Protein 1EU3 (pdb70)

Organism: Streptococcus pyogenes (NCBI:txid1314)

Radius of gyration: 26.05 Å; Cα contacts (8 Å, |Δi|>4): 961; chains: 2; bounding box: 57×54×75 Å

Foldseek 3Di:
DDPQVLLLLLVVLLVFDKDWFQWWFFQDADQFKTKTDFRDADPQAGEIEIEGAHSVQSVPDDGGFIKIFIFGFQDKDDPDPSHMYTYTAARIDHHDDFFQKDFAAEWEAEARRTDDDDRRQFIGRDQKGFPRNRVSSVVVSCVVPPVRSHRVDPWDWKKKWQPFPDDDDIDIDISRDQAVSGNVGRRCVCRNNHIDRVNGRRHMYMYIYD/DPALLQLLVVLLVFDKDWFQWWFFQADDLFKTKTDFDDADPQAREIEIEGAHSVVSVVDGGGFTKIFIFGFQDKDPPDPRHIYTYTAARIDGHDDFFAKDFAAEFEAEARRTDHDPRRQFIGRDQKGFPRNRVSSVVVSCVVPPVRSPPPDPWDWKKKWQPWPPPDPIDIDISRDCQVSGNCRNRCVCRNNHIDRVNGGRHIYMYIYD

Solvent-accessible surface area: 20411 Å² total; per-residue (Å²): 95,115,61,34,62,25,4,41,30,0,72,96,14,13,84,24,108,18,10,103,37,81,78,18,39,1,35,123,61,79,59,82,27,1,36,2,93,100,23,50,82,90,139,96,65,48,1,31,0,19,2,29,0,56,105,182,10,0,94,109,12,142,84,44,44,115,1,5,0,11,0,2,0,35,71,77,48,121,166,55,204,44,81,7,16,0,57,0,7,0,2,3,3,82,71,48,165,94,71,70,98,75,73,5,76,16,49,0,83,24,10,62,64,110,40,103,18,73,168,79,59,1,42,2,73,28,51,48,0,3,1,5,2,0,0,5,51,0,6,95,13,0,50,72,108,31,49,0,0,30,96,13,2,10,7,108,46,10,105,0,15,0,72,13,98,68,161,61,143,114,50,56,10,85,0,23,93,29,29,193,92,64,62,97,13,3,0,110,49,4,40,53,18,68,41,15,73,11,90,85,13,31,45,0,21,0,55,0,39,46,191,149,52,76,17,34,22,0,75,90,15,22,82,22,89,64,23,105,32,58,98,13,38,0,54,105,65,77,54,81,30,1,19,2,106,108,26,44,80,107,130,95,65,53,2,30,0,21,1,42,0,58,101,189,7,0,97,108,15,135,85,44,31,102,0,3,0,13,0,1,0,28,75,77,41,116,152,60,202,45,62,4,20,0,65,0,10,0,1,2,3,80,70,45,179,94,63,67,100,68,71,4,73,17,41,0,91,15,83,64,140,105,47,104,20,76,167,76,48,2,38,1,72,19,50,48,0,2,1,5,1,0,0,13,53,0,6,154,11,0,48,83,104,32,114,1,0,31,94,72,18,83,25,104,13,10,28,0,23,0,68,11,92,60,155,51,138,102,45,26,8,10,0,15,21,15,9,100,82,66,57,59,7,3,0,103,35,3,46,52,15,69,42,16,72,12,96,90,13,28,44,0,26,0,52,0,12,56

CATH classification: 3.10.20.120 (+1 more: 2.40.50.110)

Nearest PDB structures (foldseek):
  1eu3-assembly2_B  TM=9.933E-01  e=2.103E-44  Streptococcus pyogenes
  1et6-assembly2_B  TM=9.979E-01  e=4.965E-42  Streptococcus pyogenes
  1an8-assembly1_A  TM=9.036E-01  e=1.357E-20  Streptococcus pyogenes
  1fnu-assembly1_B  TM=7.817E-01  e=1.496E-16  Streptococcus phage T12
  1l0y-assembly1_B  TM=7.655E-01  e=1.224E-15  Streptococcus pyogenes

Structure (mmCIF, N/CA/C/O backbone):
data_1EU3
#
_entry.id   1EU3
#
_cell.length_a   148.230
_cell.length_b   39.960
_cell.length_c   104.070
_cell.angle_alpha   90.00
_cell.angle_beta   134.05
_cell.angle_gamma   90.00
#
_symmetry.space_group_name_H-M   'C 1 2 1'
#
loop_
_entity.id
_entity.type
_entity.pdbx_description
1 polymer 'SUPERANTIGEN SMEZ-2'
2 non-polymer 'ZINC ION'
3 non-polymer 'POTASSIUM ION'
4 non-polymer 'PHOSPHATE ION'
5 water water
#
loop_
_atom_site.group_PDB
_atom_site.id
_atom_site.type_symbol
_atom_site.label_atom_id
_atom_site.label_alt_id
_atom_site.label_comp_id
_atom_site.label_asym_id
_atom_site.label_entity_id
_atom_site.label_seq_id
_atom_site.pdbx_PDB_ins_code
_atom_site.Cartn_x
_atom_site.Cartn_y
_atom_site.Cartn_z
_atom_site.occupancy
_atom_site.B_iso_or_equiv
_atom_site.auth_seq_id
_atom_site.auth_comp_id
_atom_site.auth_asym_id
_atom_site.auth_atom_id
_atom_site.pdbx_PDB_model_num
ATOM 1 N N . GLY A 1 1 A 31.133 20.317 2.862 1.00 23.95 2 GLY A N 1
ATOM 2 C CA . GLY A 1 1 A 30.438 19.960 4.130 1.00 23.60 2 GLY A CA 1
ATOM 3 C C . GLY A 1 1 A 30.927 18.636 4.681 1.00 23.62 2 GLY A C 1
ATOM 4 O O . GLY A 1 1 A 31.526 17.838 3.960 1.00 23.33 2 GLY A O 1
ATOM 5 N N . LEU A 1 2 ? 30.666 18.398 5.962 1.00 23.41 1 LEU A N 1
ATOM 6 C CA . LEU A 1 2 ? 31.094 17.166 6.613 1.00 23.08 1 LEU A CA 1
ATOM 7 C C . LEU A 1 2 ? 30.178 15.986 6.285 1.00 22.90 1 LEU A C 1
ATOM 8 O O . LEU A 1 2 ? 29.002 16.165 5.958 1.00 21.97 1 LEU A O 1
ATOM 13 N N . GLU A 1 3 ? 30.735 14.782 6.378 1.00 22.89 2 GLU A N 1
ATOM 14 C CA . GLU A 1 3 ? 30.009 13.547 6.081 1.00 23.04 2 GLU A CA 1
ATOM 15 C C . GLU A 1 3 ? 28.635 13.454 6.751 1.00 22.23 2 GLU A C 1
ATOM 16 O O . GLU A 1 3 ? 27.625 13.191 6.090 1.00 21.38 2 GLU A O 1
ATOM 22 N N . VAL A 1 4 ? 28.599 13.661 8.064 1.00 21.25 3 VAL A N 1
ATOM 23 C CA . VAL A 1 4 ? 27.346 13.589 8.809 1.00 20.40 3 VAL A CA 1
ATOM 24 C C . VAL A 1 4 ? 26.305 14.585 8.301 1.00 19.74 3 VAL A C 1
ATOM 25 O O . VAL A 1 4 ? 25.118 14.257 8.177 1.00 18.93 3 VAL A O 1
ATOM 29 N N . ASP A 1 5 ? 26.750 15.801 8.007 1.00 18.82 4 ASP A N 1
ATOM 30 C CA . ASP A 1 5 ? 25.850 16.843 7.534 1.00 18.31 4 ASP A CA 1
ATOM 31 C C . ASP A 1 5 ? 25.305 16.554 6.143 1.00 17.12 4 ASP A C 1
ATOM 32 O O . ASP A 1 5 ? 24.132 16.809 5.867 1.00 17.26 4 ASP A O 1
ATOM 37 N N . ASN A 1 6 ? 26.156 16.030 5.266 1.00 15.91 5 ASN A N 1
ATOM 38 C CA . ASN A 1 6 ? 25.728 15.708 3.911 1.00 14.84 5 ASN A CA 1
ATOM 39 C C . ASN A 1 6 ? 24.688 14.603 3.952 1.00 14.74 5 ASN A C 1
ATOM 40 O O . ASN A 1 6 ? 23.755 14.587 3.150 1.00 14.74 5 ASN A O 1
ATOM 45 N N . ASN A 1 7 ? 24.841 13.682 4.899 1.00 14.42 6 ASN A N 1
ATOM 46 C CA . ASN A 1 7 ? 23.884 12.593 5.039 1.00 14.60 6 ASN A CA 1
ATOM 47 C C . ASN A 1 7 ? 22.516 13.107 5.468 1.00 14.63 6 ASN A C 1
ATOM 48 O O . ASN A 1 7 ? 21.496 12.738 4.884 1.00 14.20 6 ASN A O 1
ATOM 53 N N . SER A 1 8 ? 22.488 13.951 6.497 1.00 14.18 7 SER A N 1
ATOM 54 C CA . SER A 1 8 ? 21.231 14.514 6.977 1.00 14.66 7 SER A CA 1
ATOM 55 C C . SER A 1 8 ? 20.572 15.320 5.862 1.00 14.06 7 SER A C 1
ATOM 56 O O . SER A 1 8 ? 19.363 15.237 5.649 1.00 14.65 7 SER A O 1
ATOM 59 N N . LEU A 1 9 ? 21.381 16.091 5.147 1.00 13.85 8 LEU A N 1
ATOM 60 C CA . LEU A 1 9 ? 20.888 16.912 4.046 1.00 12.80 8 LEU A CA 1
ATOM 61 C C . LEU A 1 9 ? 20.204 16.071 2.971 1.00 12.60 8 LEU A C 1
ATOM 62 O O . LEU A 1 9 ? 19.027 16.270 2.660 1.00 13.21 8 LEU A O 1
ATOM 67 N N . LEU A 1 10 ? 20.945 15.127 2.407 1.00 12.01 9 LEU A N 1
ATOM 68 C CA . LEU A 1 10 ? 20.414 14.285 1.345 1.00 11.30 9 LEU A CA 1
ATOM 69 C C . LEU A 1 10 ? 19.267 13.384 1.788 1.00 12.07 9 LEU A C 1
ATOM 70 O O . LEU A 1 10 ? 18.357 13.107 1.008 1.00 11.68 9 LEU A O 1
ATOM 75 N N . ARG A 1 11 ? 19.299 12.931 3.036 1.00 12.33 10 ARG A N 1
ATOM 76 C CA . ARG A 1 11 ? 18.230 12.082 3.546 1.00 13.63 10 ARG A CA 1
ATOM 77 C C . ARG A 1 11 ? 16.924 12.872 3.509 1.00 13.78 10 ARG A C 1
ATOM 78 O O . ARG A 1 11 ? 15.888 12.366 3.079 1.00 13.62 10 ARG A O 1
ATOM 86 N N . ASN A 1 12 ? 16.984 14.122 3.951 1.00 14.59 11 ASN A N 1
ATOM 87 C CA . ASN A 1 12 ? 15.805 14.976 3.963 1.00 16.12 11 ASN A CA 1
ATOM 88 C C . ASN A 1 12 ? 15.412 15.381 2.541 1.00 15.67 11 ASN A C 1
ATOM 89 O O . ASN A 1 12 ? 14.236 15.339 2.179 1.00 16.06 11 ASN A O 1
ATOM 94 N N . ILE A 1 13 ? 16.398 15.759 1.734 1.00 15.05 12 ILE A N 1
ATOM 95 C CA . ILE A 1 13 ? 16.139 16.173 0.357 1.00 14.66 12 ILE A CA 1
ATOM 96 C C . ILE A 1 13 ? 15.429 15.070 -0.421 1.00 14.10 12 ILE A C 1
ATOM 97 O O . ILE A 1 13 ? 14.406 15.317 -1.067 1.00 14.20 12 ILE A O 1
ATOM 102 N N . TYR A 1 14 ? 15.953 13.848 -0.351 1.00 13.31 13 TYR A N 1
ATOM 103 C CA . TYR A 1 14 ? 15.335 12.755 -1.085 1.00 13.09 13 TYR A CA 1
ATOM 104 C C . TYR A 1 14 ? 14.154 12.070 -0.413 1.00 13.59 13 TYR A C 1
ATOM 105 O O . TYR A 1 14 ? 13.708 11.010 -0.860 1.00 13.75 13 TYR A O 1
ATOM 114 N N . SER A 1 15 ? 13.638 12.683 0.649 1.00 14.58 14 SER A N 1
ATOM 115 C CA . SER A 1 15 ? 12.461 12.157 1.328 1.00 15.77 14 SER A CA 1
ATOM 116 C C . SER A 1 15 ? 11.276 12.885 0.685 1.00 16.00 14 SER A C 1
ATOM 117 O O . SER A 1 15 ? 10.117 12.556 0.936 1.00 16.32 14 SER A O 1
ATOM 120 N N . THR A 1 16 ? 11.586 13.875 -0.150 1.00 16.48 15 THR A N 1
ATOM 121 C CA . THR A 1 16 ? 10.556 14.664 -0.829 1.00 16.69 15 THR A CA 1
ATOM 122 C C . THR A 1 16 ? 9.630 13.754 -1.634 1.00 17.18 15 THR A C 1
ATOM 123 O O . THR A 1 16 ? 10.076 12.795 -2.260 1.00 17.83 15 THR A O 1
ATOM 127 N N . ILE A 1 17 ? 8.338 14.059 -1.604 1.00 17.14 16 ILE A N 1
ATOM 128 C CA . ILE A 1 17 ? 7.346 13.270 -2.322 1.00 17.91 16 ILE A CA 1
ATOM 129 C C . ILE A 1 17 ? 7.562 13.377 -3.828 1.00 16.93 16 ILE A C 1
ATOM 130 O O . ILE A 1 17 ? 8.016 14.405 -4.326 1.00 17.74 16 ILE A O 1
ATOM 135 N N . VAL A 1 18 ? 7.235 12.307 -4.544 1.00 16.21 17 VAL A N 1
ATOM 136 C CA . VAL A 1 18 ? 7.386 12.260 -5.994 1.00 15.72 17 VAL A CA 1
ATOM 137 C C . VAL A 1 18 ? 6.022 12.383 -6.674 1.00 15.13 17 VAL A C 1
ATOM 138 O O . VAL A 1 18 ? 5.019 11.881 -6.167 1.00 14.87 17 VAL A O 1
ATOM 142 N N . TYR A 1 19 ? 5.995 13.063 -7.817 1.00 14.66 18 TYR A N 1
ATOM 143 C CA . TYR A 1 19 ? 4.769 13.248 -8.585 1.00 14.56 18 TYR A CA 1
ATOM 144 C C . TYR A 1 19 ? 4.789 12.317 -9.785 1.00 14.57 18 TYR A C 1
ATOM 145 O O . TYR A 1 19 ? 5.752 12.305 -10.550 1.00 13.47 18 TYR A O 1
ATOM 154 N N . GLU A 1 20 ? 3.723 11.540 -9.943 1.00 14.82 19 GLU A N 1
ATOM 155 C CA . GLU A 1 20 ? 3.610 10.607 -11.052 1.00 16.03 19 GLU A CA 1
ATOM 156 C C . GLU A 1 20 ? 2.220 10.664 -11.666 1.00 15.96 19 GLU A C 1
ATOM 157 O O . GLU A 1 20 ? 1.225 10.333 -11.016 1.00 16.16 19 GLU A O 1
ATOM 163 N N . TYR A 1 21 ? 2.167 11.102 -12.919 1.00 16.14 20 TYR A N 1
ATOM 164 C CA . TYR A 1 21 ? 0.921 11.208 -13.674 1.00 16.31 20 TYR A CA 1
ATOM 165 C C . TYR A 1 21 ? 1.204 10.667 -15.076 1.00 16.86 20 TYR A C 1
ATOM 166 O O . TYR A 1 21 ? 2.150 11.093 -15.730 1.00 16.84 20 TYR A O 1
ATOM 175 N N . SER A 1 22 ? 0.385 9.729 -15.540 1.00 17.64 21 SER A N 1
ATOM 176 C CA . SER A 1 22 ? 0.618 9.112 -16.845 1.00 18.96 21 SER A CA 1
ATOM 177 C C . SER A 1 22 ? -0.008 9.795 -18.049 1.00 18.95 21 SER A C 1
ATOM 178 O O . SER A 1 22 ? 0.404 9.547 -19.185 1.00 19.32 21 SER A O 1
ATOM 181 N N . ASP A 1 23 ? -0.998 10.649 -17.823 1.00 19.46 22 ASP A N 1
ATOM 182 C CA . ASP A 1 23 ? -1.652 11.300 -18.950 1.00 19.88 22 ASP A CA 1
ATOM 183 C C . ASP A 1 23 ? -2.150 12.710 -18.656 1.00 19.43 22 ASP A C 1
ATOM 184 O O . ASP A 1 23 ? -3.134 12.911 -17.941 1.00 18.80 22 ASP A O 1
ATOM 189 N N . ILE A 1 24 ? -1.448 13.686 -19.217 1.00 18.75 23 ILE A N 1
ATOM 190 C CA . ILE A 1 24 ? -1.809 15.083 -19.042 1.00 19.10 23 ILE A CA 1
ATOM 191 C C . ILE A 1 24 ? -1.389 15.834 -20.296 1.00 18.48 23 ILE A C 1
ATOM 192 O O . ILE A 1 24 ? -0.469 15.422 -20.992 1.00 19.33 23 ILE A O 1
ATOM 197 N N . VAL A 1 25 ? -2.077 16.927 -20.596 1.00 18.33 24 VAL A N 1
ATOM 198 C CA . VAL A 1 25 ? -1.765 17.717 -21.778 1.00 17.27 24 VAL A CA 1
ATOM 199 C C . VAL A 1 25 ? -0.971 18.958 -21.385 1.00 16.54 24 VAL A C 1
ATOM 200 O O . VAL A 1 25 ? -1.195 19.526 -20.318 1.00 16.00 24 VAL A O 1
ATOM 204 N N . ILE A 1 26 ? -0.039 19.366 -22.242 1.00 15.40 25 ILE A N 1
ATOM 205 C CA . ILE A 1 26 ? 0.757 20.556 -21.971 1.00 14.32 25 ILE A CA 1
ATOM 206 C C . ILE A 1 26 ? -0.125 21.762 -22.250 1.00 14.45 25 ILE A C 1
ATOM 207 O O . ILE A 1 26 ? -0.636 21.924 -23.361 1.00 14.31 25 ILE A O 1
ATOM 212 N N . ASP A 1 27 ? -0.308 22.603 -21.240 1.00 14.33 26 ASP A N 1
ATOM 213 C CA . ASP A 1 27 ? -1.140 23.791 -21.388 1.00 14.91 26 ASP A CA 1
ATOM 214 C C . ASP A 1 27 ? -0.333 24.910 -22.043 1.00 15.01 26 ASP A C 1
ATOM 215 O O . ASP A 1 27 ? -0.829 25.605 -22.935 1.00 14.96 26 ASP A O 1
ATOM 220 N N . PHE A 1 28 ? 0.912 25.077 -21.601 1.00 15.12 27 PHE A N 1
ATOM 221 C CA . PHE A 1 28 ? 1.793 26.104 -22.145 1.00 16.10 27 PHE A CA 1
ATOM 222 C C . PHE A 1 28 ? 3.221 25.597 -22.288 1.00 16.40 27 PHE A C 1
ATOM 223 O O . PHE A 1 28 ? 3.735 24.903 -21.411 1.00 16.62 27 PHE A O 1
ATOM 231 N N . LYS A 1 29 ? 3.859 25.952 -23.398 1.00 16.56 28 LYS A N 1
ATOM 232 C CA . LYS A 1 29 ? 5.241 25.570 -23.644 1.00 16.31 28 LYS A CA 1
ATOM 233 C C . LYS A 1 29 ? 6.018 26.822 -24.036 1.00 16.70 28 LYS A C 1
ATOM 234 O O . LYS A 1 29 ? 5.616 27.553 -24.947 1.00 16.19 28 LYS A O 1
ATOM 240 N N . THR A 1 30 ? 7.108 27.079 -23.322 1.00 16.07 29 THR A N 1
ATOM 241 C CA . THR A 1 30 ? 7.964 28.225 -23.591 1.00 16.26 29 THR A CA 1
ATOM 242 C C . THR A 1 30 ? 9.380 27.699 -23.809 1.00 16.04 29 THR A C 1
ATOM 243 O O . THR A 1 30 ? 9.611 26.499 -23.680 1.00 14.99 29 THR A O 1
ATOM 247 N N . SER A 1 31 ? 10.325 28.578 -24.132 1.00 16.21 30 SER A N 1
ATOM 248 C CA . SER A 1 31 ? 11.688 28.135 -24.423 1.00 16.65 30 SER A CA 1
ATOM 249 C C . SER A 1 31 ? 12.283 27.089 -23.483 1.00 16.47 30 SER A C 1
ATOM 250 O O . SER A 1 31 ? 12.894 26.129 -23.951 1.00 16.41 30 SER A O 1
ATOM 253 N N . HIS A 1 32 ? 12.115 27.258 -22.174 1.00 15.86 31 HIS A N 1
ATOM 254 C CA . HIS A 1 32 ? 12.672 26.283 -21.236 1.00 15.93 31 HIS A CA 1
ATOM 255 C C . HIS A 1 32 ? 11.726 25.819 -20.129 1.00 15.16 31 HIS A C 1
ATOM 256 O O . HIS A 1 32 ? 12.169 25.402 -19.052 1.00 14.71 31 HIS A O 1
ATOM 263 N N . ASN A 1 33 ? 10.425 25.879 -20.398 1.00 14.62 32 ASN A N 1
ATOM 264 C CA . ASN A 1 33 ? 9.417 25.439 -19.432 1.00 14.02 32 ASN A CA 1
ATOM 265 C C . ASN A 1 33 ? 8.190 24.824 -20.088 1.00 14.11 32 ASN A C 1
ATOM 266 O O . ASN A 1 33 ? 7.798 25.194 -21.201 1.00 14.66 32 ASN A O 1
ATOM 271 N N . LEU A 1 34 ? 7.591 23.880 -19.374 1.00 13.68 33 LEU A N 1
ATOM 272 C CA . LEU A 1 34 ? 6.367 23.223 -19.803 1.00 13.98 33 LEU A CA 1
ATOM 273 C C . LEU A 1 34 ? 5.439 23.329 -18.601 1.00 13.74 33 LEU A C 1
ATOM 274 O O . LEU A 1 34 ? 5.855 23.082 -17.469 1.00 13.37 33 LEU A O 1
ATOM 279 N N . VAL A 1 35 ? 4.193 23.721 -18.837 1.00 13.33 34 VAL A N 1
ATOM 280 C CA . VAL A 1 35 ? 3.224 23.822 -17.757 1.00 13.55 34 VAL A CA 1
ATOM 281 C C . VAL A 1 35 ? 2.046 22.942 -18.145 1.00 13.54 34 VAL A C 1
ATOM 282 O O . VAL A 1 35 ? 1.480 23.089 -19.229 1.00 13.55 34 VAL A O 1
ATOM 286 N N . THR A 1 36 ? 1.688 22.010 -17.272 1.00 13.39 35 THR A N 1
ATOM 287 C CA . THR A 1 36 ? 0.585 21.102 -17.558 1.00 13.27 35 THR A CA 1
ATOM 288 C C . THR A 1 36 ? -0.772 21.732 -17.297 1.00 13.55 35 THR A C 1
ATOM 289 O O . THR A 1 36 ? -0.867 22.811 -16.712 1.00 12.82 35 THR A O 1
ATOM 293 N N . LYS A 1 37 ? -1.820 21.056 -17.762 1.00 14.01 36 LYS A N 1
ATOM 294 C CA . LYS A 1 37 ? -3.176 21.494 -17.492 1.00 14.61 36 LYS A CA 1
ATOM 295 C C . LYS A 1 37 ? -3.413 20.901 -16.103 1.00 15.07 36 LYS A C 1
ATOM 296 O O . LYS A 1 37 ? -2.533 20.213 -15.570 1.00 14.17 36 LYS A O 1
ATOM 302 N N . LYS A 1 38 ? -4.582 21.154 -15.524 1.00 15.76 37 LYS A N 1
ATOM 303 C CA . LYS A 1 38 ? -4.913 20.636 -14.198 1.00 16.90 37 LYS A CA 1
ATOM 304 C C . LYS A 1 38 ? -4.693 19.126 -14.089 1.00 17.99 37 LYS A C 1
ATOM 305 O O . LYS A 1 38 ? -5.230 18.350 -14.885 1.00 17.74 37 LYS A O 1
ATOM 311 N N . LEU A 1 39 ? -3.917 18.724 -13.082 1.00 18.82 38 LEU A N 1
ATOM 312 C CA . LEU A 1 39 ? -3.584 17.320 -12.837 1.00 20.35 38 LEU A CA 1
ATOM 313 C C . LEU A 1 39 ? -4.575 16.642 -11.906 1.00 21.21 38 LEU A C 1
ATOM 314 O O . LEU A 1 39 ? -4.915 15.474 -12.089 1.00 22.01 38 LEU A O 1
ATOM 319 N N . ASP A 1 40 ? -5.001 17.379 -10.889 1.00 22.15 39 ASP A N 1
ATOM 320 C CA . ASP A 1 40 ? -5.972 16.902 -9.910 1.00 23.27 39 ASP A CA 1
ATOM 321 C C . ASP A 1 40 ? -6.152 17.964 -8.839 1.00 23.18 39 ASP A C 1
ATOM 322 O O . ASP A 1 40 ? -5.850 19.139 -9.065 1.00 22.53 39 ASP A O 1
ATOM 327 N N . VAL A 1 41 ? -6.655 17.557 -7.679 1.00 23.62 40 VAL A N 1
ATOM 328 C CA . VAL A 1 41 ? -6.870 18.490 -6.585 1.00 24.07 40 VAL A CA 1
ATOM 329 C C . VAL A 1 41 ? -6.069 18.060 -5.362 1.00 24.58 40 VAL A C 1
ATOM 330 O O . VAL A 1 41 ? -6.198 16.932 -4.884 1.00 24.87 40 VAL A O 1
ATOM 334 N N . ARG A 1 42 ? -5.221 18.961 -4.881 1.00 25.06 41 ARG A N 1
ATOM 335 C CA . ARG A 1 42 ? -4.396 18.699 -3.710 1.00 25.53 41 ARG A CA 1
ATOM 336 C C . ARG A 1 42 ? -4.670 19.766 -2.660 1.00 25.44 41 ARG A C 1
ATOM 337 O O . ARG A 1 42 ? -4.413 20.950 -2.871 1.00 25.16 41 ARG A O 1
ATOM 345 N N . ASP A 1 43 ? -5.209 19.331 -1.525 1.00 25.76 42 ASP A N 1
ATOM 346 C CA . ASP A 1 43 ? -5.553 20.238 -0.440 1.00 25.68 42 ASP A CA 1
ATOM 347 C C . ASP A 1 43 ? -6.542 21.303 -0.918 1.00 25.22 42 ASP A C 1
ATOM 348 O O . ASP A 1 43 ? -6.364 22.493 -0.667 1.00 25.22 42 ASP A O 1
ATOM 353 N N . ALA A 1 44 ? -7.580 20.857 -1.622 1.00 25.03 43 ALA A N 1
ATOM 354 C CA . ALA A 1 44 ? -8.631 21.740 -2.130 1.00 24.72 43 ALA A CA 1
ATOM 355 C C . ALA A 1 44 ? -8.261 22.616 -3.327 1.00 24.32 43 ALA A C 1
ATOM 356 O O . ALA A 1 44 ? -9.142 23.211 -3.951 1.00 24.71 43 ALA A O 1
ATOM 358 N N . ARG A 1 45 ? -6.975 22.698 -3.655 1.00 23.33 44 ARG A N 1
ATOM 359 C CA . ARG A 1 45 ? -6.534 23.519 -4.783 1.00 22.37 44 ARG A CA 1
ATOM 360 C C . ARG A 1 45 ? -6.297 22.690 -6.043 1.00 21.60 44 ARG A C 1
ATOM 361 O O . ARG A 1 45 ? -5.923 21.516 -5.964 1.00 21.43 44 ARG A O 1
ATOM 369 N N . ASP A 1 46 ? -6.533 23.295 -7.206 1.00 20.51 45 ASP A N 1
ATOM 370 C CA . ASP A 1 46 ? -6.292 22.603 -8.466 1.00 19.06 45 ASP A CA 1
ATOM 371 C C . ASP A 1 46 ? -4.781 22.558 -8.627 1.00 17.67 45 ASP A C 1
ATOM 372 O O . ASP A 1 46 ? -4.105 23.576 -8.508 1.00 17.04 45 ASP A O 1
ATOM 377 N N . PHE A 1 47 ? -4.269 21.366 -8.901 1.00 16.79 46 PHE A N 1
ATOM 378 C CA . PHE A 1 47 ? -2.837 21.129 -9.017 1.00 15.66 46 PHE A CA 1
ATOM 379 C C . PHE A 1 47 ? -2.267 21.149 -10.438 1.00 15.12 46 PHE A C 1
ATOM 380 O O . PHE A 1 47 ? -2.789 20.497 -11.340 1.00 15.06 46 PHE A O 1
ATOM 388 N N . PHE A 1 48 ? -1.183 21.903 -10.614 1.00 13.85 47 PHE A N 1
ATOM 389 C CA . PHE A 1 48 ? -0.499 22.024 -11.900 1.00 13.42 47 PHE A CA 1
ATOM 390 C C . PHE A 1 48 ? 0.994 21.827 -11.692 1.00 13.12 47 PHE A C 1
ATOM 391 O O . PHE A 1 48 ? 1.521 22.130 -10.624 1.00 12.76 47 PHE A O 1
ATOM 399 N N . ILE A 1 49 ? 1.677 21.324 -12.711 1.00 12.50 48 ILE A N 1
ATOM 400 C CA . ILE A 1 49 ? 3.116 21.133 -12.613 1.00 11.80 48 ILE A CA 1
ATOM 401 C C . ILE A 1 49 ? 3.843 21.926 -13.689 1.00 12.38 48 ILE A C 1
ATOM 402 O O . ILE A 1 49 ? 3.432 21.949 -14.854 1.00 12.16 48 ILE A O 1
ATOM 407 N N . ASN A 1 50 ? 4.910 22.596 -13.270 1.00 11.42 49 ASN A N 1
ATOM 408 C CA . ASN A 1 50 ? 5.753 23.380 -14.154 1.00 11.50 49 ASN A CA 1
ATOM 409 C C . ASN A 1 50 ? 7.062 22.617 -14.228 1.00 11.52 49 ASN A C 1
ATOM 410 O O . ASN A 1 50 ? 7.663 22.304 -13.195 1.00 11.31 49 ASN A O 1
ATOM 415 N N . SER A 1 51 ? 7.493 22.296 -15.441 1.00 11.76 50 SER A N 1
ATOM 416 C CA . SER A 1 51 ? 8.746 21.584 -15.626 1.00 11.50 50 SER A CA 1
ATOM 417 C C . SER A 1 51 ? 9.774 22.471 -16.312 1.00 12.34 50 SER A C 1
ATOM 418 O O . SER A 1 51 ? 9.550 22.956 -17.424 1.00 11.87 50 SER A O 1
ATOM 421 N N . GLU A 1 52 ? 10.891 22.689 -15.627 1.00 12.33 51 GLU A N 1
ATOM 422 C CA . GLU A 1 52 ? 11.994 23.485 -16.145 1.00 13.27 51 GLU A CA 1
ATOM 423 C C . GLU A 1 52 ? 12.986 22.514 -16.780 1.00 13.23 51 GLU A C 1
ATOM 424 O O . GLU A 1 52 ? 13.323 21.500 -16.178 1.00 12.86 51 GLU A O 1
ATOM 430 N N . MET A 1 53 ? 13.442 22.807 -17.993 1.00 13.44 52 MET A N 1
ATOM 431 C CA . MET A 1 53 ? 14.403 21.923 -18.648 1.00 13.98 52 MET A CA 1
ATOM 432 C C . MET A 1 53 ? 15.244 22.680 -19.662 1.00 14.65 52 MET A C 1
ATOM 433 O O . MET A 1 53 ? 14.850 23.753 -20.123 1.00 14.55 52 MET A O 1
ATOM 438 N N . ASP A 1 54 ? 16.412 22.138 -19.994 1.00 15.04 53 ASP A N 1
ATOM 439 C CA . ASP A 1 54 ? 17.285 22.787 -20.961 1.00 16.15 53 ASP A CA 1
ATOM 440 C C . ASP A 1 54 ? 16.484 23.058 -22.228 1.00 16.24 53 ASP A C 1
ATOM 441 O O . ASP A 1 54 ? 15.638 22.254 -22.614 1.00 15.19 53 ASP A O 1
ATOM 446 N N . GLU A 1 55 ? 16.748 24.189 -22.871 1.00 16.84 54 GLU A N 1
ATOM 447 C CA . GLU A 1 55 ? 16.030 24.537 -24.093 1.00 17.66 54 GLU A CA 1
ATOM 448 C C . GLU A 1 55 ? 16.107 23.404 -25.114 1.00 17.66 54 GLU A C 1
ATOM 449 O O . GLU A 1 55 ? 15.130 23.120 -25.810 1.00 16.75 54 GLU A O 1
ATOM 455 N N . TYR A 1 56 ? 17.261 22.747 -25.192 1.00 18.26 55 TYR A N 1
ATOM 456 C CA . TYR A 1 56 ? 17.437 21.642 -26.129 1.00 19.09 55 TYR A CA 1
ATOM 457 C C . TYR A 1 56 ? 16.413 20.535 -25.893 1.00 18.43 55 TYR A C 1
ATOM 458 O O . TYR A 1 56 ? 15.903 19.935 -26.843 1.00 18.35 55 TYR A O 1
ATOM 467 N N . ALA A 1 57 ? 16.123 20.259 -24.625 1.00 17.28 56 ALA A N 1
ATOM 468 C CA . ALA A 1 57 ? 15.167 19.219 -24.277 1.00 16.18 56 ALA A CA 1
ATOM 469 C C . ALA A 1 57 ? 13.741 19.702 -24.490 1.00 15.55 56 ALA A C 1
ATOM 470 O O . ALA A 1 57 ? 12.878 18.937 -24.913 1.00 15.52 56 ALA A O 1
ATOM 472 N N . ALA A 1 58 ? 13.495 20.972 -24.190 1.00 15.22 57 ALA A N 1
ATOM 473 C CA . ALA A 1 58 ? 12.164 21.540 -24.353 1.00 15.56 57 ALA A CA 1
ATOM 474 C C . ALA A 1 58 ? 11.749 21.587 -25.823 1.00 15.68 57 ALA A C 1
ATOM 475 O O . ALA A 1 58 ? 10.556 21.567 -26.130 1.00 15.48 57 ALA A O 1
ATOM 477 N N . ASN A 1 59 ? 12.730 21.644 -26.724 1.00 16.53 58 ASN A N 1
ATOM 478 C CA . ASN A 1 59 ? 12.451 21.689 -28.162 1.00 17.46 58 ASN A CA 1
ATOM 479 C C . ASN A 1 59 ? 11.633 20.478 -28.612 1.00 18.32 58 ASN A C 1
ATOM 480 O O . ASN A 1 59 ? 11.002 20.500 -29.672 1.00 18.46 58 ASN A O 1
ATOM 485 N N . ASP A 1 60 ? 11.648 19.424 -27.799 1.00 18.63 59 ASP A N 1
ATOM 486 C CA . ASP A 1 60 ? 10.924 18.189 -28.092 1.00 19.45 59 ASP A CA 1
ATOM 487 C C . ASP A 1 60 ? 9.418 18.277 -27.879 1.00 19.04 59 ASP A C 1
ATOM 488 O O . ASP A 1 60 ? 8.676 17.414 -28.347 1.00 19.17 59 ASP A O 1
ATOM 493 N N . PHE A 1 61 ? 8.966 19.310 -27.174 1.00 18.32 60 PHE A N 1
ATOM 494 C CA . PHE A 1 61 ? 7.549 19.448 -26.874 1.00 17.96 60 PHE A CA 1
ATOM 495 C C . PHE A 1 61 ? 6.898 20.722 -27.385 1.00 17.89 60 PHE A C 1
ATOM 496 O O . PHE A 1 61 ? 7.566 21.725 -27.645 1.00 17.76 60 PHE A O 1
ATOM 504 N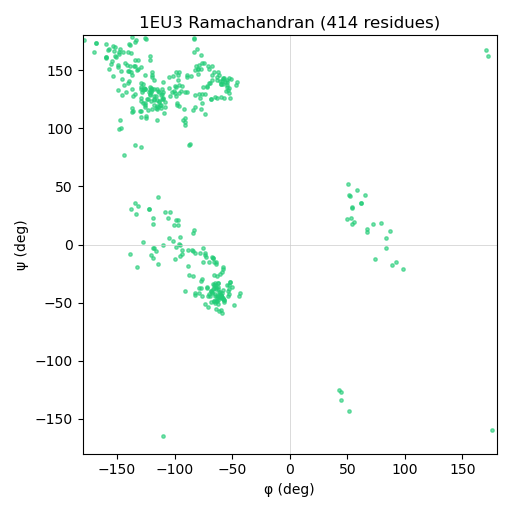 N . LYS A 1 62 ? 5.579 20.666 -27.512 1.00 18.24 61 LYS A N 1
ATOM 505 C CA . LYS A 1 62 ? 4.793 21.798 -27.981 1.00 19.06 61 LYS A CA 1
ATOM 506 C C . LYS A 1 62 ? 3.481 21.838 -27.217 1.00 18.58 61 LYS A C 1
ATOM 507 O O . LYS A 1 62 ? 3.017 20.818 -26.706 1.00 17.99 61 LYS A O 1
ATOM 513 N N . THR A 1 63 ? 2.879 23.017 -27.142 1.00 18.25 62 THR A N 1
ATOM 514 C CA . THR A 1 63 ? 1.606 23.157 -26.456 1.00 18.25 62 THR A CA 1
ATOM 515 C C . THR A 1 63 ? 0.636 22.146 -27.069 1.00 18.01 62 THR A C 1
ATOM 516 O O . THR A 1 63 ? 0.613 21.966 -28.290 1.00 18.01 62 THR A O 1
ATOM 520 N N . GLY A 1 64 ? -0.138 21.472 -26.223 1.00 17.40 63 GLY A N 1
ATOM 521 C CA . GLY A 1 64 ? -1.097 20.494 -26.708 1.00 17.23 63 GLY A CA 1
ATOM 522 C C . GLY A 1 64 ? -0.656 19.039 -26.651 1.00 16.93 63 GLY A C 1
ATOM 523 O O . GLY A 1 64 ? -1.496 18.137 -26.659 1.00 17.72 63 GLY A O 1
ATOM 524 N N . ASP A 1 65 ? 0.649 18.796 -26.596 1.00 16.96 64 ASP A N 1
ATOM 525 C CA . ASP A 1 65 ? 1.158 17.424 -26.545 1.00 16.42 64 ASP A CA 1
ATOM 526 C C . ASP A 1 65 ? 0.696 16.663 -25.309 1.00 16.43 64 ASP A C 1
ATOM 527 O O . ASP A 1 65 ? 0.553 17.240 -24.231 1.00 15.60 64 ASP A O 1
ATOM 532 N N . LYS A 1 66 ? 0.471 15.361 -25.474 1.00 15.91 65 LYS A N 1
ATOM 533 C CA . LYS A 1 66 ? 0.075 14.505 -24.363 1.00 15.71 65 LYS A CA 1
ATOM 534 C C . LYS A 1 66 ? 1.378 13.965 -23.789 1.00 14.86 65 LYS A C 1
ATOM 535 O O . LYS A 1 66 ? 2.233 13.473 -24.527 1.00 14.62 65 LYS A O 1
ATOM 541 N N . ILE A 1 67 ? 1.532 14.059 -22.473 1.00 13.90 66 ILE A N 1
ATOM 542 C CA . ILE A 1 67 ? 2.761 13.611 -21.837 1.00 13.04 66 ILE A CA 1
ATOM 543 C C . ILE A 1 67 ? 2.534 12.871 -20.532 1.00 12.69 66 ILE A C 1
ATOM 544 O O . ILE A 1 67 ? 1.424 12.824 -20.003 1.00 13.29 66 ILE A O 1
ATOM 549 N N . ALA A 1 68 ? 3.617 12.295 -20.024 1.00 12.60 67 ALA A N 1
ATOM 550 C CA . ALA A 1 68 ? 3.611 11.586 -18.757 1.00 12.10 67 ALA A CA 1
ATOM 551 C C . ALA A 1 68 ? 4.614 12.340 -17.897 1.00 11.89 67 ALA A C 1
ATOM 552 O O . ALA A 1 68 ? 5.596 12.883 -18.410 1.00 10.91 67 ALA A O 1
ATOM 554 N N . VAL A 1 69 ? 4.365 12.366 -16.593 1.00 12.08 68 VAL A N 1
ATOM 555 C CA . VAL A 1 69 ? 5.231 13.069 -15.657 1.00 11.84 68 VAL A CA 1
ATOM 556 C C . VAL A 1 69 ? 5.693 12.190 -14.498 1.00 11.32 68 VAL A C 1
ATOM 557 O O . VAL A 1 69 ? 4.892 11.485 -13.888 1.00 11.27 68 VAL A O 1
ATOM 561 N N . PHE A 1 70 ? 6.994 12.228 -14.214 1.00 11.24 69 PHE A N 1
ATOM 562 C CA . PHE A 1 70 ? 7.570 11.514 -13.074 1.00 11.06 69 PHE A CA 1
ATOM 563 C C . PHE A 1 70 ? 8.719 12.412 -12.624 1.00 10.49 69 PHE A C 1
ATOM 564 O O . PHE 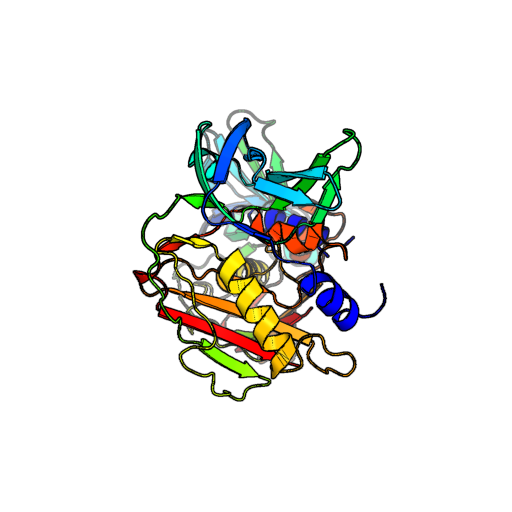A 1 70 ? 9.797 12.410 -13.220 1.00 10.98 69 PHE A O 1
ATOM 572 N N . SER A 1 71 ? 8.484 13.187 -11.574 1.00 10.54 70 SER A N 1
ATOM 573 C CA . SER A 1 71 ? 9.503 14.115 -11.103 1.00 10.25 70 SER A CA 1
ATOM 574 C C . SER A 1 71 ? 9.316 14.495 -9.647 1.00 10.07 70 SER A C 1
ATOM 575 O O . SER A 1 71 ? 8.276 14.220 -9.045 1.00 10.84 70 SER A O 1
ATOM 578 N N . VAL A 1 72 ? 10.340 15.141 -9.100 1.00 10.62 71 VAL A N 1
ATOM 579 C CA . VAL A 1 72 ? 10.333 15.592 -7.713 1.00 11.22 71 VAL A CA 1
ATOM 580 C C . VAL A 1 72 ? 10.369 17.127 -7.728 1.00 10.84 71 VAL A C 1
ATOM 581 O O . VAL A 1 72 ? 11.148 17.734 -8.463 1.00 10.53 71 VAL A O 1
ATOM 585 N N . PRO A 1 73 ? 9.509 17.776 -6.927 1.00 10.63 72 PRO A N 1
ATOM 586 C CA . PRO A 1 73 ? 9.450 19.241 -6.869 1.00 10.39 72 PRO A CA 1
ATOM 587 C C . PRO A 1 73 ? 10.494 19.915 -5.982 1.00 10.42 72 PRO A C 1
ATOM 588 O O . PRO A 1 73 ? 10.986 19.320 -5.021 1.00 9.86 72 PRO A O 1
ATOM 592 N N . PHE A 1 74 ? 10.830 21.160 -6.316 1.00 10.67 73 PHE A N 1
ATOM 593 C CA . PHE A 1 74 ? 11.775 21.926 -5.510 1.00 11.16 73 PHE A CA 1
ATOM 594 C C . PHE A 1 74 ? 11.130 23.215 -4.984 1.00 11.41 73 PHE A C 1
ATOM 595 O O . PHE A 1 74 ? 11.704 23.898 -4.138 1.00 12.06 73 PHE A O 1
ATOM 603 N N . ASP A 1 75 ? 9.932 23.536 -5.471 1.00 11.50 74 ASP A N 1
ATOM 604 C CA . ASP A 1 75 ? 9.220 24.731 -5.016 1.00 12.53 74 ASP A CA 1
ATOM 605 C C . ASP A 1 75 ? 7.719 24.626 -5.306 1.00 13.08 74 ASP A C 1
ATOM 606 O O . ASP A 1 75 ? 7.286 23.808 -6.122 1.00 13.16 74 ASP A O 1
ATOM 611 N N . TRP A 1 76 ? 6.933 25.448 -4.617 1.00 13.54 75 TRP A N 1
ATOM 612 C CA . TRP A 1 76 ? 5.482 25.471 -4.782 1.00 14.42 75 TRP A CA 1
ATOM 613 C C . TRP A 1 76 ? 5.019 26.917 -4.742 1.00 15.68 75 TRP A C 1
ATOM 614 O O . TRP A 1 76 ? 5.625 27.751 -4.070 1.00 15.63 75 TRP A O 1
ATOM 625 N N . ASN A 1 77 ? 3.941 27.206 -5.460 1.00 17.03 76 ASN A N 1
ATOM 626 C CA . ASN A 1 77 ? 3.394 28.554 -5.516 1.00 18.45 76 ASN A CA 1
ATOM 627 C C . ASN A 1 77 ? 1.915 28.525 -5.132 1.00 18.77 76 ASN A C 1
ATOM 628 O O . ASN A 1 77 ? 1.120 27.830 -5.762 1.00 17.79 76 ASN A O 1
ATOM 633 N N . TYR A 1 78 ? 1.557 29.275 -4.090 1.00 19.66 77 TYR A N 1
ATOM 634 C CA . TYR A 1 78 ? 0.174 29.339 -3.618 1.00 20.94 77 TYR A CA 1
ATOM 635 C C . TYR A 1 78 ? -0.387 30.750 -3.715 1.00 21.78 77 TYR A C 1
ATOM 636 O O . TYR A 1 78 ? -1.396 31.062 -3.079 1.00 22.30 77 TYR A O 1
ATOM 645 N N . LEU A 1 79 ? 0.262 31.598 -4.504 1.00 22.51 78 LEU A N 1
ATOM 646 C CA . LEU A 1 79 ? -0.173 32.980 -4.649 1.00 23.48 78 LEU A CA 1
ATOM 647 C C . LEU A 1 79 ? -1.444 33.156 -5.479 1.00 24.05 78 LEU A C 1
ATOM 648 O O . LEU A 1 79 ? -2.003 34.250 -5.529 1.00 24.48 78 LEU A O 1
ATOM 653 N N . SER A 1 80 ? -1.905 32.085 -6.123 1.00 24.13 79 SER A N 1
ATOM 654 C CA . SER A 1 80 ? -3.124 32.151 -6.930 1.00 24.13 79 SER A CA 1
ATOM 655 C C . SER A 1 80 ? -4.261 31.362 -6.283 1.00 23.78 79 SER A C 1
ATOM 656 O O . SER A 1 80 ? -4.118 30.176 -5.988 1.00 23.84 79 SER A O 1
ATOM 659 N N . LYS A 1 81 ? -5.391 32.033 -6.074 1.00 23.24 80 LYS A N 1
ATOM 660 C CA . LYS A 1 81 ? -6.564 31.430 -5.450 1.00 23.12 80 LYS A CA 1
ATOM 661 C C . LYS A 1 81 ? -6.950 30.062 -5.999 1.00 22.85 80 LYS A C 1
ATOM 662 O O . LYS A 1 81 ? -6.953 29.845 -7.211 1.00 23.45 80 LYS A O 1
ATOM 668 N N . GLY A 1 82 ? -7.287 29.151 -5.089 1.00 22.22 81 GLY A N 1
ATOM 669 C CA . GLY A 1 82 ? -7.703 27.809 -5.463 1.00 21.47 81 GLY A CA 1
ATOM 670 C C . GLY A 1 82 ? -6.786 27.093 -6.437 1.00 20.68 81 GLY A C 1
ATOM 671 O O . GLY A 1 82 ? -7.199 26.153 -7.111 1.00 21.24 81 GLY A O 1
ATOM 672 N N . LYS A 1 83 ? -5.533 27.525 -6.496 1.00 20.24 82 LYS A N 1
ATOM 673 C CA . LYS A 1 83 ? -4.570 26.925 -7.402 1.00 19.41 82 LYS A CA 1
ATOM 674 C C . LYS A 1 83 ? -3.214 26.730 -6.732 1.00 18.46 82 LYS A C 1
ATOM 675 O O . LYS A 1 83 ? -2.831 27.492 -5.850 1.00 18.39 82 LYS A O 1
ATOM 681 N N . VAL A 1 84 ? -2.503 25.687 -7.140 1.00 17.20 83 VAL A N 1
ATOM 682 C CA . VAL A 1 84 ? -1.173 25.420 -6.613 1.00 15.85 83 VAL A CA 1
ATOM 683 C C . VAL A 1 84 ? -0.324 24.829 -7.725 1.00 14.84 83 VAL A C 1
ATOM 684 O O . VAL A 1 84 ? -0.732 23.873 -8.395 1.00 13.89 83 VAL A O 1
ATOM 688 N N . THR A 1 85 ? 0.846 25.421 -7.929 1.00 14.03 84 THR A N 1
ATOM 689 C CA . THR A 1 85 ? 1.774 24.957 -8.949 1.00 13.65 84 THR A CA 1
ATOM 690 C C . THR A 1 85 ? 3.062 24.469 -8.303 1.00 13.13 84 THR A C 1
ATOM 691 O O . THR A 1 85 ? 3.677 25.175 -7.497 1.00 13.54 84 THR A O 1
ATOM 695 N N . ALA A 1 86 ? 3.460 23.252 -8.651 1.00 12.05 85 ALA A N 1
ATOM 696 C CA . ALA A 1 86 ? 4.693 22.685 -8.135 1.00 11.62 85 ALA A CA 1
ATOM 697 C C . ALA A 1 86 ? 5.727 22.869 -9.233 1.00 11.45 85 ALA A C 1
ATOM 698 O O . ALA A 1 86 ? 5.428 22.644 -10.407 1.00 11.55 85 ALA A O 1
ATOM 700 N N . TYR A 1 87 ? 6.933 23.285 -8.858 1.00 10.73 86 TYR A N 1
ATOM 701 C CA . TYR A 1 87 ? 8.003 23.485 -9.826 1.00 11.05 86 TYR A CA 1
ATOM 702 C C . TYR A 1 87 ? 8.962 22.307 -9.770 1.00 10.45 86 TYR A C 1
ATOM 703 O O . TYR A 1 87 ? 9.402 21.894 -8.693 1.00 11.39 86 TYR A O 1
ATOM 712 N N . THR A 1 88 ? 9.271 21.772 -10.944 1.00 9.73 87 THR A N 1
ATOM 713 C CA . THR A 1 88 ? 10.135 20.609 -11.069 1.00 9.68 87 THR A CA 1
ATOM 714 C C . THR A 1 88 ? 11.124 20.785 -12.218 1.00 9.48 87 THR A C 1
ATOM 715 O O . THR A 1 88 ? 11.103 21.794 -12.920 1.00 9.48 87 THR A O 1
ATOM 719 N N . TYR A 1 89 ? 11.988 19.789 -12.397 1.00 9.19 88 TYR A N 1
ATOM 720 C CA . TYR A 1 89 ? 12.968 19.773 -13.482 1.00 9.17 88 TYR A CA 1
ATOM 721 C C . TYR A 1 89 ? 12.713 18.531 -14.327 1.00 9.52 88 TYR A C 1
ATOM 722 O O . TYR A 1 89 ? 12.567 17.433 -13.790 1.00 9.34 88 TYR A O 1
ATOM 731 N N . GLY A 1 90 ? 12.671 18.708 -15.644 1.00 9.17 89 GLY A N 1
ATOM 732 C CA . GLY A 1 90 ? 12.461 17.587 -16.547 1.00 9.52 89 GLY A CA 1
ATOM 733 C C . GLY A 1 90 ? 11.370 16.626 -16.119 1.00 9.64 89 GLY A C 1
ATOM 734 O O . GLY A 1 90 ? 10.281 17.049 -15.739 1.00 9.80 89 GLY A O 1
ATOM 735 N N . GLY A 1 91 ? 11.666 15.329 -16.189 1.00 9.55 90 GLY A N 1
ATOM 736 C CA . GLY A 1 91 ? 10.701 14.313 -15.804 1.00 9.95 90 GLY A CA 1
ATOM 737 C C . GLY A 1 91 ? 9.550 14.133 -16.781 1.00 10.41 90 GLY A C 1
ATOM 738 O O . GLY A 1 91 ? 8.528 13.542 -16.434 1.00 10.56 90 GLY A O 1
ATOM 739 N N . ILE A 1 92 ? 9.718 14.615 -18.008 1.00 11.02 91 ILE A N 1
ATOM 740 C CA . ILE A 1 92 ? 8.655 14.523 -19.006 1.00 11.55 91 ILE A CA 1
ATOM 741 C C . ILE A 1 92 ? 8.941 13.566 -20.159 1.00 11.82 91 ILE A C 1
ATOM 742 O O . ILE A 1 92 ? 9.989 13.642 -20.793 1.00 11.68 91 ILE A O 1
ATOM 747 N N . THR A 1 93 ? 7.990 12.673 -20.425 1.00 12.32 92 THR A N 1
ATOM 748 C CA . THR A 1 93 ? 8.106 11.723 -21.526 1.00 13.05 92 THR A CA 1
ATOM 749 C C . THR A 1 93 ? 6.810 11.733 -22.332 1.00 13.87 92 THR A C 1
ATOM 750 O O . THR A 1 93 ? 5.766 12.158 -21.841 1.00 13.70 92 THR A O 1
ATOM 754 N N . PRO A 1 94 ? 6.866 11.285 -23.592 1.00 14.42 93 PRO A N 1
ATOM 755 C CA . PRO A 1 94 ? 5.657 11.263 -24.422 1.00 15.64 93 PRO A CA 1
ATOM 756 C C . PRO A 1 94 ? 4.598 10.327 -23.840 1.00 15.91 93 PRO A C 1
ATOM 757 O O . PRO A 1 94 ? 4.926 9.285 -23.275 1.00 15.83 93 PRO A O 1
ATOM 761 N N . TYR A 1 95 ? 3.330 10.707 -23.970 1.00 16.16 94 TYR A N 1
ATOM 762 C CA . TYR A 1 95 ? 2.232 9.890 -23.473 1.00 17.16 94 TYR A CA 1
ATOM 763 C C . TYR A 1 95 ? 2.312 8.479 -24.057 1.00 17.74 94 TYR A C 1
ATOM 764 O O . TYR A 1 95 ? 2.632 8.301 -25.232 1.00 17.40 94 TYR A O 1
ATOM 773 N N . GLN A 1 96 ? 2.020 7.488 -23.223 1.00 18.67 95 GLN A N 1
ATOM 774 C CA . GLN A 1 96 ? 2.045 6.082 -23.624 1.00 20.00 95 GLN A CA 1
ATOM 775 C C . GLN A 1 96 ? 0.729 5.442 -23.194 1.00 20.90 95 GLN A C 1
ATOM 776 O O . GLN A 1 96 ? 0.444 5.335 -22.002 1.00 20.50 95 GLN A O 1
ATOM 782 N N . LYS A 1 97 ? -0.074 5.020 -24.165 1.00 22.18 96 LYS A N 1
ATOM 783 C CA . LYS A 1 97 ? -1.366 4.420 -23.856 1.00 23.65 96 LYS A CA 1
ATOM 784 C C . LYS A 1 97 ? -1.290 3.145 -23.022 1.00 24.08 96 LYS A C 1
ATOM 785 O O . LYS A 1 97 ? -1.872 3.070 -21.939 1.00 24.16 96 LYS A O 1
ATOM 791 N N . THR A 1 98 ? -0.572 2.148 -23.527 1.00 25.06 97 THR A N 1
ATOM 792 C CA . THR A 1 98 ? -0.461 0.866 -22.839 1.00 25.65 97 THR A CA 1
ATOM 793 C C . THR A 1 98 ? 0.811 0.699 -22.015 1.00 25.22 97 THR A C 1
ATOM 794 O O . THR A 1 98 ? 1.921 0.792 -22.534 1.00 25.90 97 THR A O 1
ATOM 798 N N . SER A 1 99 ? 0.630 0.445 -20.724 1.00 25.08 98 SER A N 1
ATOM 799 C CA . SER A 1 99 ? 1.744 0.251 -19.808 1.00 24.93 98 SER A CA 1
ATOM 800 C C . SER A 1 99 ? 2.469 -1.055 -20.114 1.00 24.67 98 SER A C 1
ATOM 801 O O . SER A 1 99 ? 1.838 -2.074 -20.399 1.00 24.27 98 SER A O 1
ATOM 804 N N . ILE A 1 100 ? 3.796 -1.014 -20.059 1.00 24.02 99 ILE A N 1
ATOM 805 C CA . ILE A 1 100 ? 4.616 -2.191 -20.312 1.00 23.48 99 ILE A CA 1
ATOM 806 C C . ILE A 1 100 ? 5.611 -2.334 -19.161 1.00 23.35 99 ILE A C 1
ATOM 807 O O . ILE A 1 100 ? 6.752 -1.883 -19.255 1.00 23.56 99 ILE A O 1
ATOM 812 N N . PRO A 1 101 ? 5.179 -2.954 -18.051 1.00 22.84 100 PRO A N 1
ATOM 813 C CA . PRO A 1 101 ? 6.038 -3.150 -16.880 1.00 22.41 100 PRO A CA 1
ATOM 814 C C . PRO A 1 101 ? 7.281 -3.969 -17.202 1.00 21.78 100 PRO A C 1
ATOM 815 O O . PRO A 1 101 ? 7.187 -5.064 -17.755 1.00 21.91 100 PRO A O 1
ATOM 819 N N . LYS A 1 102 ? 8.445 -3.431 -16.856 1.00 20.46 101 LYS A N 1
ATOM 820 C CA . LYS A 1 102 ? 9.698 -4.128 -17.090 1.00 19.34 101 LYS A CA 1
ATOM 821 C C . LYS A 1 102 ? 10.658 -3.848 -15.947 1.00 18.43 101 LYS A C 1
ATOM 822 O O . LYS A 1 102 ? 10.763 -2.714 -15.477 1.00 17.06 101 LYS A O 1
ATOM 828 N N . ASN A 1 103 ? 11.351 -4.886 -15.495 1.00 17.15 102 ASN A N 1
ATOM 829 C CA . ASN A 1 103 ? 12.317 -4.726 -14.419 1.00 16.66 102 ASN A CA 1
ATOM 830 C C . ASN A 1 103 ? 13.673 -4.386 -15.027 1.00 16.01 102 ASN A C 1
ATOM 831 O O . ASN A 1 103 ? 14.013 -4.843 -16.120 1.00 16.00 102 ASN A O 1
ATOM 836 N N . ILE A 1 104 ? 14.436 -3.560 -14.327 1.00 15.44 103 ILE A N 1
ATOM 837 C CA . ILE A 1 104 ? 15.758 -3.177 -14.789 1.00 14.94 103 ILE A CA 1
ATOM 838 C C . ILE A 1 104 ? 16.762 -3.797 -13.827 1.00 14.55 103 ILE A C 1
ATOM 839 O O . ILE A 1 104 ? 16.757 -3.486 -12.639 1.00 14.31 103 ILE A O 1
ATOM 844 N N . PRO A 1 105 ? 17.619 -4.699 -14.325 1.00 14.67 104 PRO A N 1
ATOM 845 C CA . PRO A 1 105 ? 18.628 -5.359 -13.488 1.00 14.27 104 PRO A CA 1
ATOM 846 C C . PRO A 1 105 ? 19.540 -4.352 -12.814 1.00 14.10 104 PRO A C 1
ATOM 847 O O . PRO A 1 105 ? 19.893 -3.331 -13.403 1.00 13.32 104 PRO A O 1
ATOM 851 N N . VAL A 1 106 ? 19.932 -4.651 -11.581 1.00 13.94 105 VAL A N 1
ATOM 852 C CA . VAL A 1 106 ? 20.800 -3.758 -10.830 1.00 13.67 105 VAL A CA 1
ATOM 853 C C . VAL A 1 106 ? 22.019 -4.475 -10.254 1.00 13.99 105 VAL A C 1
ATOM 854 O O . VAL A 1 106 ? 21.886 -5.538 -9.649 1.00 14.31 105 VAL A O 1
ATOM 858 N N . ASN A 1 107 ? 23.202 -3.898 -10.467 1.00 13.57 106 ASN A N 1
ATOM 859 C CA . ASN A 1 107 ? 24.448 -4.426 -9.908 1.00 13.18 106 ASN A CA 1
ATOM 860 C C . ASN A 1 107 ? 24.841 -3.401 -8.848 1.00 13.00 106 ASN A C 1
ATOM 861 O O . ASN A 1 107 ? 24.943 -2.211 -9.146 1.00 12.46 106 ASN A O 1
ATOM 866 N N . LEU A 1 108 ? 25.059 -3.861 -7.621 1.00 11.96 107 LEU A N 1
ATOM 867 C CA . LEU A 1 108 ? 25.405 -2.973 -6.517 1.00 11.57 107 LEU A CA 1
ATOM 868 C C . LEU A 1 108 ? 26.695 -3.371 -5.802 1.00 11.72 107 LEU A C 1
ATOM 869 O O . LEU A 1 108 ? 26.909 -4.542 -5.489 1.00 12.39 107 LEU A O 1
ATOM 874 N N . TRP A 1 109 ? 27.554 -2.384 -5.562 1.00 11.54 108 TRP A N 1
ATOM 875 C CA . TRP A 1 109 ? 28.813 -2.597 -4.855 1.00 11.68 108 TRP A CA 1
ATOM 876 C C . TRP A 1 109 ? 28.860 -1.594 -3.717 1.00 11.57 108 TRP A C 1
ATOM 877 O O . TRP A 1 109 ? 28.773 -0.388 -3.949 1.00 11.89 108 TRP A O 1
ATOM 888 N N . ILE A 1 110 ? 28.980 -2.084 -2.489 1.00 10.88 109 ILE A N 1
ATOM 889 C CA . ILE A 1 110 ? 29.067 -1.199 -1.335 1.00 10.89 109 ILE A CA 1
ATOM 890 C C . ILE A 1 110 ? 30.448 -1.425 -0.737 1.00 10.70 109 ILE A C 1
ATOM 891 O O . ILE A 1 110 ? 30.787 -2.536 -0.310 1.00 10.48 109 ILE A O 1
ATOM 896 N N . ASN A 1 111 ? 31.248 -0.363 -0.733 1.00 10.81 110 ASN A N 1
ATOM 897 C CA . ASN A 1 111 ? 32.620 -0.418 -0.246 1.00 11.43 110 ASN A CA 1
ATOM 898 C C . ASN A 1 111 ? 33.421 -1.546 -0.892 1.00 12.18 110 ASN A C 1
ATOM 899 O O . ASN A 1 111 ? 34.192 -2.251 -0.234 1.00 12.53 110 ASN A O 1
ATOM 904 N N . GLY A 1 112 ? 33.223 -1.700 -2.199 1.00 12.48 111 GLY A N 1
ATOM 905 C CA . GLY A 1 112 ? 33.950 -2.700 -2.957 1.00 13.21 111 GLY A CA 1
ATOM 906 C C . GLY A 1 112 ? 33.348 -4.085 -3.053 1.00 13.55 111 GLY A C 1
ATOM 907 O O . GLY A 1 112 ? 33.736 -4.866 -3.927 1.00 14.72 111 GLY A O 1
ATOM 908 N N . LYS A 1 113 ? 32.406 -4.403 -2.176 1.00 13.75 112 LYS A N 1
ATOM 909 C CA . LYS A 1 113 ? 31.794 -5.728 -2.182 1.00 13.90 112 LYS A CA 1
ATOM 910 C C . LYS A 1 113 ? 30.447 -5.751 -2.887 1.00 14.38 112 LYS A C 1
ATOM 911 O O . LYS A 1 113 ? 29.571 -4.934 -2.602 1.00 13.96 112 LYS A O 1
ATOM 917 N N . GLN A 1 114 ? 30.272 -6.698 -3.801 1.00 14.84 113 GLN A N 1
ATOM 918 C CA . GLN A 1 114 ? 29.010 -6.782 -4.516 1.00 15.95 113 GLN A CA 1
ATOM 919 C C . GLN A 1 114 ? 27.886 -7.287 -3.625 1.00 15.94 113 GLN A C 1
ATOM 920 O O . GLN A 1 114 ? 28.054 -8.250 -2.867 1.00 16.17 113 GLN A O 1
ATOM 926 N N . ILE A 1 115 ? 26.738 -6.624 -3.728 1.00 15.36 114 ILE A N 1
ATOM 927 C CA . ILE A 1 115 ? 25.554 -6.950 -2.942 1.00 15.16 114 ILE A CA 1
ATOM 928 C C . ILE A 1 115 ? 24.412 -7.290 -3.894 1.00 15.04 114 ILE A C 1
ATOM 929 O O . ILE A 1 115 ? 24.164 -6.564 -4.864 1.00 14.27 114 ILE A O 1
ATOM 934 N N . SER A 1 116 ? 23.715 -8.387 -3.621 1.00 14.67 115 SER A N 1
ATOM 935 C CA . SER A 1 116 ? 22.612 -8.799 -4.478 1.00 14.62 115 SER A CA 1
ATOM 936 C C . SER A 1 116 ? 21.418 -7.862 -4.345 1.00 14.12 115 SER A C 1
ATOM 937 O O . SER A 1 116 ? 21.073 -7.419 -3.247 1.00 14.38 115 SER A O 1
ATOM 940 N N . VAL A 1 117 ? 20.796 -7.559 -5.480 1.00 13.29 116 VAL A N 1
ATOM 941 C CA . VAL A 1 117 ? 19.622 -6.695 -5.524 1.00 13.13 116 VAL A CA 1
ATOM 942 C C . VAL A 1 117 ? 18.525 -7.498 -6.219 1.00 12.84 116 VAL A C 1
ATOM 943 O O . VAL A 1 117 ? 18.732 -8.006 -7.323 1.00 12.83 116 VAL A O 1
ATOM 947 N N . PRO A 1 118 ? 17.354 -7.639 -5.575 1.00 12.98 117 PRO A N 1
ATOM 948 C CA . PRO A 1 118 ? 16.233 -8.396 -6.148 1.00 12.88 117 PRO A CA 1
ATOM 949 C C . PRO A 1 118 ? 15.863 -7.996 -7.578 1.00 13.02 117 PRO A C 1
ATOM 950 O O . PRO A 1 118 ? 15.894 -6.820 -7.938 1.00 12.40 117 PRO A O 1
ATOM 954 N N . TYR A 1 119 ? 15.500 -8.990 -8.380 1.00 12.81 118 TYR A N 1
ATOM 955 C CA . TYR A 1 119 ? 15.123 -8.778 -9.776 1.00 12.97 118 TYR A CA 1
ATOM 956 C C . TYR A 1 119 ? 14.077 -7.676 -9.984 1.00 13.32 118 TYR A C 1
ATOM 957 O O . TYR A 1 119 ? 14.140 -6.931 -10.965 1.00 13.25 118 TYR A O 1
ATOM 966 N N . ASN A 1 120 ? 13.135 -7.567 -9.050 1.00 13.69 119 ASN A N 1
ATOM 967 C CA . ASN A 1 120 ? 12.038 -6.604 -9.153 1.00 14.05 119 ASN A CA 1
ATOM 968 C C . ASN A 1 120 ? 12.194 -5.324 -8.339 1.00 13.88 119 ASN A C 1
ATOM 969 O O 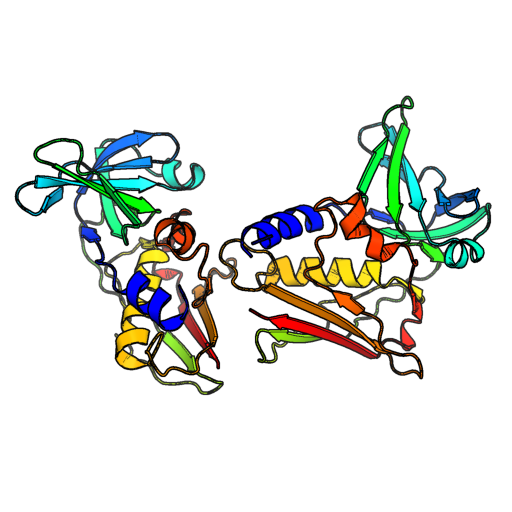. ASN A 1 120 ? 11.218 -4.600 -8.121 1.00 14.38 119 ASN A O 1
ATOM 974 N N . GLU A 1 121 ? 13.409 -5.032 -7.898 1.00 13.34 120 GLU A N 1
ATOM 975 C CA . GLU A 1 121 ? 13.629 -3.832 -7.103 1.00 14.11 120 GLU A CA 1
ATOM 976 C C . GLU A 1 121 ? 13.353 -2.549 -7.888 1.00 13.84 120 GLU A C 1
ATOM 977 O O . GLU A 1 121 ? 12.645 -1.662 -7.413 1.00 14.23 120 GLU A O 1
ATOM 983 N N . ILE A 1 122 ? 13.911 -2.457 -9.089 1.00 13.87 121 ILE A N 1
ATOM 984 C CA . ILE A 1 122 ? 13.736 -1.272 -9.919 1.00 13.99 121 ILE A CA 1
ATOM 985 C C . ILE A 1 122 ? 12.964 -1.621 -11.181 1.00 13.85 121 ILE A C 1
ATOM 986 O O . ILE A 1 122 ? 13.366 -2.504 -11.934 1.00 14.01 121 ILE A O 1
ATOM 991 N N . SER A 1 123 ? 11.857 -0.922 -11.405 1.00 14.80 122 SER A N 1
ATOM 992 C CA . SER A 1 123 ? 11.027 -1.167 -12.579 1.00 14.96 122 SER A CA 1
ATOM 993 C C . SER A 1 123 ? 10.361 0.106 -13.085 1.00 15.18 122 SER A C 1
ATOM 994 O O . SER A 1 123 ? 10.359 1.136 -12.414 1.00 15.22 122 SER A O 1
ATOM 997 N N . THR A 1 124 ? 9.787 0.016 -14.278 1.00 15.58 123 THR A N 1
ATOM 998 C CA . THR A 1 124 ? 9.087 1.139 -14.886 1.00 15.45 123 THR A CA 1
ATOM 999 C C . THR A 1 124 ? 8.079 0.561 -15.872 1.00 16.38 123 THR A C 1
ATOM 1000 O O . THR A 1 124 ? 8.257 -0.559 -16.355 1.00 15.95 123 THR A O 1
ATOM 1004 N N . ASN A 1 125 ? 7.019 1.311 -16.159 1.00 16.67 124 ASN A N 1
ATOM 1005 C CA . ASN A 1 125 ? 6.007 0.849 -17.103 1.00 17.72 124 ASN A CA 1
ATOM 1006 C C . ASN A 1 125 ? 6.164 1.589 -18.431 1.00 17.26 124 ASN A C 1
ATOM 1007 O O . ASN A 1 125 ? 5.362 1.412 -19.352 1.00 18.05 124 ASN A O 1
ATOM 1012 N N . LYS A 1 126 ? 7.214 2.399 -18.532 1.00 16.06 125 LYS A N 1
ATOM 1013 C CA . LYS A 1 126 ? 7.461 3.194 -19.735 1.00 15.08 125 LYS A CA 1
ATOM 1014 C C . LYS A 1 126 ? 8.435 2.605 -20.747 1.00 15.00 125 LYS A C 1
ATOM 1015 O O . LYS A 1 126 ? 9.388 1.909 -20.384 1.00 15.60 125 LYS A O 1
ATOM 1021 N N . THR A 1 127 ? 8.200 2.905 -22.024 1.00 15.39 126 THR A N 1
ATOM 1022 C CA . THR A 1 127 ? 9.094 2.458 -23.086 1.00 15.48 126 THR A CA 1
ATOM 1023 C C . THR A 1 127 ? 10.179 3.530 -23.223 1.00 15.12 126 THR A C 1
ATOM 1024 O O . THR A 1 127 ? 11.291 3.256 -23.662 1.00 14.92 126 THR A O 1
ATOM 1028 N N . THR A 1 128 ? 9.839 4.758 -22.837 1.00 14.51 127 THR A N 1
ATOM 1029 C CA . THR A 1 128 ? 10.790 5.872 -22.835 1.00 13.87 127 THR A CA 1
ATOM 1030 C C . THR A 1 128 ? 10.732 6.375 -21.393 1.00 13.28 127 THR A C 1
ATOM 1031 O O . THR A 1 128 ? 9.737 6.964 -20.970 1.00 13.68 127 THR A O 1
ATOM 1035 N N . VAL A 1 129 ? 11.799 6.122 -20.643 1.00 12.53 128 VAL A N 1
ATOM 1036 C CA . VAL A 1 129 ? 11.851 6.487 -19.231 1.00 11.49 128 VAL A CA 1
ATOM 1037 C C . VAL A 1 129 ? 12.962 7.487 -18.909 1.00 11.29 128 VAL A C 1
ATOM 1038 O O . VAL A 1 129 ? 14.055 7.409 -19.460 1.00 10.67 128 VAL A O 1
ATOM 1042 N N . THR A 1 130 ? 12.683 8.437 -18.018 1.00 11.09 129 THR A N 1
ATOM 1043 C CA . THR A 1 130 ? 13.705 9.421 -17.667 1.00 10.25 129 THR A CA 1
ATOM 1044 C C . THR A 1 130 ? 14.709 8.871 -16.657 1.00 9.81 129 THR A C 1
ATOM 1045 O O . THR A 1 130 ? 14.386 7.992 -15.845 1.00 9.20 129 THR A O 1
ATOM 1049 N N . ALA A 1 131 ? 15.927 9.393 -16.724 1.00 8.97 130 ALA A N 1
ATOM 1050 C CA . ALA A 1 131 ? 16.973 9.005 -15.792 1.00 9.38 130 ALA A CA 1
ATOM 1051 C C . ALA A 1 131 ? 16.494 9.411 -14.395 1.00 9.60 130 ALA A C 1
ATOM 1052 O O . ALA A 1 131 ? 16.780 8.728 -13.410 1.00 8.83 130 ALA A O 1
ATOM 1054 N N . GLN A 1 132 ? 15.749 10.516 -14.321 1.00 9.70 131 GLN A N 1
ATOM 1055 C CA . GLN A 1 132 ? 15.219 11.007 -13.045 1.00 9.33 131 GLN A CA 1
ATOM 1056 C C . GLN A 1 132 ? 14.317 9.973 -12.374 1.00 9.66 131 GLN A C 1
ATOM 1057 O O . GLN A 1 132 ? 14.450 9.711 -11.171 1.00 9.19 131 GLN A O 1
ATOM 1063 N N . GLU A 1 133 ? 13.407 9.375 -13.141 1.00 8.95 132 GLU A N 1
ATOM 1064 C CA . GLU A 1 133 ? 12.496 8.380 -12.581 1.00 9.62 132 GLU A CA 1
ATOM 1065 C C . GLU A 1 133 ? 13.273 7.226 -11.963 1.00 9.72 132 GLU A C 1
ATOM 1066 O O . GLU A 1 133 ? 12.978 6.789 -10.847 1.00 9.33 132 GLU A O 1
ATOM 1072 N N . ILE A 1 134 ? 14.265 6.738 -12.697 1.00 10.04 133 ILE A N 1
ATOM 1073 C CA . ILE A 1 134 ? 15.078 5.627 -12.226 1.00 10.03 133 ILE A CA 1
ATOM 1074 C C . ILE A 1 134 ? 15.876 6.030 -10.987 1.00 10.06 133 ILE A C 1
ATOM 1075 O O . ILE A 1 134 ? 15.931 5.283 -10.009 1.00 10.19 133 ILE A O 1
ATOM 1080 N N . ASP A 1 135 ? 16.471 7.219 -11.021 1.00 9.58 134 ASP A N 1
ATOM 1081 C CA . ASP A 1 135 ? 17.256 7.706 -9.889 1.00 9.31 134 ASP A CA 1
ATOM 1082 C C . ASP A 1 135 ? 16.402 7.767 -8.622 1.00 9.29 134 ASP A C 1
ATOM 1083 O O . ASP A 1 135 ? 16.823 7.314 -7.555 1.00 9.12 134 ASP A O 1
ATOM 1088 N N . LEU A 1 136 ? 15.202 8.325 -8.739 1.00 8.83 135 LEU A N 1
ATOM 1089 C CA . LEU A 1 136 ? 14.312 8.439 -7.588 1.00 8.84 135 LEU A CA 1
ATOM 1090 C C . LEU A 1 136 ? 13.969 7.063 -7.019 1.00 9.15 135 LEU A C 1
ATOM 1091 O O . LEU A 1 136 ? 13.949 6.872 -5.801 1.00 9.11 135 LEU A O 1
ATOM 1096 N N . LYS A 1 137 ? 13.722 6.099 -7.900 1.00 9.19 136 LYS A N 1
ATOM 1097 C CA . LYS A 1 137 ? 13.395 4.750 -7.457 1.00 9.29 136 LYS A CA 1
ATOM 1098 C C . LYS A 1 137 ? 14.603 4.090 -6.807 1.00 8.84 136 LYS A C 1
ATOM 1099 O O . LYS A 1 137 ? 14.470 3.409 -5.789 1.00 9.32 136 LYS A O 1
ATOM 1105 N N . VAL A 1 138 ? 15.780 4.318 -7.380 1.00 8.83 137 VAL A N 1
ATOM 1106 C CA . VAL A 1 138 ? 17.019 3.768 -6.841 1.00 9.29 137 VAL A CA 1
ATOM 1107 C C . VAL A 1 138 ? 17.346 4.340 -5.458 1.00 9.85 137 VAL A C 1
ATOM 1108 O O . VAL A 1 138 ? 17.614 3.591 -4.513 1.00 9.36 137 VAL A O 1
ATOM 1112 N N . ARG A 1 139 ? 17.315 5.660 -5.317 1.00 9.79 138 ARG A N 1
ATOM 1113 C CA . ARG A 1 139 ? 17.635 6.237 -4.018 1.00 10.47 138 ARG A CA 1
ATOM 1114 C C . ARG A 1 139 ? 16.636 5.837 -2.935 1.00 10.68 138 ARG A C 1
ATOM 1115 O O . ARG A 1 139 ? 17.030 5.588 -1.794 1.00 10.77 138 ARG A O 1
ATOM 1123 N N . LYS A 1 140 ? 15.352 5.759 -3.280 1.00 10.40 139 LYS A N 1
ATOM 1124 C CA . LYS A 1 140 ? 14.347 5.351 -2.300 1.00 10.95 139 LYS A CA 1
ATOM 1125 C C . LYS A 1 140 ? 14.714 3.952 -1.809 1.00 11.16 139 LYS A C 1
ATOM 1126 O O . LYS A 1 140 ? 14.657 3.665 -0.615 1.00 10.92 139 LYS A O 1
ATOM 1132 N N . PHE A 1 141 ? 15.098 3.092 -2.746 1.00 10.59 140 PHE A N 1
ATOM 1133 C CA . PHE A 1 141 ? 15.501 1.723 -2.434 1.00 11.08 140 PHE A CA 1
ATOM 1134 C C . PHE A 1 141 ? 16.739 1.704 -1.546 1.00 11.12 140 PHE A C 1
ATOM 1135 O O . PHE A 1 141 ? 16.765 1.043 -0.500 1.00 11.18 140 PHE A O 1
ATOM 1143 N N . LEU A 1 142 ? 17.770 2.430 -1.962 1.00 10.50 141 LEU A N 1
ATOM 1144 C CA . LEU A 1 142 ? 19.014 2.461 -1.205 1.00 10.49 141 LEU A CA 1
ATOM 1145 C C . LEU A 1 142 ? 18.840 3.035 0.195 1.00 10.70 141 LEU A C 1
ATOM 1146 O O . LEU A 1 142 ? 19.468 2.568 1.145 1.00 11.21 141 LEU A O 1
ATOM 1151 N N . ILE A 1 143 ? 17.980 4.038 0.331 1.00 10.87 142 ILE A N 1
ATOM 1152 C CA . ILE A 1 143 ? 17.741 4.653 1.632 1.00 10.66 142 ILE A CA 1
ATOM 1153 C C . ILE A 1 143 ? 17.039 3.664 2.557 1.00 11.36 142 ILE A C 1
ATOM 1154 O O . ILE A 1 143 ? 17.388 3.538 3.728 1.00 10.98 142 ILE A O 1
ATOM 1159 N N . ALA A 1 144 ? 16.065 2.942 2.016 1.00 11.75 143 ALA A N 1
ATOM 1160 C CA . ALA A 1 144 ? 15.307 1.984 2.806 1.00 12.89 143 ALA A CA 1
ATOM 1161 C C . ALA A 1 144 ? 16.017 0.670 3.104 1.00 13.63 143 ALA A C 1
ATOM 1162 O O . ALA A 1 144 ? 15.803 0.083 4.164 1.00 14.35 143 ALA A O 1
ATOM 1164 N N . GLN A 1 145 ? 16.873 0.216 2.194 1.00 13.68 144 GLN A N 1
ATOM 1165 C CA . GLN A 1 145 ? 17.532 -1.074 2.377 1.00 14.26 144 GLN A CA 1
ATOM 1166 C C . GLN A 1 145 ? 19.041 -1.112 2.573 1.00 13.71 144 GLN A C 1
ATOM 1167 O O . GLN A 1 145 ? 19.574 -2.132 3.029 1.00 13.60 144 GLN A O 1
ATOM 1173 N N . HIS A 1 146 ? 19.740 -0.036 2.230 1.00 13.08 145 HIS A N 1
ATOM 1174 C CA . HIS A 1 146 ? 21.187 -0.051 2.358 1.00 12.67 145 HIS A CA 1
ATOM 1175 C C . HIS A 1 146 ? 21.818 1.137 3.056 1.00 11.98 145 HIS A C 1
ATOM 1176 O O . HIS A 1 146 ? 22.932 1.548 2.728 1.00 11.71 145 HIS A O 1
ATOM 1183 N N . GLN A 1 147 ? 21.085 1.674 4.024 1.00 11.84 146 GLN A N 1
ATOM 1184 C CA . GLN A 1 147 ? 21.535 2.781 4.857 1.00 12.10 146 GLN A CA 1
ATOM 1185 C C . GLN A 1 147 ? 22.029 4.039 4.149 1.00 11.51 146 GLN A C 1
ATOM 1186 O O . GLN A 1 147 ? 22.787 4.810 4.731 1.00 11.21 146 GLN A O 1
ATOM 1192 N N . LEU A 1 148 ? 21.611 4.264 2.906 1.00 10.70 147 LEU A N 1
ATOM 1193 C CA . LEU A 1 148 ? 22.055 5.465 2.203 1.00 10.46 147 LEU A CA 1
ATOM 1194 C C . LEU A 1 148 ? 21.502 6.713 2.905 1.00 9.86 147 LEU A C 1
ATOM 1195 O O . LEU A 1 148 ? 20.295 6.823 3.141 1.00 10.35 147 LEU A O 1
ATOM 1200 N N . TYR A 1 149 ? 22.402 7.638 3.239 1.00 10.05 148 TYR A N 1
ATOM 1201 C CA . TYR A 1 149 ? 22.068 8.899 3.918 1.00 9.87 148 TYR A CA 1
ATOM 1202 C C . TYR A 1 149 ? 21.568 8.704 5.345 1.00 10.79 148 TYR A C 1
ATOM 1203 O O . TYR A 1 149 ? 21.070 9.641 5.963 1.00 10.73 148 TYR A O 1
ATOM 1212 N N . SER A 1 150 ? 21.694 7.495 5.882 1.00 11.38 149 SER A N 1
ATOM 1213 C CA . SER A 1 150 ? 21.213 7.259 7.239 1.00 12.34 149 SER A CA 1
ATOM 1214 C C . SER A 1 150 ? 22.125 7.860 8.299 1.00 12.65 149 SER A C 1
ATOM 1215 O O . SER A 1 150 ? 23.308 8.104 8.059 1.00 12.06 149 SER A O 1
ATOM 1218 N N . SER A 1 151 ? 21.558 8.128 9.470 1.00 13.21 150 SER A N 1
ATOM 1219 C CA . SER A 1 151 ? 22.345 8.649 10.570 1.00 14.69 150 SER A CA 1
ATOM 1220 C C . SER A 1 151 ? 23.172 7.443 11.006 1.00 14.37 150 SER A C 1
ATOM 1221 O O . SER A 1 151 ? 22.659 6.325 11.081 1.00 16.70 150 SER A O 1
ATOM 1224 N N . GLY A 1 152 ? 24.449 7.658 11.269 1.00 14.41 151 GLY A N 1
ATOM 1225 C CA . GLY A 1 152 ? 25.299 6.556 11.676 1.00 13.10 151 GLY A CA 1
ATOM 1226 C C . GLY A 1 152 ? 25.904 5.834 10.486 1.00 12.92 151 GLY A C 1
ATOM 1227 O O . GLY A 1 152 ? 26.464 4.752 10.638 1.00 12.16 151 GLY A O 1
ATOM 1228 N N . SER A 1 153 ? 25.779 6.419 9.296 1.00 12.31 152 SER A N 1
ATOM 1229 C CA . SER A 1 153 ? 26.350 5.815 8.093 1.00 12.16 152 SER A CA 1
ATOM 1230 C C . SER A 1 153 ? 27.706 6.437 7.771 1.00 11.96 152 SER A C 1
ATOM 1231 O O . SER A 1 153 ? 27.883 7.647 7.911 1.00 11.94 152 SER A O 1
ATOM 1234 N N . SER A 1 154 ? 28.654 5.617 7.319 1.00 11.34 153 SER A N 1
ATOM 1235 C CA . SER A 1 154 ? 29.988 6.107 6.979 1.00 10.99 153 SER A CA 1
ATOM 1236 C C . SER A 1 154 ? 30.180 6.439 5.494 1.00 10.53 153 SER A C 1
ATOM 1237 O O . SER A 1 154 ? 31.260 6.875 5.093 1.00 10.16 153 SER A O 1
ATOM 1240 N N . TYR A 1 155 ? 29.141 6.236 4.685 1.00 10.33 154 TYR A N 1
ATOM 1241 C CA . TYR A 1 155 ? 29.223 6.517 3.246 1.00 10.20 154 TYR A CA 1
ATOM 1242 C C . TYR A 1 155 ? 29.538 7.990 2.966 1.00 10.67 154 TYR A C 1
ATOM 1243 O O . TYR A 1 155 ? 29.010 8.885 3.633 1.00 10.23 154 TYR A O 1
ATOM 1252 N N . LYS A 1 156 ? 30.377 8.238 1.965 1.00 10.35 155 LYS A N 1
ATOM 1253 C CA . LYS A 1 156 ? 30.715 9.607 1.597 1.00 11.67 155 LYS A CA 1
ATOM 1254 C C . LYS A 1 156 ? 30.770 9.836 0.081 1.00 11.50 155 LYS A C 1
ATOM 1255 O O . LYS A 1 156 ? 30.905 10.975 -0.374 1.00 11.93 155 LYS A O 1
ATOM 1261 N N . SER A 1 157 ? 30.674 8.768 -0.707 1.00 10.62 156 SER A N 1
ATOM 1262 C CA . SER A 1 157 ? 30.690 8.925 -2.164 1.00 10.41 156 SER A CA 1
ATOM 1263 C C . SER A 1 157 ? 29.906 7.809 -2.848 1.00 10.45 156 SER A C 1
ATOM 1264 O O . SER A 1 157 ? 29.622 6.775 -2.245 1.00 9.89 156 SER A O 1
ATOM 1267 N N . GLY A 1 158 ? 29.543 8.023 -4.109 1.00 10.12 157 GLY A N 1
ATOM 1268 C CA . GLY A 1 158 ? 28.792 7.008 -4.820 1.00 10.23 157 GLY A CA 1
ATOM 1269 C C . GLY A 1 158 ? 28.267 7.507 -6.146 1.00 10.44 157 GLY A C 1
ATOM 1270 O O . GLY A 1 158 ? 28.287 8.709 -6.422 1.00 10.06 157 GLY A O 1
ATOM 1271 N N . ARG A 1 159 ? 27.795 6.580 -6.971 1.00 11.23 158 ARG A N 1
ATOM 1272 C CA . ARG A 1 159 ? 27.274 6.937 -8.275 1.00 11.61 158 ARG A CA 1
ATOM 1273 C C . ARG A 1 159 ? 26.312 5.887 -8.803 1.00 11.73 158 ARG A C 1
ATOM 1274 O O . ARG A 1 159 ? 26.400 4.706 -8.451 1.00 11.08 158 ARG A O 1
ATOM 1282 N N . LEU A 1 160 ? 25.375 6.343 -9.624 1.00 10.73 159 LEU A N 1
ATOM 1283 C CA . LEU A 1 160 ? 24.405 5.474 -10.276 1.00 10.72 159 LEU A CA 1
ATOM 1284 C C . LEU A 1 160 ? 24.747 5.609 -11.748 1.00 11.01 159 LEU A C 1
ATOM 1285 O O . LEU A 1 160 ? 24.658 6.700 -12.311 1.00 11.09 159 LEU A O 1
ATOM 1290 N N . VAL A 1 161 ? 25.156 4.509 -12.369 1.00 11.09 160 VAL A N 1
ATOM 1291 C CA . VAL A 1 161 ? 25.516 4.538 -13.781 1.00 11.76 160 VAL A CA 1
ATOM 1292 C C . VAL A 1 161 ? 24.556 3.699 -14.610 1.00 11.35 160 VAL A C 1
ATOM 1293 O O . VAL A 1 161 ? 24.245 2.556 -14.263 1.00 11.61 160 VAL A O 1
ATOM 1297 N N . PHE A 1 162 ? 24.073 4.279 -15.703 1.00 11.50 161 PHE A N 1
ATOM 1298 C CA . PHE A 1 162 ? 23.163 3.567 -16.585 1.00 12.14 161 PHE A CA 1
ATOM 1299 C C . PHE A 1 162 ? 24.023 2.873 -17.626 1.00 12.72 161 PHE A C 1
ATOM 1300 O O . PHE A 1 162 ? 24.566 3.518 -18.527 1.00 12.42 161 PHE A O 1
ATOM 1308 N N . HIS A 1 163 ? 24.170 1.561 -17.482 1.00 13.42 162 HIS A N 1
ATOM 1309 C CA . HIS A 1 163 ? 24.980 0.805 -18.418 1.00 14.72 162 HIS A CA 1
ATOM 1310 C C . HIS A 1 163 ? 24.126 0.366 -19.602 1.00 15.88 162 HIS A C 1
ATOM 1311 O O . HIS A 1 163 ? 23.574 -0.738 -19.627 1.00 15.02 162 HIS A O 1
ATOM 1318 N N . THR A 1 164 ? 24.024 1.267 -20.572 1.00 16.88 163 THR A N 1
ATOM 1319 C CA . THR A 1 164 ? 23.255 1.052 -21.789 1.00 19.35 163 THR A CA 1
ATOM 1320 C C . THR A 1 164 ? 24.009 0.132 -22.743 1.00 20.73 163 THR A C 1
ATOM 1321 O O . THR A 1 164 ? 25.235 0.026 -22.684 1.00 21.09 163 THR A O 1
ATOM 1325 N N . ASN A 1 165 ? 23.275 -0.527 -23.633 1.00 23.37 164 ASN A N 1
ATOM 1326 C CA . ASN A 1 165 ? 23.899 -1.438 -24.583 1.00 25.35 164 ASN A CA 1
ATOM 1327 C C . ASN A 1 165 ? 24.185 -0.840 -25.960 1.00 26.83 164 ASN A C 1
ATOM 1328 O O . ASN A 1 165 ? 24.345 -1.579 -26.934 1.00 27.49 164 ASN A O 1
ATOM 1333 N N . ASP A 1 166 ? 24.257 0.487 -26.046 1.00 28.18 165 ASP A N 1
ATOM 1334 C CA . ASP A 1 166 ? 24.540 1.151 -27.319 1.00 29.63 165 ASP A CA 1
ATOM 1335 C C . ASP A 1 166 ? 25.923 1.804 -27.364 1.00 30.49 165 ASP A C 1
ATOM 1336 O O . ASP A 1 166 ? 26.782 1.523 -26.531 1.00 30.94 165 ASP A O 1
ATOM 1341 N N . ASN A 1 167 ? 26.119 2.685 -28.344 1.00 31.28 166 ASN A N 1
ATOM 1342 C CA . ASN A 1 167 ? 27.388 3.384 -28.549 1.00 31.80 166 ASN A CA 1
ATOM 1343 C C . ASN A 1 167 ? 27.597 4.643 -27.705 1.00 31.94 166 ASN A C 1
ATOM 1344 O O . ASN A 1 167 ? 28.681 5.232 -27.730 1.00 32.56 166 ASN A O 1
ATOM 1349 N N . SER A 1 168 ? 26.578 5.057 -26.961 1.00 31.73 167 SER A N 1
ATOM 1350 C CA . SER A 1 168 ? 26.688 6.262 -26.141 1.00 31.13 167 SER A CA 1
ATOM 1351 C C . SER A 1 168 ? 27.493 6.059 -24.858 1.00 30.42 167 SER A C 1
ATOM 1352 O O . SER A 1 168 ? 27.547 4.954 -24.318 1.00 30.32 167 SER A O 1
ATOM 1355 N N . ASP A 1 169 ? 28.135 7.123 -24.381 1.00 29.43 168 ASP A N 1
ATOM 1356 C CA . ASP A 1 169 ? 28.895 7.025 -23.139 1.00 28.08 168 ASP A CA 1
ATOM 1357 C C . ASP A 1 169 ? 27.866 6.876 -22.025 1.00 26.44 168 ASP A C 1
ATOM 1358 O O . ASP A 1 169 ? 26.739 7.364 -22.145 1.00 26.47 168 ASP A O 1
ATOM 1363 N N . LYS A 1 170 ? 28.248 6.198 -20.949 1.00 24.44 169 LYS A N 1
ATOM 1364 C CA . LYS A 1 170 ? 27.335 5.957 -19.841 1.00 22.24 169 LYS A CA 1
ATOM 1365 C C . LYS A 1 170 ? 26.941 7.196 -19.044 1.00 20.43 169 LYS A C 1
ATOM 1366 O O . LYS A 1 170 ? 27.792 7.936 -18.546 1.00 21.10 169 LYS A O 1
ATOM 1372 N N . TYR A 1 171 ? 25.630 7.402 -18.939 1.00 17.30 170 TYR A N 1
ATOM 1373 C CA . TYR A 1 171 ? 25.044 8.515 -18.201 1.00 14.57 170 TYR A CA 1
ATOM 1374 C C . TYR A 1 171 ? 25.059 8.154 -16.720 1.00 13.45 170 TYR A C 1
ATOM 1375 O O . TYR A 1 171 ? 24.908 6.990 -16.362 1.00 12.93 170 TYR A O 1
ATOM 1384 N N . SER A 1 172 ? 25.232 9.138 -15.851 1.00 12.57 171 SER A N 1
ATOM 1385 C CA . SER A 1 172 ? 25.253 8.821 -14.429 1.00 12.02 171 SER A CA 1
ATOM 1386 C C . SER A 1 172 ? 24.959 10.003 -13.530 1.00 11.18 171 SER A C 1
ATOM 1387 O O . SER A 1 172 ? 25.057 11.158 -13.944 1.00 10.48 171 SER A O 1
ATOM 1390 N N . PHE A 1 173 ? 24.596 9.689 -12.291 1.00 10.17 172 PHE A N 1
ATOM 1391 C CA . PHE A 1 173 ? 24.315 10.691 -11.270 1.00 9.74 172 PHE A CA 1
ATOM 1392 C C . PHE A 1 173 ? 25.296 10.454 -10.132 1.00 9.71 172 PHE A C 1
ATOM 1393 O O . PHE A 1 173 ? 25.662 9.311 -9.855 1.00 9.01 172 PHE A O 1
ATOM 1401 N N . ASP A 1 174 ? 25.715 11.536 -9.484 1.00 8.57 173 ASP A N 1
ATOM 1402 C CA . ASP A 1 174 ? 26.620 11.458 -8.340 1.00 8.89 173 ASP A CA 1
ATOM 1403 C C . ASP A 1 174 ? 25.693 11.391 -7.119 1.00 8.60 173 ASP A C 1
ATOM 1404 O O . ASP A 1 174 ? 24.939 12.329 -6.850 1.00 8.51 173 ASP A O 1
ATOM 1409 N N . LEU A 1 175 ? 25.740 10.284 -6.382 1.00 8.90 174 LEU A N 1
ATOM 1410 C CA . LEU A 1 175 ? 24.869 10.105 -5.223 1.00 8.51 174 LEU A CA 1
ATOM 1411 C C . LEU A 1 175 ? 25.134 11.042 -4.051 1.00 8.73 174 LEU A C 1
ATOM 1412 O O . LEU A 1 175 ? 24.331 11.104 -3.117 1.00 8.11 174 LEU A O 1
ATOM 1417 N N . PHE A 1 176 ? 26.252 11.763 -4.085 1.00 8.86 175 PHE A N 1
ATOM 1418 C CA . PHE A 1 176 ? 26.554 12.693 -3.008 1.00 9.12 175 PHE A CA 1
ATOM 1419 C C . PHE A 1 176 ? 26.757 14.133 -3.469 1.00 9.32 175 PHE A C 1
ATOM 1420 O O . PHE A 1 176 ? 27.509 14.905 -2.864 1.00 9.05 175 PHE A O 1
ATOM 1428 N N . TYR A 1 177 ? 26.072 14.496 -4.548 1.00 9.57 176 TYR A N 1
ATOM 1429 C CA . TYR A 1 177 ? 26.134 15.865 -5.040 1.00 10.12 176 TYR A CA 1
ATOM 1430 C C . TYR A 1 177 ? 25.253 16.666 -4.078 1.00 10.23 176 TYR A C 1
ATOM 1431 O O . TYR A 1 177 ? 24.113 16.277 -3.806 1.00 11.16 176 TYR A O 1
ATOM 1440 N N . VAL A 1 178 ? 25.768 17.773 -3.553 1.00 10.62 177 VAL A N 1
ATOM 1441 C CA . VAL A 1 178 ? 24.986 18.582 -2.622 1.00 10.89 177 VAL A CA 1
ATOM 1442 C C . VAL A 1 178 ? 24.694 20.011 -3.090 1.00 11.56 177 VAL A C 1
ATOM 1443 O O . VAL A 1 178 ? 23.988 20.749 -2.409 1.00 11.29 177 VAL A O 1
ATOM 1447 N N . GLY A 1 179 ? 25.233 20.390 -4.247 1.00 12.44 178 GLY A N 1
ATOM 1448 C CA . GLY A 1 179 ? 25.000 21.724 -4.789 1.00 13.89 178 GLY A CA 1
ATOM 1449 C C . GLY A 1 179 ? 25.086 22.843 -3.767 1.00 14.04 178 GLY A C 1
ATOM 1450 O O . GLY A 1 179 ? 26.097 22.976 -3.081 1.00 14.83 178 GLY A O 1
ATOM 1451 N N . TYR A 1 180 ? 24.038 23.659 -3.673 1.00 14.16 179 TYR A N 1
ATOM 1452 C CA . TYR A 1 180 ? 24.018 24.750 -2.705 1.00 14.55 179 TYR A CA 1
ATOM 1453 C C . TYR A 1 180 ? 23.226 24.349 -1.468 1.00 13.78 179 TYR A C 1
ATOM 1454 O O . TYR A 1 180 ? 22.740 25.195 -0.718 1.00 13.89 179 TYR A O 1
ATOM 1463 N N . ARG A 1 181 ? 23.091 23.041 -1.278 1.00 12.95 180 ARG A N 1
ATOM 1464 C CA . ARG A 1 181 ? 22.405 22.468 -0.125 1.00 12.83 180 ARG A CA 1
ATOM 1465 C C . ARG A 1 181 ? 20.909 22.746 -0.014 1.00 12.08 180 ARG A C 1
ATOM 1466 O O . ARG A 1 181 ? 20.399 23.043 1.068 1.00 11.40 180 ARG A O 1
ATOM 1474 N N . ASP A 1 182 ? 20.214 22.652 -1.144 1.00 11.33 181 ASP A N 1
ATOM 1475 C CA . ASP A 1 182 ? 18.764 22.816 -1.185 1.00 11.42 181 ASP A CA 1
ATOM 1476 C C . ASP A 1 182 ? 18.194 22.039 -2.367 1.00 11.13 181 ASP A C 1
ATOM 1477 O O . ASP A 1 182 ? 18.943 21.514 -3.203 1.00 10.66 181 ASP A O 1
ATOM 1482 N N . LYS A 1 183 ? 16.870 21.947 -2.422 1.00 10.94 182 LYS A N 1
ATOM 1483 C CA . LYS A 1 183 ? 16.203 21.205 -3.481 1.00 10.61 182 LYS A CA 1
ATOM 1484 C C . LYS A 1 183 ? 16.425 21.822 -4.857 1.00 10.42 182 LYS A C 1
ATOM 1485 O O . LYS A 1 183 ? 16.682 21.115 -5.824 1.00 9.71 182 LYS A O 1
ATOM 1491 N N . GLU A 1 184 ? 16.345 23.143 -4.942 1.00 9.89 183 GLU A N 1
ATOM 1492 C CA . GLU A 1 184 ? 16.531 23.815 -6.220 1.00 9.88 183 GLU A CA 1
ATOM 1493 C C . GLU A 1 184 ? 17.844 23.435 -6.914 1.00 9.79 183 GLU A C 1
ATOM 1494 O O . GLU A 1 184 ? 17.857 23.172 -8.115 1.00 9.66 183 GLU A O 1
ATOM 1500 N N . SER A 1 185 ? 18.945 23.390 -6.169 1.00 9.64 184 SER A N 1
ATOM 1501 C CA . SER A 1 185 ? 20.225 23.040 -6.772 1.00 9.71 184 SER A CA 1
ATOM 1502 C C . SER A 1 185 ? 20.445 21.536 -6.920 1.00 9.32 184 SER A C 1
ATOM 1503 O O . SER A 1 185 ? 20.940 21.078 -7.943 1.00 9.31 184 SER A O 1
ATOM 1506 N N . ILE A 1 186 ? 20.067 20.765 -5.909 1.00 9.17 185 ILE A N 1
ATOM 1507 C CA . ILE A 1 186 ? 20.288 19.323 -5.956 1.00 8.83 185 ILE A CA 1
ATOM 1508 C C . ILE A 1 186 ? 19.466 18.604 -7.032 1.00 9.08 185 ILE A C 1
ATOM 1509 O O . ILE A 1 186 ? 19.966 17.692 -7.699 1.00 8.95 185 ILE A O 1
ATOM 1514 N N . PHE A 1 187 ? 18.22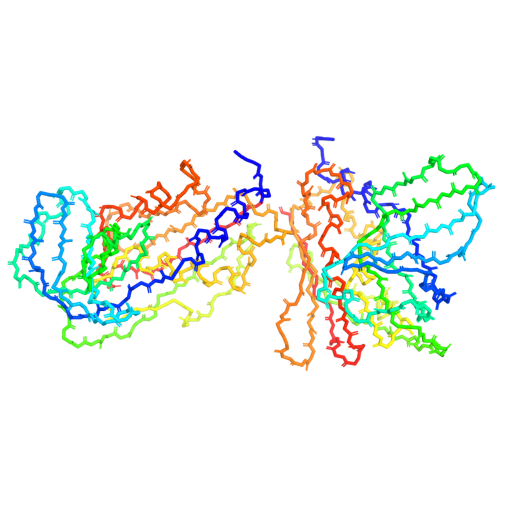4 19.034 -7.228 1.00 8.83 186 PHE A N 1
ATOM 1515 C CA . PHE A 1 187 ? 17.367 18.409 -8.228 1.00 9.05 186 PHE A CA 1
ATOM 1516 C C . PHE A 1 187 ? 17.639 18.963 -9.622 1.00 9.17 186 PHE A C 1
ATOM 1517 O O . PHE A 1 187 ? 17.112 18.454 -10.613 1.00 9.27 186 PHE A O 1
ATOM 1525 N N . LYS A 1 188 ? 18.464 20.003 -9.703 1.00 9.26 187 LYS A N 1
ATOM 1526 C CA . LYS A 1 188 ? 18.757 20.622 -10.994 1.00 10.34 187 LYS A CA 1
ATOM 1527 C C . LYS A 1 188 ? 19.485 19.667 -11.942 1.00 9.75 187 LYS A C 1
ATOM 1528 O O . LYS A 1 188 ? 19.558 19.911 -13.148 1.00 9.28 187 LYS A O 1
ATOM 1534 N N . VAL A 1 189 ? 20.020 18.576 -11.401 1.00 8.96 188 VAL A N 1
ATOM 1535 C CA . VAL A 1 189 ? 20.719 17.601 -12.227 1.00 9.80 188 VAL A CA 1
ATOM 1536 C C . VAL A 1 189 ? 19.750 16.900 -13.188 1.00 9.71 188 VAL A C 1
ATOM 1537 O O . VAL A 1 189 ? 20.176 16.212 -14.120 1.00 10.69 188 VAL A O 1
ATOM 1541 N N . TYR A 1 190 ? 18.452 17.092 -12.974 1.00 10.03 189 TYR A N 1
ATOM 1542 C CA . TYR A 1 190 ? 17.425 16.461 -13.807 1.00 10.31 189 TYR A CA 1
ATOM 1543 C C . TYR A 1 190 ? 16.934 17.385 -14.919 1.00 10.86 189 TYR A C 1
ATOM 1544 O O . TYR A 1 190 ? 16.065 17.009 -15.707 1.00 11.07 189 TYR A O 1
ATOM 1553 N N . LYS A 1 191 ? 17.498 18.586 -14.983 1.00 11.25 190 LYS A N 1
ATOM 1554 C CA . LYS A 1 191 ? 17.087 19.588 -15.964 1.00 11.91 190 LYS A CA 1
ATOM 1555 C C . LYS A 1 191 ? 17.257 19.188 -17.436 1.00 11.51 190 LYS A C 1
ATOM 1556 O O . LYS A 1 191 ? 16.546 19.706 -18.303 1.00 11.98 190 LYS A O 1
ATOM 1562 N N . ASP A 1 192 ? 18.179 18.276 -17.728 1.00 10.40 191 ASP A N 1
ATOM 1563 C CA . ASP A 1 192 ? 18.388 17.858 -19.117 1.00 10.51 191 ASP A CA 1
ATOM 1564 C C . ASP A 1 192 ? 17.272 16.956 -19.643 1.00 9.87 191 ASP A C 1
ATOM 1565 O O . ASP A 1 192 ? 17.228 16.638 -20.830 1.00 9.85 191 ASP A O 1
ATOM 1570 N N . ASN A 1 193 ? 16.363 16.561 -18.760 1.00 10.04 192 ASN A N 1
ATOM 1571 C CA . ASN A 1 193 ? 15.251 15.689 -19.127 1.00 10.22 192 ASN A CA 1
ATOM 1572 C C . ASN A 1 193 ? 15.762 14.420 -19.798 1.00 10.67 192 ASN A C 1
ATOM 1573 O O . ASN A 1 193 ? 15.091 13.849 -20.655 1.00 10.42 192 ASN A O 1
ATOM 1578 N N . LYS A 1 194 ? 16.956 13.982 -19.405 1.00 10.39 193 LYS A N 1
ATOM 1579 C CA . LYS A 1 194 ? 17.559 12.781 -19.975 1.00 10.91 193 LYS A CA 1
ATOM 1580 C C . LYS A 1 194 ? 16.633 11.569 -19.897 1.00 11.32 193 LYS A C 1
ATOM 1581 O O . LYS A 1 194 ? 16.037 11.296 -18.858 1.00 11.47 193 LYS A O 1
ATOM 1587 N N . SER A 1 195 ? 16.503 10.846 -21.006 1.00 11.72 194 SER A N 1
ATOM 1588 C CA . SER A 1 195 ? 15.661 9.652 -21.021 1.00 12.61 194 SER A CA 1
ATOM 1589 C C . SER A 1 195 ? 16.317 8.557 -21.849 1.00 12.61 194 SER A C 1
ATOM 1590 O O . SER A 1 195 ? 17.270 8.811 -22.595 1.00 13.07 194 SER A O 1
ATOM 1593 N N . PHE A 1 196 ? 15.808 7.339 -21.704 1.00 12.90 195 PHE A N 1
ATOM 1594 C CA . PHE A 1 196 ? 16.335 6.195 -22.437 1.00 13.45 195 PHE A CA 1
ATOM 1595 C C . PHE A 1 196 ? 15.215 5.358 -23.008 1.00 14.08 195 PHE A C 1
ATOM 1596 O O . PHE A 1 196 ? 14.103 5.331 -22.479 1.00 13.54 195 PHE A O 1
ATOM 1604 N N . ASN A 1 197 ? 15.532 4.657 -24.087 1.00 15.19 196 ASN A N 1
ATOM 1605 C CA . ASN A 1 197 ? 14.588 3.726 -24.678 1.00 16.59 196 ASN A CA 1
ATOM 1606 C C . ASN A 1 197 ? 14.785 2.562 -23.708 1.00 17.26 196 ASN A C 1
ATOM 1607 O O . ASN A 1 197 ? 15.925 2.174 -23.438 1.00 17.32 196 ASN A O 1
ATOM 1612 N N . ILE A 1 198 ? 13.700 2.021 -23.168 1.00 18.10 197 ILE A N 1
ATOM 1613 C CA . ILE A 1 198 ? 13.813 0.938 -22.200 1.00 19.45 197 ILE A CA 1
ATOM 1614 C C . ILE A 1 198 ? 14.662 -0.239 -22.687 1.00 20.35 197 ILE A C 1
ATOM 1615 O O . ILE A 1 198 ? 15.385 -0.850 -21.903 1.00 20.83 197 ILE A O 1
ATOM 1620 N N . ASP A 1 199 ? 14.599 -0.541 -23.980 1.00 21.19 198 ASP A N 1
ATOM 1621 C CA . ASP A 1 199 ? 15.370 -1.657 -24.521 1.00 21.98 198 ASP A CA 1
ATOM 1622 C C . ASP A 1 199 ? 16.860 -1.354 -24.678 1.00 21.82 198 ASP A C 1
ATOM 1623 O O . ASP A 1 199 ? 17.639 -2.230 -25.060 1.00 22.26 198 ASP A O 1
ATOM 1628 N N . LYS A 1 200 ? 17.260 -0.122 -24.377 1.00 21.18 199 LYS A N 1
ATOM 1629 C CA . LYS A 1 200 ? 18.665 0.263 -24.482 1.00 21.16 199 LYS A CA 1
ATOM 1630 C C . LYS A 1 200 ? 19.360 0.245 -23.125 1.00 20.66 199 LYS A C 1
ATOM 1631 O O . LYS A 1 200 ? 20.580 0.340 -23.052 1.00 20.34 199 LYS A O 1
ATOM 1637 N N . ILE A 1 201 ? 18.588 0.144 -22.049 1.00 20.63 200 ILE A N 1
ATOM 1638 C CA . ILE A 1 201 ? 19.190 0.083 -20.720 1.00 20.90 200 ILE A CA 1
ATOM 1639 C C . ILE A 1 201 ? 19.421 -1.383 -20.386 1.00 20.23 200 ILE A C 1
ATOM 1640 O O . ILE A 1 201 ? 18.468 -2.126 -20.154 1.00 21.22 200 ILE A O 1
ATOM 1645 N N . GLY A 1 202 ? 20.681 -1.801 -20.377 1.00 19.60 201 GLY A N 1
ATOM 1646 C CA . GLY A 1 202 ? 20.989 -3.177 -20.054 1.00 18.97 201 GLY A CA 1
ATOM 1647 C C . GLY A 1 202 ? 20.806 -3.408 -18.569 1.00 18.22 201 GLY A C 1
ATOM 1648 O O . GLY A 1 202 ? 20.121 -4.344 -18.155 1.00 18.87 201 GLY A O 1
ATOM 1649 N N . HIS A 1 203 ? 21.428 -2.550 -17.764 1.00 16.74 202 HIS A N 1
ATOM 1650 C CA . HIS A 1 203 ? 21.330 -2.657 -16.314 1.00 15.16 202 HIS A CA 1
ATOM 1651 C C . HIS A 1 203 ? 21.887 -1.396 -15.667 1.00 13.64 202 HIS A C 1
ATOM 1652 O O . HIS A 1 203 ? 22.431 -0.524 -16.345 1.00 13.30 202 HIS A O 1
ATOM 1659 N N . LEU A 1 204 ? 21.742 -1.306 -14.351 1.00 12.53 203 LEU A N 1
ATOM 1660 C CA . LEU A 1 204 ? 22.236 -0.160 -13.607 1.00 11.93 203 LEU A CA 1
ATOM 1661 C C . LEU A 1 204 ? 23.425 -0.612 -12.770 1.00 11.90 203 LEU A C 1
ATOM 1662 O O . LEU A 1 204 ? 23.427 -1.723 -12.232 1.00 12.08 203 LEU A O 1
ATOM 1667 N N . ASP A 1 205 ? 24.449 0.230 -12.691 1.00 10.94 204 ASP A N 1
ATOM 1668 C CA . ASP A 1 205 ? 25.623 -0.082 -11.883 1.00 11.62 204 ASP A CA 1
ATOM 1669 C C . ASP A 1 205 ? 25.678 0.953 -10.774 1.00 11.25 204 ASP A C 1
ATOM 1670 O O . ASP A 1 205 ? 25.786 2.148 -11.039 1.00 12.40 204 ASP A O 1
ATOM 1675 N N . ILE A 1 206 ? 25.597 0.495 -9.532 1.00 11.09 205 ILE A N 1
ATOM 1676 C CA . ILE A 1 206 ? 25.623 1.404 -8.395 1.00 11.25 205 ILE A CA 1
ATOM 1677 C C . ILE A 1 206 ? 26.819 1.141 -7.491 1.00 11.39 205 ILE A C 1
ATOM 1678 O O . ILE A 1 206 ? 27.111 -0.006 -7.150 1.00 11.75 205 ILE A O 1
ATOM 1683 N N . GLU A 1 207 ? 27.503 2.216 -7.110 1.00 11.01 206 GLU A N 1
ATOM 1684 C CA . GLU A 1 207 ? 28.640 2.129 -6.204 1.00 12.15 206 GLU A CA 1
ATOM 1685 C C . GLU A 1 207 ? 28.392 3.098 -5.059 1.00 11.76 206 GLU A C 1
ATOM 1686 O O . GLU A 1 207 ? 27.966 4.231 -5.280 1.00 11.93 206 GLU A O 1
ATOM 1692 N N . ILE A 1 208 ? 28.634 2.643 -3.836 1.00 10.95 207 ILE A N 1
ATOM 1693 C CA . ILE A 1 208 ? 28.499 3.490 -2.658 1.00 10.81 207 ILE A CA 1
ATOM 1694 C C . ILE A 1 208 ? 29.761 3.178 -1.860 1.00 10.56 207 ILE A C 1
ATOM 1695 O O . ILE A 1 208 ? 30.071 2.009 -1.635 1.00 10.34 207 ILE A O 1
ATOM 1700 N N . ASP A 1 209 ? 30.489 4.210 -1.446 1.00 10.30 208 ASP A N 1
ATOM 1701 C CA . ASP A 1 209 ? 31.733 3.997 -0.711 1.00 10.93 208 ASP A CA 1
ATOM 1702 C C . ASP A 1 209 ? 31.939 4.941 0.462 1.00 10.96 208 ASP A C 1
ATOM 1703 O O . ASP A 1 209 ? 31.424 6.059 0.475 1.00 10.90 208 ASP A O 1
ATOM 1708 N N . SER A 1 210 ? 32.706 4.475 1.444 1.00 11.63 209 SER A N 1
ATOM 1709 C CA . SER A 1 210 ? 33.011 5.261 2.632 1.00 11.69 209 SER A CA 1
ATOM 1710 C C . SER A 1 210 ? 34.442 5.787 2.532 1.00 12.33 209 SER A C 1
ATOM 1711 O O . SER A 1 210 ? 34.994 5.772 1.412 1.00 13.48 209 SER A O 1
ATOM 1715 N N . GLU B 1 3 ? 43.638 11.678 14.964 1.00 26.84 2 GLU B N 1
ATOM 1716 C CA . GLU B 1 3 ? 42.886 12.532 13.998 1.00 26.42 2 GLU B CA 1
ATOM 1717 C C . GLU B 1 3 ? 43.238 12.113 12.580 1.00 26.62 2 GLU B C 1
ATOM 1718 O O . GLU B 1 3 ? 42.625 12.577 11.616 1.00 26.18 2 GLU B O 1
ATOM 1724 N N . VAL B 1 4 ? 44.226 11.230 12.461 1.00 26.91 3 VAL B N 1
ATOM 1725 C CA . VAL B 1 4 ? 44.705 10.790 11.157 1.00 26.87 3 VAL B CA 1
ATOM 1726 C C . VAL B 1 4 ? 44.572 9.301 10.831 1.00 26.91 3 VAL B C 1
ATOM 1727 O O . VAL B 1 4 ? 44.919 8.878 9.725 1.00 27.60 3 VAL B O 1
ATOM 1731 N N . ASP B 1 5 ? 44.085 8.507 11.777 1.00 25.87 4 ASP B N 1
ATOM 1732 C CA . ASP B 1 5 ? 43.934 7.076 11.536 1.00 24.78 4 ASP B CA 1
ATOM 1733 C C . ASP B 1 5 ? 42.591 6.597 12.078 1.00 23.26 4 ASP B C 1
ATOM 1734 O O . ASP B 1 5 ? 42.335 6.683 13.280 1.00 22.84 4 ASP B O 1
ATOM 1739 N N . ASN B 1 6 ? 41.728 6.099 11.195 1.00 21.47 5 ASN B N 1
ATOM 1740 C CA . ASN B 1 6 ? 40.419 5.625 11.632 1.00 20.07 5 ASN B CA 1
ATOM 1741 C C . ASN B 1 6 ? 40.543 4.432 12.561 1.00 19.20 5 ASN B C 1
ATOM 1742 O O . ASN B 1 6 ? 39.765 4.296 13.506 1.00 18.21 5 ASN B O 1
ATOM 1747 N N . ASN B 1 7 ? 41.510 3.558 12.296 1.00 18.28 6 ASN B N 1
ATOM 1748 C CA . ASN B 1 7 ? 41.691 2.405 13.163 1.00 17.74 6 ASN B CA 1
ATOM 1749 C C . ASN B 1 7 ? 42.072 2.856 14.561 1.00 17.50 6 ASN B C 1
ATOM 1750 O O . ASN B 1 7 ? 41.489 2.405 15.542 1.00 17.30 6 ASN B O 1
ATOM 1755 N N . SER B 1 8 ? 43.053 3.747 14.655 1.00 17.48 7 SER B N 1
ATOM 1756 C CA . SER B 1 8 ? 43.473 4.235 15.958 1.00 17.26 7 SER B CA 1
ATOM 1757 C C . SER B 1 8 ? 42.311 4.941 16.654 1.00 16.29 7 SER B C 1
ATOM 1758 O O . SER B 1 8 ? 42.102 4.766 17.851 1.00 16.40 7 SER B O 1
ATOM 1761 N N . LEU B 1 9 ? 41.542 5.721 15.900 1.00 15.48 8 LEU B N 1
ATOM 1762 C CA . LEU B 1 9 ? 40.403 6.434 16.468 1.00 14.39 8 LEU B CA 1
ATOM 1763 C C . LEU B 1 9 ? 39.394 5.466 17.078 1.00 13.84 8 LEU B C 1
ATOM 1764 O O . LEU B 1 9 ? 39.060 5.564 18.252 1.00 13.33 8 LEU B O 1
ATOM 1769 N N . LEU B 1 10 ? 38.913 4.524 16.272 1.00 13.41 9 LEU B N 1
ATOM 1770 C CA . LEU B 1 10 ? 37.928 3.565 16.751 1.00 12.80 9 LEU B CA 1
ATOM 1771 C C . LEU B 1 10 ? 38.469 2.615 17.817 1.00 12.74 9 LEU B C 1
ATOM 1772 O O . LEU B 1 10 ? 37.738 2.225 18.723 1.00 12.06 9 LEU B O 1
ATOM 1777 N N . ARG B 1 11 ? 39.742 2.245 17.723 1.00 13.14 10 ARG B N 1
ATOM 1778 C CA . ARG B 1 11 ? 40.323 1.358 18.727 1.00 13.82 10 ARG B CA 1
ATOM 1779 C C . ARG B 1 11 ? 40.283 2.078 20.075 1.00 14.35 10 ARG B C 1
ATOM 1780 O O . ARG B 1 11 ? 39.904 1.495 21.097 1.00 13.42 10 ARG B O 1
ATOM 1788 N N . ASN B 1 12 ? 40.661 3.353 20.058 1.00 15.17 11 ASN B N 1
ATOM 1789 C CA . ASN B 1 12 ? 40.670 4.175 21.266 1.00 16.32 11 ASN B CA 1
ATOM 1790 C C . ASN B 1 12 ? 39.250 4.444 21.757 1.00 15.97 11 ASN B C 1
ATOM 1791 O O . ASN B 1 12 ? 38.950 4.271 22.942 1.00 16.08 11 ASN B O 1
ATOM 1796 N N . ILE B 1 13 ? 38.379 4.874 20.847 1.00 15.36 12 ILE B N 1
ATOM 1797 C CA . ILE B 1 13 ? 36.991 5.164 21.200 1.00 14.96 12 ILE B CA 1
ATOM 1798 C C . ILE B 1 13 ? 36.317 3.938 21.811 1.00 14.71 12 ILE B C 1
ATOM 1799 O O . ILE B 1 13 ? 35.672 4.037 22.861 1.00 14.82 12 ILE B O 1
ATOM 1804 N N . TYR B 1 14 ? 36.466 2.779 21.171 1.00 14.29 13 TYR B N 1
ATOM 1805 C CA . TYR B 1 14 ? 35.833 1.578 21.696 1.00 13.54 13 TYR B CA 1
ATOM 1806 C C . TYR B 1 14 ? 36.609 0.836 22.774 1.00 14.75 13 TYR B C 1
ATOM 1807 O O . TYR B 1 14 ? 36.239 -0.271 23.162 1.00 14.17 13 TYR B O 1
ATOM 1816 N N . SER B 1 15 ? 37.672 1.463 23.272 1.00 15.98 14 SER B N 1
ATOM 1817 C CA . SER B 1 15 ? 38.457 0.884 24.355 1.00 17.17 14 SER B CA 1
ATOM 1818 C C . SER B 1 15 ? 37.960 1.581 25.619 1.00 17.74 14 SER B C 1
ATOM 1819 O O . SER B 1 15 ? 38.394 1.275 26.732 1.00 18.23 14 SER B O 1
ATOM 1822 N N . THR B 1 16 ? 37.036 2.521 25.430 1.00 17.65 15 THR B N 1
ATOM 1823 C CA . THR B 1 16 ? 36.457 3.283 26.533 1.00 17.07 15 THR B CA 1
ATOM 1824 C C . THR B 1 16 ? 35.775 2.357 27.528 1.00 17.54 15 THR B C 1
ATOM 1825 O O . THR B 1 16 ? 35.082 1.412 27.138 1.00 17.06 15 THR B O 1
ATOM 1829 N N . ILE B 1 17 ? 35.968 2.636 28.814 1.00 17.80 16 ILE B N 1
ATOM 1830 C CA . ILE B 1 17 ? 35.384 1.818 29.871 1.00 18.67 16 ILE B CA 1
ATOM 1831 C C . ILE B 1 17 ? 33.872 1.673 29.725 1.00 18.53 16 ILE B C 1
ATOM 1832 O O . ILE B 1 17 ? 33.180 2.620 29.356 1.00 19.33 16 ILE B O 1
ATOM 1837 N N . VAL B 1 18 ? 33.367 0.480 30.016 1.00 18.50 17 VAL B N 1
ATOM 1838 C CA . VAL B 1 18 ? 31.935 0.215 29.932 1.00 18.36 17 VAL B CA 1
ATOM 1839 C C . VAL B 1 18 ? 31.323 0.156 31.331 1.00 18.24 17 VAL B C 1
ATOM 1840 O O . VAL B 1 18 ? 31.881 -0.470 32.240 1.00 17.75 17 VAL B O 1
ATOM 1844 N N . TYR B 1 19 ? 30.184 0.823 31.501 1.00 17.61 18 TYR B N 1
ATOM 1845 C CA . TYR B 1 19 ? 29.481 0.843 32.781 1.00 17.93 18 TYR B CA 1
ATOM 1846 C C . TYR B 1 19 ? 28.366 -0.191 32.762 1.00 18.28 18 TYR B C 1
ATOM 1847 O O . TYR B 1 19 ? 27.457 -0.130 31.930 1.00 17.76 18 TYR B O 1
ATOM 1856 N N . GLU B 1 20 ? 28.451 -1.145 33.683 1.00 18.55 19 GLU B N 1
ATOM 1857 C CA . GLU B 1 20 ? 27.459 -2.199 33.791 1.00 19.82 19 GLU B CA 1
ATOM 1858 C C . GLU B 1 20 ? 26.989 -2.298 35.237 1.00 20.22 19 GLU B C 1
ATOM 1859 O O . GLU B 1 20 ? 27.737 -2.716 36.120 1.00 20.39 19 GLU B O 1
ATOM 1865 N N . TYR B 1 21 ? 25.750 -1.883 35.463 1.00 20.86 20 TYR B N 1
ATOM 1866 C CA . TYR B 1 21 ? 25.125 -1.917 36.784 1.00 21.77 20 TYR B CA 1
ATOM 1867 C C . TYR B 1 21 ? 23.708 -2.423 36.564 1.00 22.32 20 TYR B C 1
ATOM 1868 O O . TYR B 1 21 ? 22.894 -1.747 35.936 1.00 22.44 20 TYR B O 1
ATOM 1877 N N . SER B 1 22 ? 23.404 -3.607 37.081 1.00 22.73 21 SER B N 1
ATOM 1878 C CA . SER B 1 22 ? 22.084 -4.180 36.873 1.00 23.34 21 SER B CA 1
ATOM 1879 C C . SER B 1 22 ? 21.073 -3.937 37.981 1.00 23.37 21 SER B C 1
ATOM 1880 O O . SER B 1 22 ? 19.962 -4.461 37.934 1.00 23.58 21 SER B O 1
ATOM 1883 N N . ASP B 1 23 ? 21.437 -3.129 38.966 1.00 24.00 22 ASP B N 1
ATOM 1884 C CA . ASP B 1 23 ? 20.522 -2.861 40.064 1.00 24.25 22 ASP B CA 1
ATOM 1885 C C . ASP B 1 23 ? 20.635 -1.420 40.552 1.00 23.75 22 ASP B C 1
ATOM 1886 O O . ASP B 1 23 ? 21.257 -1.139 41.582 1.00 23.84 22 ASP B O 1
ATOM 1891 N N . ILE B 1 24 ? 20.041 -0.507 39.789 1.00 22.65 23 ILE B N 1
ATOM 1892 C CA . ILE B 1 24 ? 20.055 0.904 40.144 1.00 21.92 23 ILE B CA 1
ATOM 1893 C C . ILE B 1 24 ? 18.666 1.508 40.000 1.00 20.93 23 ILE B C 1
ATOM 1894 O O . ILE B 1 24 ? 17.733 0.842 39.553 1.00 21.33 23 ILE B O 1
ATOM 1899 N N . VAL B 1 25 ? 18.531 2.773 40.379 1.00 20.34 24 VAL B N 1
ATOM 1900 C CA . VAL B 1 25 ? 17.237 3.446 40.338 1.00 19.43 24 VAL B CA 1
ATOM 1901 C C . VAL B 1 25 ? 17.323 4.824 39.692 1.00 18.74 24 VAL B C 1
ATOM 1902 O O . VAL B 1 25 ? 18.356 5.485 39.762 1.00 17.95 24 VAL B O 1
ATOM 1906 N N . ILE B 1 26 ? 16.230 5.247 39.066 1.00 17.90 25 ILE B N 1
ATOM 1907 C CA . ILE B 1 26 ? 16.174 6.553 38.424 1.00 18.11 25 ILE B CA 1
ATOM 1908 C C . ILE B 1 26 ? 15.861 7.601 39.485 1.00 18.40 25 ILE B C 1
ATOM 1909 O O . ILE B 1 26 ? 14.801 7.554 40.117 1.00 18.29 25 ILE B O 1
ATOM 1914 N N . ASP B 1 27 ? 16.781 8.542 39.681 1.00 19.48 26 ASP B N 1
ATOM 1915 C CA . ASP B 1 27 ? 16.589 9.597 40.671 1.00 20.72 26 ASP B CA 1
ATOM 1916 C C . ASP B 1 27 ? 15.601 10.630 40.136 1.00 21.24 26 ASP B C 1
ATOM 1917 O O . ASP B 1 27 ? 14.715 11.092 40.854 1.00 20.96 26 ASP B O 1
ATOM 1922 N N . PHE B 1 28 ? 15.770 11.011 38.875 1.00 21.96 27 PHE B N 1
ATOM 1923 C CA . PHE B 1 28 ? 14.846 11.939 38.241 1.00 23.24 27 PHE B CA 1
ATOM 1924 C C . PHE B 1 28 ? 14.936 11.835 36.730 1.00 23.55 27 PHE B C 1
ATOM 1925 O O . PHE B 1 28 ? 15.907 11.306 36.186 1.00 22.68 27 PHE B O 1
ATOM 1933 N N . LYS B 1 29 ? 13.896 12.311 36.059 1.00 24.18 28 LYS B N 1
ATOM 1934 C CA . LYS B 1 29 ? 13.830 12.237 34.611 1.00 25.48 28 LYS B CA 1
ATOM 1935 C C . LYS B 1 29 ? 13.242 13.484 33.967 1.00 25.98 28 LYS B C 1
ATOM 1936 O O . LYS B 1 29 ? 12.401 14.172 34.555 1.00 25.95 28 LYS B O 1
ATOM 1942 N N . THR B 1 30 ? 13.701 13.764 32.752 1.00 26.29 29 THR B N 1
ATOM 1943 C CA . THR B 1 30 ? 13.217 14.889 31.967 1.00 26.46 29 THR B CA 1
ATOM 1944 C C . THR B 1 30 ? 12.781 14.295 30.630 1.00 26.47 29 THR B C 1
ATOM 1945 O O . THR B 1 30 ? 12.923 13.090 30.414 1.00 26.76 29 THR B O 1
ATOM 1949 N N . SER B 1 31 ? 12.250 15.121 29.736 1.00 26.00 30 SER B N 1
ATOM 1950 C CA . SER B 1 31 ? 11.774 14.633 28.444 1.00 25.54 30 SER B CA 1
ATOM 1951 C C . SER B 1 31 ? 12.691 13.626 27.743 1.00 24.80 30 SER B C 1
ATOM 1952 O O . SER B 1 31 ? 12.212 12.638 27.182 1.00 24.84 30 SER B O 1
ATOM 1955 N N . HIS B 1 32 ? 13.999 13.864 27.771 1.00 24.30 31 HIS B N 1
ATOM 1956 C CA . HIS B 1 32 ? 14.932 12.946 27.119 1.00 23.78 31 HIS B CA 1
ATOM 1957 C C . HIS B 1 32 ? 16.209 12.621 27.894 1.00 22.47 31 HIS B C 1
ATOM 1958 O O . HIS B 1 32 ? 17.250 12.354 27.294 1.00 22.04 31 HIS B O 1
ATOM 1965 N N . ASN B 1 33 ? 16.125 12.634 29.223 1.00 21.22 32 ASN B N 1
ATOM 1966 C CA . ASN B 1 33 ? 17.272 12.310 30.075 1.00 20.18 32 ASN B CA 1
ATOM 1967 C C . ASN B 1 33 ? 16.825 11.587 31.333 1.00 19.25 32 ASN B C 1
ATOM 1968 O O . ASN B 1 33 ? 15.774 11.892 31.899 1.00 19.53 32 ASN B O 1
ATOM 1973 N N . LEU B 1 34 ? 17.630 10.624 31.762 1.00 18.09 33 LEU B N 1
ATOM 1974 C CA . LEU B 1 34 ? 17.353 9.879 32.982 1.00 17.67 33 LEU B CA 1
ATOM 1975 C C . LEU B 1 34 ? 18.611 10.022 33.822 1.00 16.79 33 LEU B C 1
ATOM 1976 O O . LEU B 1 34 ? 19.718 9.867 33.312 1.00 16.21 33 LEU B O 1
ATOM 1981 N N . VAL B 1 35 ? 18.453 10.331 35.102 1.00 16.15 34 VAL B N 1
ATOM 1982 C CA . VAL B 1 35 ? 19.611 10.464 35.974 1.00 16.57 34 VAL B CA 1
ATOM 1983 C C . VAL B 1 35 ? 19.454 9.462 37.107 1.00 16.21 34 VAL B C 1
ATOM 1984 O O . VAL B 1 35 ? 18.413 9.400 37.757 1.00 15.73 34 VAL B O 1
ATOM 1988 N N . THR B 1 36 ? 20.489 8.663 37.326 1.00 16.03 35 THR B N 1
ATOM 1989 C CA . THR B 1 36 ? 20.445 7.641 38.363 1.00 16.15 35 THR B CA 1
ATOM 1990 C C . THR B 1 36 ? 20.785 8.208 39.725 1.00 16.76 35 THR B C 1
ATOM 1991 O O . THR B 1 36 ? 21.296 9.322 39.838 1.00 16.84 35 THR B O 1
ATOM 1995 N N . LYS B 1 37 ? 20.480 7.432 40.759 1.00 18.30 36 LYS B N 1
ATOM 1996 C CA . LYS B 1 37 ? 20.833 7.815 42.117 1.00 19.36 36 LYS B CA 1
ATOM 1997 C C . LYS B 1 37 ? 22.284 7.347 42.195 1.00 20.45 36 LYS B C 1
ATOM 1998 O O . LYS B 1 37 ? 22.786 6.749 41.242 1.00 20.12 36 LYS B O 1
ATOM 2004 N N . LYS B 1 38 ? 22.963 7.609 43.307 1.00 21.57 37 LYS B N 1
ATOM 2005 C CA . LYS B 1 38 ? 24.349 7.171 43.450 1.00 23.25 37 LYS B CA 1
ATOM 2006 C C . LYS B 1 38 ? 24.409 5.663 43.220 1.00 23.60 37 LYS B C 1
ATOM 2007 O O . LYS B 1 38 ? 23.615 4.916 43.787 1.00 24.18 37 LYS B O 1
ATOM 2013 N N . LEU B 1 39 ? 25.344 5.209 42.390 1.00 24.31 38 LEU B N 1
ATOM 2014 C CA . LEU B 1 39 ? 25.450 3.779 42.118 1.00 25.01 38 LEU B CA 1
ATOM 2015 C C . LEU B 1 39 ? 26.842 3.198 42.337 1.00 25.57 38 LEU B C 1
ATOM 2016 O O . LEU B 1 39 ? 27.062 2.002 42.129 1.00 25.32 38 LEU B O 1
ATOM 2021 N N . ASP B 1 40 ? 27.771 4.041 42.778 1.00 25.94 39 ASP B N 1
ATOM 2022 C CA . ASP B 1 40 ? 29.144 3.608 43.005 1.00 26.93 39 ASP B CA 1
ATOM 2023 C C . ASP B 1 40 ? 29.949 4.789 43.545 1.00 26.99 39 ASP B C 1
ATOM 2024 O O . ASP B 1 40 ? 29.437 5.903 43.662 1.00 26.88 39 ASP B O 1
ATOM 2029 N N . VAL B 1 41 ? 31.209 4.530 43.879 1.00 27.59 40 VAL B N 1
ATOM 2030 C CA . VAL B 1 41 ? 32.122 5.560 44.364 1.00 27.76 40 VAL B CA 1
ATOM 2031 C C . VAL B 1 41 ? 33.344 5.496 43.453 1.00 28.14 40 VAL B C 1
ATOM 2032 O O . VAL B 1 41 ? 34.016 4.467 43.386 1.00 28.97 40 VAL B O 1
ATOM 2036 N N . ARG B 1 42 ? 33.617 6.586 42.742 1.00 28.31 41 ARG B N 1
ATOM 2037 C CA . ARG B 1 42 ? 34.745 6.638 41.819 1.00 28.49 41 ARG B CA 1
ATOM 2038 C C . ARG B 1 42 ? 35.748 7.719 42.193 1.00 28.46 41 ARG B C 1
ATOM 2039 O O . ARG B 1 42 ? 35.435 8.909 42.173 1.00 28.51 41 ARG B O 1
ATOM 2047 N N . ASP B 1 43 ? 36.961 7.288 42.527 1.00 28.84 42 ASP B N 1
ATOM 2048 C CA . ASP B 1 43 ? 38.027 8.195 42.931 1.00 29.02 42 ASP B CA 1
ATOM 2049 C C . ASP B 1 43 ? 37.538 9.144 44.024 1.00 29.07 42 ASP B C 1
ATOM 2050 O O . ASP B 1 43 ? 37.670 10.360 43.912 1.00 29.07 42 ASP B O 1
ATOM 2055 N N . ALA B 1 44 ? 36.963 8.572 45.078 1.00 29.34 43 ALA B N 1
ATOM 2056 C CA . ALA B 1 44 ? 36.459 9.352 46.205 1.00 29.38 43 ALA B CA 1
ATOM 2057 C C . ALA B 1 44 ? 35.339 10.318 45.819 1.00 29.21 43 ALA B C 1
ATOM 2058 O O . ALA B 1 44 ? 35.238 11.422 46.362 1.00 29.61 43 ALA B O 1
ATOM 2060 N N . ARG B 1 45 ? 34.496 9.900 44.882 1.00 28.57 44 ARG B N 1
ATOM 2061 C CA . ARG B 1 45 ? 33.379 10.721 44.436 1.00 27.79 44 ARG B CA 1
ATOM 2062 C C . ARG B 1 45 ? 32.141 9.865 44.239 1.00 26.71 44 ARG B C 1
ATOM 2063 O O . ARG B 1 45 ? 32.232 8.735 43.757 1.00 26.71 44 ARG B O 1
ATOM 2071 N N . ASP B 1 46 ? 30.990 10.405 44.626 1.00 25.10 45 ASP B N 1
ATOM 2072 C CA . ASP B 1 46 ? 29.729 9.702 44.446 1.00 23.55 45 ASP B CA 1
ATOM 2073 C C . ASP B 1 46 ? 29.532 9.688 42.937 1.00 21.78 45 ASP B C 1
ATOM 2074 O O . ASP B 1 46 ? 29.572 10.730 42.288 1.00 21.38 45 ASP B O 1
ATOM 2079 N N . PHE B 1 47 ? 29.338 8.496 42.389 1.00 20.53 46 PHE B N 1
ATOM 2080 C CA . PHE B 1 47 ? 29.191 8.321 40.951 1.00 18.81 46 PHE B CA 1
ATOM 2081 C C . PHE B 1 47 ? 27.743 8.199 40.497 1.00 17.77 46 PHE B C 1
ATOM 2082 O O . PHE B 1 47 ? 26.985 7.390 41.024 1.00 17.24 46 PHE B O 1
ATOM 2090 N N . PHE B 1 48 ? 27.379 9.019 39.513 1.00 16.84 47 PHE B N 1
ATOM 2091 C CA . PHE B 1 48 ? 26.030 9.037 38.947 1.00 16.66 47 PHE B CA 1
ATOM 2092 C C . PHE B 1 48 ? 26.128 8.949 37.429 1.00 15.54 47 PHE B C 1
ATOM 2093 O O . PHE B 1 48 ? 27.115 9.381 36.844 1.00 15.13 47 PHE B O 1
ATOM 2101 N N . ILE B 1 49 ? 25.094 8.401 36.798 1.00 14.77 48 ILE B N 1
ATOM 2102 C CA . ILE B 1 49 ? 25.065 8.290 35.345 1.00 14.03 48 ILE B CA 1
ATOM 2103 C C . ILE B 1 49 ? 23.855 9.019 34.782 1.00 13.93 48 ILE B C 1
ATOM 2104 O O . ILE B 1 49 ? 22.746 8.914 35.307 1.00 13.91 48 ILE B O 1
ATOM 2109 N N . ASN B 1 50 ? 24.091 9.773 33.715 1.00 13.55 49 ASN B N 1
ATOM 2110 C CA . ASN B 1 50 ? 23.039 10.503 33.035 1.00 14.00 49 ASN B CA 1
ATOM 2111 C C . ASN B 1 50 ? 22.921 9.846 31.671 1.00 13.51 49 ASN B C 1
ATOM 2112 O O . ASN B 1 50 ? 23.906 9.768 30.931 1.00 13.66 49 ASN B O 1
ATOM 2117 N N . SER B 1 51 ? 21.730 9.354 31.353 1.00 13.51 50 SER B N 1
ATOM 2118 C CA . SER B 1 51 ? 21.497 8.716 30.066 1.00 13.58 50 SER B CA 1
ATOM 2119 C C . SER B 1 51 ? 20.566 9.572 29.218 1.00 14.05 50 SER B C 1
ATOM 2120 O O . SER B 1 51 ? 19.431 9.854 29.618 1.00 13.23 50 SER B O 1
ATOM 2123 N N . GLU B 1 52 ? 21.056 9.997 28.057 1.00 14.43 51 GLU B N 1
ATOM 2124 C CA . GLU B 1 52 ? 20.245 10.792 27.151 1.00 15.01 51 GLU B CA 1
ATOM 2125 C C . GLU B 1 52 ? 19.709 9.848 26.090 1.00 14.75 51 GLU B C 1
ATOM 2126 O O . GLU B 1 52 ? 20.446 9.007 25.572 1.00 14.04 51 GLU B O 1
ATOM 2132 N N . MET B 1 53 ? 18.423 9.978 25.780 1.00 14.93 52 MET B N 1
ATOM 2133 C CA . MET B 1 53 ? 17.800 9.126 24.777 1.00 15.09 52 MET B CA 1
ATOM 2134 C C . MET B 1 53 ? 16.632 9.839 24.119 1.00 15.44 52 MET B C 1
ATOM 2135 O O . MET B 1 53 ? 16.176 10.876 24.603 1.00 15.48 52 MET B O 1
ATOM 2140 N N . ASP B 1 54 ? 16.161 9.293 23.002 1.00 15.75 53 ASP B N 1
ATOM 2141 C CA . ASP B 1 54 ? 15.027 9.886 22.306 1.00 16.79 53 ASP B CA 1
ATOM 2142 C C . ASP B 1 54 ? 13.849 9.967 23.265 1.00 17.85 53 ASP B C 1
ATOM 2143 O O . ASP B 1 54 ? 13.651 9.076 24.094 1.00 17.65 53 ASP B O 1
ATOM 2148 N N . GLU B 1 55 ? 13.070 11.039 23.154 1.00 19.21 54 GLU B N 1
ATOM 2149 C CA . GLU B 1 55 ? 11.917 11.224 24.024 1.00 20.51 54 GLU B CA 1
ATOM 2150 C C . GLU B 1 55 ? 11.028 9.983 23.988 1.00 20.82 54 GLU B C 1
ATOM 2151 O O . GLU B 1 55 ? 10.535 9.531 25.023 1.00 20.87 54 GLU B O 1
ATOM 2157 N N . TYR B 1 56 ? 10.835 9.440 22.790 1.00 21.20 55 TYR B N 1
ATOM 2158 C CA . TYR B 1 56 ? 10.017 8.249 22.585 1.00 21.87 55 TYR B CA 1
ATOM 2159 C C . TYR B 1 56 ? 10.479 7.103 23.482 1.00 21.51 55 TYR B C 1
ATOM 2160 O O . TYR B 1 56 ? 9.663 6.363 24.034 1.00 21.79 55 TYR B O 1
ATOM 2169 N N . ALA B 1 57 ? 11.793 6.960 23.624 1.00 20.63 56 ALA B N 1
ATOM 2170 C CA . ALA B 1 57 ? 12.356 5.903 24.450 1.00 20.01 56 ALA B CA 1
ATOM 2171 C C . ALA B 1 57 ? 12.293 6.259 25.934 1.00 19.86 56 ALA B C 1
ATOM 2172 O O . ALA B 1 57 ? 12.043 5.395 26.778 1.00 18.69 56 ALA B O 1
ATOM 2174 N N . ALA B 1 58 ? 12.516 7.531 26.249 1.00 20.10 57 ALA B N 1
ATOM 2175 C CA . ALA B 1 58 ? 12.484 7.987 27.637 1.00 21.10 57 ALA B CA 1
ATOM 2176 C C . ALA B 1 58 ? 11.101 7.810 28.259 1.00 22.11 57 ALA B C 1
ATOM 2177 O O . ALA B 1 58 ? 10.981 7.652 29.475 1.00 22.23 57 ALA B O 1
ATOM 2179 N N . ASN B 1 59 ? 10.060 7.832 27.428 1.00 22.72 58 ASN B N 1
ATOM 2180 C CA . ASN B 1 59 ? 8.694 7.668 27.924 1.00 24.24 58 ASN B CA 1
ATOM 2181 C C . ASN B 1 59 ? 8.509 6.346 28.660 1.00 24.30 58 ASN B C 1
ATOM 2182 O O . ASN B 1 59 ? 7.606 6.211 29.484 1.00 24.78 58 ASN B O 1
ATOM 2187 N N . ASP B 1 60 ? 9.358 5.371 28.355 1.00 24.51 59 ASP B N 1
ATOM 2188 C CA . ASP B 1 60 ? 9.263 4.060 28.983 1.00 24.46 59 ASP B CA 1
ATOM 2189 C C . ASP B 1 60 ? 9.650 4.063 30.456 1.00 24.17 59 ASP B C 1
ATOM 2190 O O . ASP B 1 60 ? 9.357 3.107 31.173 1.00 24.35 59 ASP B O 1
ATOM 2195 N N . PHE B 1 61 ? 10.299 5.128 30.912 1.00 23.40 60 PHE B N 1
ATOM 2196 C CA . PHE B 1 61 ? 10.748 5.182 32.298 1.00 23.01 60 PHE B CA 1
ATOM 2197 C C . PHE B 1 61 ? 10.211 6.346 33.114 1.00 23.07 60 PHE B C 1
ATOM 2198 O O . PHE B 1 61 ? 9.735 7.339 32.569 1.00 23.27 60 PHE B O 1
ATOM 2206 N N . LYS B 1 62 ? 10.296 6.210 34.434 1.00 22.52 61 LYS B N 1
ATOM 2207 C CA . LYS B 1 62 ? 9.841 7.257 35.336 1.00 22.29 61 LYS B CA 1
ATOM 2208 C C . LYS B 1 62 ? 10.646 7.231 36.628 1.00 21.95 61 LYS B C 1
ATOM 2209 O O . LYS B 1 62 ? 11.295 6.234 36.953 1.00 21.22 61 LYS B O 1
ATOM 2215 N N . THR B 1 63 ? 10.599 8.336 37.360 1.00 21.45 62 THR B N 1
ATOM 2216 C CA . THR B 1 63 ? 11.316 8.449 38.623 1.00 21.33 62 THR B CA 1
ATOM 2217 C C . THR B 1 63 ? 10.986 7.281 39.552 1.00 20.60 62 THR B C 1
ATOM 2218 O O . THR B 1 63 ? 9.824 6.898 39.700 1.00 20.29 62 THR B O 1
ATOM 2222 N N . GLY B 1 64 ? 12.015 6.706 40.164 1.00 19.89 63 GLY B N 1
ATOM 2223 C CA . GLY B 1 64 ? 11.802 5.593 41.074 1.00 19.42 63 GLY B CA 1
ATOM 2224 C C . GLY B 1 64 ? 11.886 4.209 40.453 1.00 19.27 63 GLY B C 1
ATOM 2225 O O . GLY B 1 64 ? 11.988 3.211 41.172 1.00 18.93 63 GLY B O 1
ATOM 2226 N N . ASP B 1 65 ? 11.836 4.129 39.127 1.00 18.58 64 ASP B N 1
ATOM 2227 C CA . ASP B 1 65 ? 11.926 2.833 38.458 1.00 18.79 64 ASP B CA 1
ATOM 2228 C C . ASP B 1 65 ? 13.279 2.188 38.727 1.00 18.01 64 ASP B C 1
ATOM 2229 O O . ASP B 1 65 ? 14.305 2.875 38.776 1.00 18.36 64 ASP B O 1
ATOM 2234 N N . LYS B 1 66 ? 13.286 0.874 38.923 1.00 17.83 65 LYS B N 1
ATOM 2235 C CA . LYS B 1 66 ? 14.540 0.171 39.121 1.00 18.28 65 LYS B CA 1
ATOM 2236 C C . LYS B 1 66 ? 14.965 -0.199 37.706 1.00 17.80 65 LYS B C 1
ATOM 2237 O O . LYS B 1 66 ? 14.168 -0.720 36.925 1.00 17.72 65 LYS B O 1
ATOM 2243 N N . ILE B 1 67 ? 16.214 0.092 37.374 1.00 17.08 66 ILE B N 1
ATOM 2244 C CA . ILE B 1 67 ? 16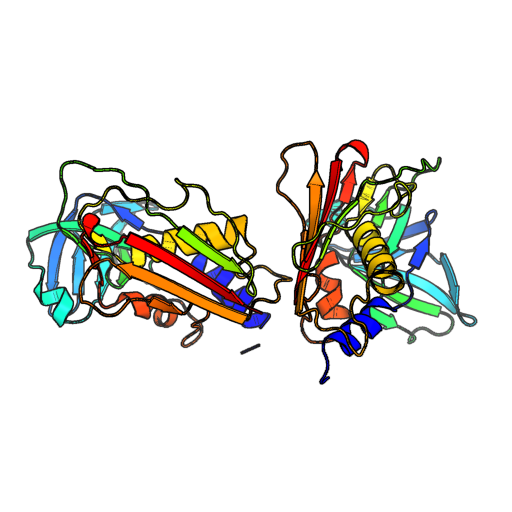.723 -0.168 36.036 1.00 16.39 66 ILE B CA 1
ATOM 2245 C C . ILE B 1 67 ? 18.091 -0.833 36.025 1.00 16.21 66 ILE B C 1
ATOM 2246 O O . ILE B 1 67 ? 18.726 -1.017 37.063 1.00 16.64 66 ILE B O 1
ATOM 2251 N N . ALA B 1 68 ? 18.533 -1.191 34.825 1.00 15.43 67 ALA B N 1
ATOM 2252 C CA . ALA B 1 68 ? 19.835 -1.799 34.617 1.00 15.56 67 ALA B CA 1
ATOM 2253 C C . ALA B 1 68 ? 20.501 -0.923 33.573 1.00 15.35 67 ALA B C 1
ATOM 2254 O O . ALA B 1 68 ? 19.826 -0.384 32.694 1.00 15.45 67 ALA B O 1
ATOM 2256 N N . VAL B 1 69 ? 21.814 -0.770 33.673 1.00 15.20 68 VAL B N 1
ATOM 2257 C CA . VAL B 1 69 ? 22.550 0.046 32.720 1.00 15.55 68 VAL B CA 1
ATOM 2258 C C . VAL B 1 69 ? 23.713 -0.721 32.121 1.00 15.10 68 VAL B C 1
ATOM 2259 O O . VAL B 1 69 ? 24.420 -1.454 32.817 1.00 15.79 68 VAL B O 1
ATOM 2263 N N . PHE B 1 70 ? 23.895 -0.559 30.817 1.00 14.59 69 PHE B N 1
ATOM 2264 C CA . PHE B 1 70 ? 25.006 -1.174 30.112 1.00 13.42 69 PHE B CA 1
ATOM 2265 C C . PHE B 1 70 ? 25.304 -0.171 29.018 1.00 13.42 69 PHE B C 1
ATOM 2266 O O . PHE B 1 70 ? 24.615 -0.131 27.995 1.00 13.07 69 PHE B O 1
ATOM 2274 N N . SER B 1 71 ? 26.316 0.660 29.236 1.00 13.50 70 SER B N 1
ATOM 2275 C CA . SER B 1 71 ? 26.629 1.689 28.259 1.00 13.70 70 SER B CA 1
ATOM 2276 C C . SER B 1 71 ? 28.045 2.217 28.367 1.00 13.81 70 SER B C 1
ATOM 2277 O O . SER B 1 71 ? 28.780 1.896 29.302 1.00 14.30 70 SER B O 1
ATOM 2280 N N . VAL B 1 72 ? 28.413 3.039 27.392 1.00 13.53 71 VAL B N 1
ATOM 2281 C CA . VAL B 1 72 ? 29.733 3.649 27.342 1.00 13.51 71 VAL B CA 1
ATOM 2282 C C . VAL B 1 72 ? 29.559 5.170 27.393 1.00 13.57 71 VAL B C 1
ATOM 2283 O O . VAL B 1 72 ? 28.708 5.734 26.703 1.00 13.62 71 VAL B O 1
ATOM 2287 N N . PRO B 1 73 ? 30.355 5.852 28.230 1.00 13.34 72 PRO B N 1
ATOM 2288 C CA . PRO B 1 73 ? 30.290 7.309 28.386 1.00 13.27 72 PRO B CA 1
ATOM 2289 C C . PRO B 1 73 ? 31.000 8.106 27.299 1.00 13.22 72 PRO B C 1
ATOM 2290 O O . PRO B 1 73 ? 31.973 7.637 26.703 1.00 12.96 72 PRO B O 1
ATOM 2294 N N . PHE B 1 74 ? 30.510 9.317 27.049 1.00 13.23 73 PHE B N 1
ATOM 2295 C CA . PHE B 1 74 ? 31.140 10.186 26.067 1.00 13.69 73 PHE B CA 1
ATOM 2296 C C . PHE B 1 74 ? 31.678 11.448 26.745 1.00 14.67 73 PHE B C 1
ATOM 2297 O O . PHE B 1 74 ? 32.362 12.256 26.124 1.00 14.09 73 PHE B O 1
ATOM 2305 N N . ASP B 1 75 ? 31.385 11.598 28.034 1.00 16.17 74 ASP B N 1
ATOM 2306 C CA . ASP B 1 75 ? 31.865 12.749 28.791 1.00 17.90 74 ASP B CA 1
ATOM 2307 C C . ASP B 1 75 ? 31.623 12.597 30.285 1.00 18.23 74 ASP B C 1
ATOM 2308 O O . ASP B 1 75 ? 30.858 11.735 30.715 1.00 17.34 74 ASP B O 1
ATOM 2313 N N . TRP B 1 76 ? 32.285 13.444 31.066 1.00 19.15 75 TRP B N 1
ATOM 2314 C CA . TRP B 1 76 ? 32.165 13.421 32.519 1.00 20.80 75 TRP B CA 1
ATOM 2315 C C . TRP B 1 76 ? 32.048 14.832 33.079 1.00 22.42 75 TRP B C 1
ATOM 2316 O O . TRP B 1 76 ? 32.643 15.772 32.552 1.00 22.29 75 TRP B O 1
ATOM 2327 N N . ASN B 1 77 ? 31.280 14.968 34.155 1.00 24.54 76 ASN B N 1
ATOM 2328 C CA . ASN B 1 77 ? 31.081 16.256 34.804 1.00 26.75 76 ASN B CA 1
ATOM 2329 C C . ASN B 1 77 ? 31.681 16.202 36.206 1.00 28.15 76 ASN B C 1
ATOM 2330 O O . ASN B 1 77 ? 31.135 15.548 37.096 1.00 28.40 76 ASN B O 1
ATOM 2335 N N . TYR B 1 78 ? 32.812 16.880 36.394 1.00 29.62 77 TYR B N 1
ATOM 2336 C CA . TYR B 1 78 ? 33.483 16.917 37.692 1.00 31.10 77 TYR B CA 1
ATOM 2337 C C . TYR B 1 78 ? 33.343 18.286 38.357 1.00 31.84 77 TYR B C 1
ATOM 2338 O O . TYR B 1 78 ? 34.199 18.683 39.147 1.00 32.58 77 TYR B O 1
ATOM 2347 N N . LEU B 1 79 ? 32.267 19.003 38.048 1.00 32.26 78 LEU B N 1
ATOM 2348 C CA . LEU B 1 79 ? 32.055 20.331 38.619 1.00 32.63 78 LEU B CA 1
ATOM 2349 C C . LEU B 1 79 ? 31.529 20.302 40.053 1.00 32.80 78 LEU B C 1
ATOM 2350 O O . LEU B 1 79 ? 31.973 21.085 40.895 1.00 33.06 78 LEU B O 1
ATOM 2355 N N . SER B 1 80 ? 30.584 19.409 40.331 1.00 32.47 79 SER B N 1
ATOM 2356 C CA . SER B 1 80 ? 30.034 19.292 41.677 1.00 31.94 79 SER B CA 1
ATOM 2357 C C . SER B 1 80 ? 31.037 18.534 42.539 1.00 31.46 79 SER B C 1
ATOM 2358 O O . SER B 1 80 ? 31.337 17.368 42.280 1.00 31.55 79 SER B O 1
ATOM 2361 N N . LYS B 1 81 ? 31.560 19.207 43.560 1.00 30.79 80 LYS B N 1
ATOM 2362 C CA . LYS B 1 81 ? 32.546 18.609 44.452 1.00 29.84 80 LYS B CA 1
ATOM 2363 C C . LYS B 1 81 ? 32.031 17.364 45.168 1.00 29.40 80 LYS B C 1
ATOM 2364 O O . LYS B 1 81 ? 30.893 17.329 45.631 1.00 29.61 80 LYS B O 1
ATOM 2370 N N . GLY B 1 82 ? 32.880 16.343 45.253 1.00 29.05 81 GLY B N 1
ATOM 2371 C CA . GLY B 1 82 ? 32.500 15.116 45.930 1.00 28.26 81 GLY B CA 1
ATOM 2372 C C . GLY B 1 82 ? 31.711 14.138 45.081 1.00 27.68 81 GLY B C 1
ATOM 2373 O O . GLY B 1 82 ? 31.241 13.111 45.574 1.00 27.85 81 GLY B O 1
ATOM 2374 N N . LYS B 1 83 ? 31.559 14.446 43.800 1.00 26.95 82 LYS B N 1
ATOM 2375 C CA . LYS B 1 83 ? 30.818 13.561 42.919 1.00 25.79 82 LYS B CA 1
ATOM 2376 C C . LYS B 1 83 ? 31.291 13.658 41.483 1.00 24.67 82 LYS B C 1
ATOM 2377 O O . LYS B 1 83 ? 32.073 14.534 41.121 1.00 24.73 82 LYS B O 1
ATOM 2383 N N . VAL B 1 84 ? 30.803 12.733 40.670 1.00 23.13 83 VAL B N 1
ATOM 2384 C CA . VAL B 1 84 ? 31.137 12.695 39.260 1.00 21.51 83 VAL B CA 1
ATOM 2385 C C . VAL B 1 84 ? 29.944 12.117 38.516 1.00 20.42 83 VAL B C 1
ATOM 2386 O O . VAL B 1 84 ? 29.368 11.113 38.935 1.00 20.16 83 VAL B O 1
ATOM 2390 N N . THR B 1 85 ? 29.561 12.770 37.428 1.00 19.13 84 THR B N 1
ATOM 2391 C CA . THR B 1 85 ? 28.449 12.296 36.621 1.00 17.75 84 THR B CA 1
ATOM 2392 C C . THR B 1 85 ? 28.959 11.969 35.228 1.00 17.22 84 THR B C 1
ATOM 2393 O O . THR B 1 85 ? 29.591 12.801 34.576 1.00 17.30 84 THR B O 1
ATOM 2397 N N . ALA B 1 86 ? 28.702 10.745 34.787 1.00 16.12 85 ALA B N 1
ATOM 2398 C CA . ALA B 1 86 ? 29.114 10.319 33.458 1.00 15.36 85 ALA B CA 1
ATOM 2399 C C . ALA B 1 86 ? 27.924 10.503 32.533 1.00 14.87 85 ALA B C 1
ATOM 2400 O O . ALA B 1 86 ? 26.789 10.196 32.903 1.00 14.64 85 ALA B O 1
ATOM 2402 N N . TYR B 1 87 ? 28.182 11.022 31.338 1.00 14.51 86 TYR B N 1
ATOM 2403 C CA . TYR B 1 87 ? 27.127 11.226 30.357 1.00 14.94 86 TYR B CA 1
ATOM 2404 C C . TYR B 1 87 ? 27.184 10.098 29.342 1.00 13.95 86 TYR B C 1
ATOM 2405 O O . TYR B 1 87 ? 28.256 9.771 28.834 1.00 14.21 86 TYR B O 1
ATOM 2414 N N . THR B 1 88 ? 26.027 9.511 29.060 1.00 12.61 87 THR B N 1
ATOM 2415 C CA . THR B 1 88 ? 25.919 8.400 28.119 1.00 12.35 87 THR B CA 1
ATOM 2416 C C . THR B 1 88 ? 24.672 8.556 27.256 1.00 12.16 87 THR B C 1
ATOM 2417 O O . THR B 1 88 ? 23.841 9.439 27.489 1.00 11.71 87 THR B O 1
ATOM 2421 N N . TYR B 1 89 ? 24.550 7.683 26.261 1.00 12.19 88 TYR B N 1
ATOM 2422 C CA . TYR B 1 89 ? 23.394 7.666 25.376 1.00 12.06 88 TYR B CA 1
ATOM 2423 C C . TYR B 1 89 ? 22.715 6.310 25.555 1.00 12.17 88 TYR B C 1
ATOM 2424 O O . TYR B 1 89 ? 23.360 5.272 25.414 1.00 12.94 88 TYR B O 1
ATOM 2433 N N . GLY B 1 90 ? 21.425 6.321 25.885 1.00 11.77 89 GLY B N 1
ATOM 2434 C CA . GLY B 1 90 ? 20.687 5.077 26.067 1.00 12.49 89 GLY B CA 1
ATOM 2435 C C . GLY B 1 90 ? 21.323 4.062 27.005 1.00 12.33 89 GLY B C 1
ATOM 2436 O O . GLY B 1 90 ? 21.906 4.427 28.032 1.00 12.31 89 GLY B O 1
ATOM 2437 N N . GLY B 1 91 ? 21.190 2.783 26.657 1.00 12.06 90 GLY B N 1
ATOM 2438 C CA . GLY B 1 91 ? 21.753 1.707 27.459 1.00 12.05 90 GLY B CA 1
ATOM 2439 C C . GLY B 1 91 ? 20.944 1.341 28.693 1.00 12.62 90 GLY B C 1
ATOM 2440 O O . GLY B 1 91 ? 21.461 0.685 29.597 1.00 12.33 90 GLY B O 1
ATOM 2441 N N . ILE B 1 92 ? 19.672 1.736 28.716 1.00 12.70 91 ILE B N 1
ATOM 2442 C CA . ILE B 1 92 ? 18.798 1.482 29.861 1.00 13.12 91 ILE B CA 1
ATOM 2443 C C . ILE B 1 92 ? 17.693 0.457 29.622 1.00 13.74 91 ILE B C 1
ATOM 2444 O O . ILE B 1 92 ? 16.960 0.536 28.635 1.00 13.33 91 ILE B O 1
ATOM 2449 N N . THR B 1 93 ? 17.568 -0.497 30.544 1.00 13.99 92 THR B N 1
ATOM 2450 C CA . THR B 1 93 ? 16.534 -1.523 30.459 1.00 14.73 92 THR B CA 1
ATOM 2451 C C . THR B 1 93 ? 15.873 -1.690 31.824 1.00 15.63 92 THR B C 1
ATOM 2452 O O . THR B 1 93 ? 16.447 -1.322 32.848 1.00 15.32 92 THR B O 1
ATOM 2456 N N . PRO B 1 94 ? 14.651 -2.237 31.853 1.00 16.89 93 PRO B N 1
ATOM 2457 C CA . PRO B 1 94 ? 13.960 -2.428 33.130 1.00 18.35 93 PRO B CA 1
ATOM 2458 C C . PRO B 1 94 ? 14.724 -3.390 34.033 1.00 19.13 93 PRO B C 1
ATOM 2459 O O . PRO B 1 94 ? 15.390 -4.309 33.555 1.00 19.55 93 PRO B O 1
ATOM 2463 N N . TYR B 1 95 ? 14.627 -3.174 35.340 1.00 20.20 94 TYR B N 1
ATOM 2464 C CA . TYR B 1 95 ? 15.305 -4.033 36.304 1.00 21.44 94 TYR B CA 1
ATOM 2465 C C . TYR B 1 95 ? 14.841 -5.481 36.159 1.00 21.76 94 TYR B C 1
ATOM 2466 O O . TYR B 1 95 ? 13.660 -5.741 35.931 1.00 21.33 94 TYR B O 1
ATOM 2475 N N . GLN B 1 96 ? 15.778 -6.414 36.287 1.00 22.65 95 GLN B N 1
ATOM 2476 C CA . GLN B 1 96 ? 15.476 -7.839 36.189 1.00 23.60 95 GLN B CA 1
ATOM 2477 C C . GLN B 1 96 ? 16.081 -8.520 37.412 1.00 24.40 95 GLN B C 1
ATOM 2478 O O . GLN B 1 96 ? 17.299 -8.548 37.580 1.00 24.55 95 GLN B O 1
ATOM 2484 N N . LYS B 1 97 ? 15.220 -9.060 38.268 1.00 25.44 96 LYS B N 1
ATOM 2485 C CA . LYS B 1 97 ? 15.663 -9.724 39.488 1.00 26.50 96 LYS B CA 1
ATOM 2486 C C . LYS B 1 97 ? 16.501 -10.971 39.230 1.00 26.81 96 LYS B C 1
ATOM 2487 O O . LYS B 1 97 ? 17.629 -11.079 39.710 1.00 27.15 96 LYS B O 1
ATOM 2493 N N . THR B 1 98 ? 15.949 -11.908 38.469 1.00 27.46 97 THR B N 1
ATOM 2494 C CA . THR B 1 98 ? 16.646 -13.154 38.175 1.00 27.83 97 THR B CA 1
ATOM 2495 C C . THR B 1 98 ? 17.390 -13.137 36.846 1.00 27.92 97 THR B C 1
ATOM 2496 O O . THR B 1 98 ? 16.789 -12.972 35.784 1.00 28.52 97 THR B O 1
ATOM 2500 N N . SER B 1 99 ? 18.704 -13.320 36.919 1.00 27.75 98 SER B N 1
ATOM 2501 C CA . SER B 1 99 ? 19.553 -13.348 35.737 1.00 27.62 98 SER B CA 1
ATOM 2502 C C . SER B 1 99 ? 19.235 -14.589 34.908 1.00 27.31 98 SER B C 1
ATOM 2503 O O . SER B 1 99 ? 18.969 -15.658 35.456 1.00 27.26 98 SER B O 1
ATOM 2506 N N . ILE B 1 100 ? 19.254 -14.440 33.587 1.00 26.59 99 ILE B N 1
ATOM 2507 C CA . ILE B 1 100 ? 18.975 -15.552 32.688 1.00 25.72 99 ILE B CA 1
ATOM 2508 C C . ILE B 1 100 ? 20.009 -15.564 31.567 1.00 25.21 99 ILE B C 1
ATOM 2509 O O . ILE B 1 100 ? 19.783 -15.004 30.494 1.00 24.81 99 ILE B O 1
ATOM 2514 N N . PRO B 1 101 ? 21.166 -16.196 31.809 1.00 24.83 100 PRO B N 1
ATOM 2515 C CA . PRO B 1 101 ? 22.237 -16.276 30.813 1.00 24.36 100 PRO B CA 1
ATOM 2516 C C . PRO B 1 101 ? 21.786 -16.913 29.503 1.00 23.61 100 PRO B C 1
ATOM 2517 O O . PRO B 1 101 ? 21.239 -18.016 29.489 1.00 23.89 100 PRO B O 1
ATOM 2521 N N . LYS B 1 102 ? 22.014 -16.205 28.402 1.00 22.83 101 LYS B N 1
ATOM 2522 C CA . LYS B 1 102 ? 21.650 -16.701 27.084 1.00 21.37 101 LYS B CA 1
ATOM 2523 C C . LYS B 1 102 ? 22.709 -16.311 26.066 1.00 20.91 101 LYS B C 1
ATOM 2524 O O . LYS B 1 102 ? 23.130 -15.152 26.002 1.00 20.01 101 LYS B O 1
ATOM 2530 N N . ASN B 1 103 ? 23.144 -17.292 25.282 1.00 19.61 102 ASN B N 1
ATOM 2531 C CA . ASN B 1 103 ? 24.148 -17.063 24.257 1.00 18.60 102 ASN B CA 1
ATOM 2532 C C . ASN B 1 103 ? 23.466 -16.676 22.955 1.00 18.18 102 ASN B C 1
ATOM 2533 O O . ASN B 1 103 ? 22.388 -17.174 22.637 1.00 17.97 102 ASN B O 1
ATOM 2538 N N . ILE B 1 104 ? 24.098 -15.782 22.203 1.00 17.23 103 ILE B N 1
ATOM 2539 C CA . ILE B 1 104 ? 23.542 -15.337 20.932 1.00 16.74 103 ILE B CA 1
ATOM 2540 C C . ILE B 1 104 ? 24.460 -15.802 19.809 1.00 15.99 103 ILE B C 1
ATOM 2541 O O . ILE B 1 104 ? 25.624 -15.414 19.759 1.00 16.27 103 ILE B O 1
ATOM 2546 N N . PRO B 1 105 ? 23.949 -16.651 18.897 1.00 15.84 104 PRO B N 1
ATOM 2547 C CA . PRO B 1 105 ? 24.735 -17.168 17.770 1.00 15.45 104 PRO B CA 1
ATOM 2548 C C . PRO B 1 105 ? 25.292 -16.042 16.903 1.00 14.67 104 PRO B C 1
ATOM 2549 O O . PRO B 1 105 ? 24.597 -15.066 16.625 1.00 14.89 104 PRO B O 1
ATOM 2553 N N . VAL B 1 106 ? 26.541 -16.190 16.479 1.00 14.30 105 VAL B N 1
ATOM 2554 C CA . VAL B 1 106 ? 27.196 -15.180 15.654 1.00 13.89 105 VAL B CA 1
ATOM 2555 C C . VAL B 1 106 ? 27.659 -15.740 14.317 1.00 14.14 105 VAL B C 1
ATOM 2556 O O . VAL B 1 106 ? 28.321 -16.775 14.261 1.00 14.24 105 VAL B O 1
ATOM 2560 N N . ASN B 1 107 ? 27.291 -15.047 13.244 1.00 13.73 106 ASN B N 1
ATOM 2561 C CA . ASN B 1 107 ? 27.688 -15.412 11.888 1.00 13.86 106 ASN B CA 1
ATOM 2562 C C . ASN B 1 107 ? 28.683 -14.327 11.495 1.00 13.46 106 ASN B C 1
ATOM 2563 O O . ASN B 1 107 ? 28.300 -13.169 11.351 1.00 14.81 106 ASN B O 1
ATOM 2568 N N . LEU B 1 108 ? 29.945 -14.698 11.322 1.00 11.89 107 LEU B N 1
ATOM 2569 C CA . LEU B 1 108 ? 30.982 -13.732 10.977 1.00 11.18 107 LEU B CA 1
ATOM 2570 C C . LEU B 1 108 ? 31.646 -14.003 9.635 1.00 11.19 107 LEU B C 1
ATOM 2571 O O . LEU B 1 108 ? 32.103 -15.113 9.369 1.00 11.02 107 LEU B O 1
ATOM 2576 N N . TRP B 1 109 ? 31.689 -12.979 8.788 1.00 11.04 108 TRP B N 1
ATOM 2577 C CA . TRP B 1 109 ? 32.323 -13.083 7.478 1.00 11.44 108 TRP B CA 1
ATOM 2578 C C . TRP B 1 109 ? 33.346 -11.970 7.361 1.00 10.87 108 TRP B C 1
ATOM 2579 O O . TRP B 1 109 ? 32.998 -10.790 7.455 1.00 11.20 108 TRP B O 1
ATOM 2590 N N . ILE B 1 110 ? 34.608 -12.342 7.171 1.00 10.30 109 ILE B N 1
ATOM 2591 C CA . ILE B 1 110 ? 35.668 -11.355 7.025 1.00 10.09 109 ILE B CA 1
ATOM 2592 C C . ILE B 1 110 ? 36.282 -11.504 5.639 1.00 9.59 109 ILE B C 1
ATOM 2593 O O . ILE B 1 110 ? 36.811 -12.560 5.281 1.00 9.53 109 ILE B O 1
ATOM 2598 N N . ASN B 1 111 ? 36.199 -10.430 4.862 1.00 10.06 110 ASN B N 1
ATOM 2599 C CA . ASN B 1 111 ? 36.697 -10.416 3.496 1.00 10.81 110 ASN B CA 1
ATOM 2600 C C . ASN B 1 111 ? 36.146 -11.590 2.691 1.00 11.09 110 ASN B C 1
ATOM 2601 O O . ASN B 1 111 ? 36.865 -12.252 1.935 1.00 11.71 110 ASN B O 1
ATOM 2606 N N . GLY B 1 112 ? 34.855 -11.841 2.881 1.00 11.06 111 GLY B N 1
ATOM 2607 C CA . GLY B 1 112 ? 34.175 -12.901 2.154 1.00 11.93 111 GLY B CA 1
ATOM 2608 C C . GLY B 1 112 ? 34.279 -14.319 2.678 1.00 12.47 111 GLY B C 1
ATOM 2609 O O . GLY B 1 112 ? 33.677 -15.230 2.103 1.00 13.44 111 GLY B O 1
ATOM 2610 N N . LYS B 1 113 ? 35.037 -14.528 3.748 1.00 12.39 112 LYS B N 1
ATOM 2611 C CA . LYS B 1 113 ? 35.184 -15.873 4.302 1.00 12.69 112 LYS B CA 1
ATOM 2612 C C . LYS B 1 113 ? 34.518 -15.977 5.665 1.00 12.73 112 LYS B C 1
ATOM 2613 O O . LYS B 1 113 ? 34.768 -15.152 6.542 1.00 12.35 112 LYS B O 1
ATOM 2619 N N . GLN B 1 114 ? 33.662 -16.982 5.844 1.00 12.99 113 GLN B N 1
ATOM 2620 C CA . GLN B 1 114 ? 33.009 -17.154 7.133 1.00 13.65 113 GLN B CA 1
ATOM 2621 C C . GLN B 1 114 ? 34.016 -17.744 8.105 1.00 13.71 113 GLN B C 1
ATOM 2622 O O . GLN B 1 114 ? 34.763 -18.664 7.768 1.00 13.44 113 GLN B O 1
ATOM 2628 N N . ILE B 1 115 ? 34.035 -17.186 9.308 1.00 13.79 114 ILE B N 1
ATOM 2629 C CA . ILE B 1 115 ? 34.939 -17.615 10.360 1.00 14.20 114 ILE B CA 1
ATOM 2630 C C . ILE B 1 115 ? 34.078 -18.056 11.535 1.00 14.09 114 ILE B C 1
ATOM 2631 O O . ILE B 1 115 ? 33.154 -17.347 11.938 1.00 13.36 114 ILE B O 1
ATOM 2636 N N . SER B 1 116 ? 34.370 -19.228 12.088 1.00 14.60 115 SER B N 1
ATOM 2637 C CA . SER B 1 116 ? 33.575 -19.730 13.199 1.00 15.16 115 SER B CA 1
ATOM 2638 C C . SER B 1 116 ? 33.737 -18.905 14.470 1.00 15.07 115 SER B C 1
ATOM 2639 O O . SER B 1 116 ? 34.813 -18.378 14.757 1.00 15.63 115 SER B O 1
ATOM 2642 N N . VAL B 1 117 ? 32.650 -18.805 15.224 1.00 14.72 116 VAL B N 1
ATOM 2643 C CA . VAL B 1 117 ? 32.639 -18.073 16.482 1.00 14.73 116 VAL B CA 1
ATOM 2644 C C . VAL B 1 117 ? 32.036 -18.989 17.548 1.00 14.30 116 VAL B C 1
ATOM 2645 O O . VAL B 1 117 ? 30.914 -19.475 17.391 1.00 14.77 116 VAL B O 1
ATOM 2649 N N . PRO B 1 118 ? 32.778 -19.242 18.641 1.00 14.75 117 PRO B N 1
ATOM 2650 C CA . PRO B 1 118 ? 32.302 -20.107 19.730 1.00 14.92 117 PRO B CA 1
ATOM 2651 C C . PRO B 1 118 ? 30.863 -19.774 20.111 1.00 14.90 117 PRO B C 1
ATOM 2652 O O . PRO B 1 118 ? 30.484 -18.605 20.168 1.00 14.52 117 PRO B O 1
ATOM 2656 N N . TYR B 1 119 ? 30.071 -20.808 20.385 1.00 14.93 118 TYR B N 1
ATOM 2657 C CA . TYR B 1 119 ? 28.665 -20.639 20.734 1.00 14.83 118 TYR B CA 1
ATOM 2658 C C . TYR B 1 119 ? 28.421 -19.645 21.869 1.00 15.10 118 TYR B C 1
ATOM 2659 O O . TYR B 1 119 ? 27.398 -18.958 21.883 1.00 14.73 118 TYR B O 1
ATOM 2668 N N . ASN B 1 120 ? 29.368 -19.563 22.803 1.00 15.22 119 ASN B N 1
ATOM 2669 C CA . ASN B 1 120 ? 29.230 -18.687 23.962 1.00 15.49 119 ASN B CA 1
ATOM 2670 C C . ASN B 1 120 ? 30.075 -17.422 23.925 1.00 15.61 119 ASN B C 1
ATOM 2671 O O . ASN B 1 120 ? 30.356 -16.832 24.967 1.00 16.02 119 ASN B O 1
ATOM 2676 N N . GLU B 1 121 ? 30.468 -16.993 22.733 1.00 15.34 120 GLU B N 1
ATOM 2677 C CA . GLU B 1 121 ? 31.278 -15.788 22.617 1.00 15.60 120 GLU B CA 1
ATOM 2678 C C . GLU B 1 121 ? 30.495 -14.550 23.054 1.00 14.99 120 GLU B C 1
ATOM 2679 O O . GLU B 1 121 ? 30.986 -13.726 23.827 1.00 15.21 120 GLU B O 1
ATOM 2685 N N . ILE B 1 122 ? 29.279 -14.422 22.542 1.00 14.49 121 ILE B N 1
ATOM 2686 C CA . ILE B 1 122 ? 28.423 -13.286 22.859 1.00 14.24 121 ILE B CA 1
ATOM 2687 C C . ILE B 1 122 ? 27.211 -13.754 23.653 1.00 14.82 121 ILE B C 1
ATOM 2688 O O . ILE B 1 122 ? 26.463 -14.630 23.210 1.00 14.04 121 ILE B O 1
ATOM 2693 N N . SER B 1 123 ? 27.020 -13.170 24.830 1.00 15.13 122 SER B N 1
ATOM 2694 C CA . SER B 1 123 ? 25.903 -13.545 25.682 1.00 15.99 122 SER B CA 1
ATOM 2695 C C . SER B 1 123 ? 25.411 -12.363 26.513 1.00 16.18 122 SER B C 1
ATOM 2696 O O . SER B 1 123 ? 26.082 -11.335 26.613 1.00 15.97 122 SER B O 1
ATOM 2699 N N . THR B 1 124 ? 24.226 -12.521 27.091 1.00 16.41 123 THR B N 1
ATOM 2700 C CA . THR B 1 124 ? 23.628 -11.509 27.956 1.00 16.88 123 THR B CA 1
ATOM 2701 C C . THR B 1 124 ? 22.770 -12.235 28.987 1.00 17.79 123 THR B C 1
ATOM 2702 O O . THR B 1 124 ? 22.305 -13.347 28.737 1.00 17.74 123 THR B O 1
ATOM 2706 N N . ASN B 1 125 ? 22.571 -11.606 30.140 1.00 18.83 124 ASN B N 1
ATOM 2707 C CA . ASN B 1 125 ? 21.761 -12.180 31.213 1.00 20.03 124 ASN B CA 1
ATOM 2708 C C . ASN B 1 125 ? 20.369 -11.548 31.221 1.00 19.66 124 ASN B C 1
ATOM 2709 O O . ASN B 1 125 ? 19.540 -11.861 32.078 1.00 19.81 124 ASN B O 1
ATOM 2714 N N . LYS B 1 126 ? 20.113 -10.669 30.255 1.00 18.67 125 LYS B N 1
ATOM 2715 C CA . LYS B 1 126 ? 18.843 -9.952 30.163 1.00 18.21 125 LYS B CA 1
ATOM 2716 C C . LYS B 1 126 ? 17.793 -10.518 29.210 1.00 18.88 125 LYS B C 1
ATOM 2717 O O . LYS B 1 126 ? 18.119 -11.052 28.146 1.00 19.15 125 LYS B O 1
ATOM 2723 N N . THR B 1 127 ? 16.526 -10.381 29.596 1.00 19.06 126 THR B N 1
ATOM 2724 C CA . THR B 1 127 ? 15.419 -10.823 28.758 1.00 19.65 126 THR B CA 1
ATOM 2725 C C . THR B 1 127 ? 15.140 -9.684 27.768 1.00 18.97 126 THR B C 1
ATOM 2726 O O . THR B 1 127 ? 14.634 -9.905 26.669 1.00 19.07 126 THR B O 1
ATOM 2730 N N . THR B 1 128 ? 15.472 -8.462 28.180 1.00 18.15 127 THR B N 1
ATOM 2731 C CA . THR B 1 128 ? 15.326 -7.278 27.330 1.00 17.20 127 THR B CA 1
ATOM 2732 C C . THR B 1 128 ? 16.723 -6.665 27.325 1.00 16.43 127 THR B C 1
ATOM 2733 O O . THR B 1 128 ? 17.191 -6.150 28.343 1.00 16.55 127 THR B O 1
ATOM 2737 N N . VAL B 1 129 ? 17.392 -6.738 26.180 1.00 15.53 128 VAL B N 1
ATOM 2738 C CA . VAL B 1 129 ? 18.755 -6.238 26.058 1.00 13.91 128 VAL B CA 1
ATOM 2739 C C . VAL B 1 129 ? 18.873 -5.137 25.009 1.00 13.46 128 VAL B C 1
ATOM 2740 O O . VAL B 1 129 ? 18.197 -5.176 23.983 1.00 13.47 128 VAL B O 1
ATOM 2744 N N . THR B 1 130 ? 19.734 -4.156 25.267 1.00 12.42 129 THR B N 1
ATOM 2745 C CA . THR B 1 130 ? 19.926 -3.064 24.321 1.00 11.14 129 THR B CA 1
ATOM 2746 C C . THR B 1 130 ? 20.881 -3.456 23.209 1.00 10.75 129 THR B C 1
ATOM 2747 O O . THR B 1 130 ? 21.790 -4.272 23.401 1.00 9.59 129 THR B O 1
ATOM 2751 N N . ALA B 1 131 ? 20.667 -2.866 22.041 1.00 10.24 130 ALA B N 1
ATOM 2752 C CA . ALA B 1 131 ? 21.534 -3.119 20.909 1.00 10.21 130 ALA B CA 1
ATOM 2753 C C . ALA B 1 131 ? 22.927 -2.639 21.306 1.00 9.86 130 ALA B C 1
ATOM 2754 O O . ALA B 1 131 ? 23.932 -3.213 20.898 1.00 10.54 130 ALA B O 1
ATOM 2756 N N . GLN B 1 132 ? 22.977 -1.585 22.115 1.00 9.23 131 GLN B N 1
ATOM 2757 C CA . GLN B 1 132 ? 24.253 -1.038 22.563 1.00 9.03 131 GLN B CA 1
ATOM 2758 C C . GLN B 1 132 ? 25.077 -2.077 23.317 1.00 8.95 131 GLN B C 1
ATOM 2759 O O . GLN B 1 132 ? 26.278 -2.218 23.079 1.00 8.57 131 GLN B O 1
ATOM 2765 N N . GLU B 1 133 ? 24.432 -2.808 24.221 1.00 9.06 132 GLU B N 1
ATOM 2766 C CA . GLU B 1 133 ? 25.136 -3.826 24.995 1.00 9.28 132 GLU B CA 1
ATOM 2767 C C . GLU B 1 133 ? 25.759 -4.878 24.095 1.00 9.35 132 GLU B C 1
ATOM 2768 O O . GLU B 1 133 ? 26.912 -5.258 24.287 1.00 9.11 132 GLU B O 1
ATOM 2774 N N . ILE B 1 134 ? 24.996 -5.349 23.112 1.00 9.36 133 ILE B N 1
ATOM 2775 C CA . ILE B 1 134 ? 25.497 -6.368 22.202 1.00 9.41 133 ILE B CA 1
ATOM 2776 C C . ILE B 1 134 ? 26.611 -5.814 21.320 1.00 9.38 133 ILE B C 1
ATOM 2777 O O . ILE B 1 134 ? 27.608 -6.493 21.083 1.00 9.28 133 ILE B O 1
ATOM 2782 N N . ASP B 1 135 ? 26.451 -4.578 20.849 1.00 9.19 134 ASP B N 1
ATOM 2783 C CA . ASP B 1 135 ? 27.457 -3.952 19.996 1.00 8.81 134 ASP B CA 1
ATOM 2784 C C . ASP B 1 135 ? 28.780 -3.820 20.750 1.00 8.92 134 ASP B C 1
ATOM 2785 O O . ASP B 1 135 ? 29.841 -4.143 20.221 1.00 9.21 134 ASP B O 1
ATOM 2790 N N . LEU B 1 136 ? 28.719 -3.361 21.995 1.00 9.04 135 LEU B N 1
ATOM 2791 C CA . LEU B 1 136 ? 29.932 -3.207 22.790 1.00 8.97 135 LEU B CA 1
ATOM 2792 C C . LEU B 1 136 ? 30.621 -4.548 23.02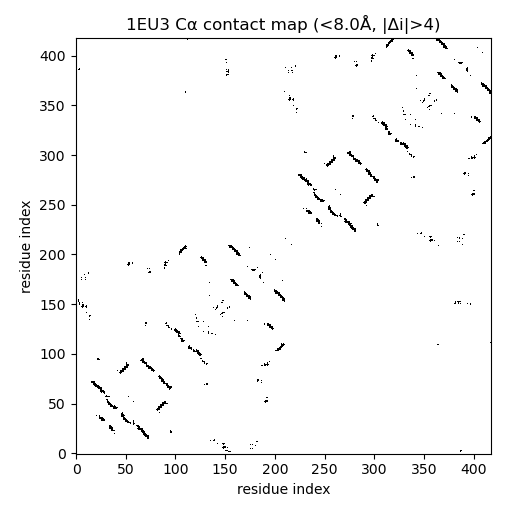1 1.00 9.43 135 LEU B C 1
ATOM 2793 O O . LEU B 1 136 ? 31.849 -4.637 22.994 1.00 9.65 135 LEU B O 1
ATOM 2798 N N . LYS B 1 137 ? 29.829 -5.593 23.240 1.00 9.67 136 LYS B N 1
ATOM 2799 C CA . LYS B 1 137 ? 30.388 -6.917 23.457 1.00 10.00 136 LYS B CA 1
ATOM 2800 C C . LYS B 1 137 ? 30.989 -7.451 22.163 1.00 9.79 136 LYS B C 1
ATOM 2801 O O . LYS B 1 137 ? 32.084 -8.022 22.160 1.00 9.96 136 LYS B O 1
ATOM 2807 N N . VAL B 1 138 ? 30.272 -7.252 21.064 1.00 9.82 137 VAL B N 1
ATOM 2808 C CA . VAL B 1 138 ? 30.739 -7.707 19.763 1.00 9.01 137 VAL B CA 1
ATOM 2809 C C . VAL B 1 138 ? 32.041 -7.032 19.361 1.00 9.07 137 VAL B C 1
ATOM 2810 O O . VAL B 1 138 ? 32.983 -7.703 18.950 1.00 8.93 137 VAL B O 1
ATOM 2814 N N . ARG B 1 139 ? 32.112 -5.709 19.491 1.00 8.72 138 ARG B N 1
ATOM 2815 C CA . ARG B 1 139 ? 33.332 -5.011 19.115 1.00 8.78 138 ARG B CA 1
ATOM 2816 C C . ARG B 1 139 ? 34.511 -5.379 20.011 1.00 9.19 138 ARG B C 1
ATOM 2817 O O . ARG B 1 139 ? 35.630 -5.494 19.533 1.00 9.37 138 ARG B O 1
ATOM 2825 N N . LYS B 1 140 ? 34.263 -5.574 21.302 1.00 10.00 139 LYS B N 1
ATOM 2826 C CA . LYS B 1 140 ? 35.345 -5.957 22.208 1.00 11.44 139 LYS B CA 1
ATOM 2827 C C . LYS B 1 140 ? 35.930 -7.282 21.715 1.00 11.17 139 LYS B C 1
ATOM 2828 O O . LYS B 1 140 ? 37.145 -7.457 21.654 1.00 11.21 139 LYS B O 1
ATOM 2834 N N . PHE B 1 141 ? 35.044 -8.206 21.357 1.00 11.63 140 PHE B N 1
ATOM 2835 C CA . PHE B 1 141 ? 35.433 -9.522 20.852 1.00 11.67 140 PHE B CA 1
ATOM 2836 C C . PHE B 1 141 ? 36.202 -9.428 19.537 1.00 11.75 140 PHE B C 1
ATOM 2837 O O . PHE B 1 141 ? 37.241 -10.068 19.364 1.00 11.89 140 PHE B O 1
ATOM 2845 N N . LEU B 1 142 ? 35.694 -8.622 18.609 1.00 10.89 141 LEU B N 1
ATOM 2846 C CA . LEU B 1 142 ? 36.333 -8.466 17.307 1.00 10.56 141 LEU B CA 1
ATOM 2847 C C . LEU B 1 142 ? 37.703 -7.807 17.423 1.00 10.34 141 LEU B C 1
ATOM 2848 O O . LEU B 1 142 ? 38.626 -8.134 16.680 1.00 10.63 141 LEU B O 1
ATOM 2853 N N . ILE B 1 143 ? 37.839 -6.886 18.368 1.00 9.97 142 ILE B N 1
ATOM 2854 C CA . ILE B 1 143 ? 39.106 -6.206 18.575 1.00 10.42 142 ILE B CA 1
ATOM 2855 C C . ILE B 1 143 ? 40.142 -7.178 19.146 1.00 11.10 142 ILE B C 1
ATOM 2856 O O . ILE B 1 143 ? 41.290 -7.221 18.706 1.00 11.09 142 ILE B O 1
ATOM 2861 N N . ALA B 1 144 ? 39.721 -7.974 20.118 1.00 11.83 143 ALA B N 1
ATOM 2862 C CA . ALA B 1 144 ? 40.622 -8.920 20.759 1.00 12.80 143 ALA B CA 1
ATOM 2863 C C . ALA B 1 144 ? 40.940 -10.167 19.943 1.00 13.43 143 ALA B C 1
ATOM 2864 O O . ALA B 1 144 ? 42.031 -10.723 20.061 1.00 14.68 143 ALA B O 1
ATOM 2866 N N . GLN B 1 145 ? 40.015 -10.603 19.101 1.00 13.83 144 GLN B N 1
ATOM 2867 C CA . GLN B 1 145 ? 40.257 -11.830 18.357 1.00 14.59 144 GLN B CA 1
ATOM 2868 C C . GLN B 1 145 ? 40.302 -11.764 16.844 1.00 14.49 144 GLN B C 1
ATOM 2869 O O . GLN B 1 145 ? 40.718 -12.732 16.204 1.00 13.96 144 GLN B O 1
ATOM 2875 N N . HIS B 1 146 ? 39.885 -10.647 16.261 1.00 13.61 145 HIS B N 1
ATOM 2876 C CA . HIS B 1 146 ? 39.888 -10.553 14.810 1.00 14.10 145 HIS B CA 1
ATOM 2877 C C . HIS B 1 146 ? 40.442 -9.267 14.214 1.00 14.26 145 HIS B C 1
ATOM 2878 O O . HIS B 1 146 ? 39.962 -8.790 13.190 1.00 14.88 145 HIS B O 1
ATOM 2885 N N . GLN B 1 147 ? 41.470 -8.724 14.860 1.00 14.40 146 GLN B N 1
ATOM 2886 C CA . GLN B 1 147 ? 42.161 -7.521 14.402 1.00 14.02 146 GLN B CA 1
ATOM 2887 C C . GLN B 1 147 ? 41.321 -6.273 14.128 1.00 13.21 146 GLN B C 1
ATOM 2888 O O . GLN B 1 147 ? 41.801 -5.370 13.448 1.00 12.08 146 GLN B O 1
ATOM 2894 N N . LEU B 1 148 ? 40.092 -6.199 14.634 1.00 12.36 147 LEU B N 1
ATOM 2895 C CA . LEU B 1 148 ? 39.279 -5.007 14.380 1.00 11.94 147 LEU B CA 1
ATOM 2896 C C . LEU B 1 148 ? 39.917 -3.765 14.992 1.00 12.18 147 LEU B C 1
ATOM 2897 O O . LEU B 1 148 ? 40.223 -3.730 16.188 1.00 11.59 147 LEU B O 1
ATOM 2902 N N . TYR B 1 149 ? 40.105 -2.748 14.155 1.00 11.69 148 TYR B N 1
ATOM 2903 C CA . TYR B 1 149 ? 40.696 -1.472 14.551 1.00 12.38 148 TYR B CA 1
ATOM 2904 C C . TYR B 1 149 ? 42.170 -1.590 14.934 1.00 13.41 148 TYR B C 1
ATOM 2905 O O . TYR B 1 149 ? 42.732 -0.664 15.513 1.00 14.18 148 TYR B O 1
ATOM 2914 N N . SER B 1 150 ? 42.803 -2.715 14.616 1.00 14.37 149 SER B N 1
ATOM 2915 C CA . SER B 1 150 ? 44.217 -2.869 14.948 1.00 15.80 149 SER B CA 1
ATOM 2916 C C . SER B 1 150 ? 45.076 -1.901 14.123 1.00 16.41 149 SER B C 1
ATOM 2917 O O . SER B 1 150 ? 44.689 -1.487 13.029 1.00 15.58 149 SER B O 1
ATOM 2920 N N . SER B 1 151 ? 46.241 -1.541 14.660 1.00 17.64 150 SER B N 1
ATOM 2921 C CA . SER B 1 151 ? 47.151 -0.598 14.013 1.00 18.78 150 SER B CA 1
ATOM 2922 C C . SER B 1 151 ? 47.575 -0.939 12.580 1.00 18.41 150 SER B C 1
ATOM 2923 O O . SER B 1 151 ? 47.770 -0.048 11.748 1.00 20.43 150 SER B O 1
ATOM 2926 N N . GLY B 1 152 ? 47.726 -2.221 12.292 1.00 17.10 151 GLY B N 1
ATOM 2927 C CA . GLY B 1 152 ? 48.123 -2.622 10.955 1.00 14.54 151 GLY B CA 1
ATOM 2928 C C . GLY B 1 152 ? 47.012 -3.402 10.285 1.00 12.94 151 GLY B C 1
ATOM 2929 O O . GLY B 1 152 ? 47.259 -4.407 9.614 1.00 12.22 151 GLY B O 1
ATOM 2930 N N . SER B 1 153 ? 45.780 -2.948 10.472 1.00 11.96 152 SER B N 1
ATOM 2931 C CA . SER B 1 153 ? 44.630 -3.620 9.871 1.00 11.24 152 SER B CA 1
ATOM 2932 C C . SER B 1 153 ? 44.238 -3.020 8.527 1.00 10.65 152 SER B C 1
ATOM 2933 O O . SER B 1 153 ? 44.190 -1.800 8.372 1.00 10.79 152 SER B O 1
ATOM 2936 N N . SER B 1 154 ? 43.947 -3.888 7.563 1.00 9.92 153 SER B N 1
ATOM 2937 C CA . SER B 1 154 ? 43.541 -3.457 6.231 1.00 9.68 153 SER B CA 1
ATOM 2938 C C . SER B 1 154 ? 42.027 -3.258 6.130 1.00 9.53 153 SER B C 1
ATOM 2939 O O . SER B 1 154 ? 41.536 -2.819 5.095 1.00 9.54 153 SER B O 1
ATOM 2942 N N . TYR B 1 155 ? 41.289 -3.587 7.190 1.00 9.67 154 TYR B N 1
ATOM 2943 C CA . TYR B 1 155 ? 39.826 -3.445 7.179 1.00 9.86 154 TYR B CA 1
ATOM 2944 C C . TYR B 1 155 ? 39.411 -2.001 6.900 1.00 10.23 154 TYR B C 1
ATOM 2945 O O . TYR B 1 155 ? 40.050 -1.060 7.383 1.00 10.20 154 TYR B O 1
ATOM 2954 N N . LYS B 1 156 ? 38.335 -1.829 6.134 1.00 9.78 155 LYS B N 1
ATOM 2955 C CA . LYS B 1 156 ? 37.840 -0.495 5.797 1.00 10.63 155 LYS B CA 1
ATOM 2956 C C . LYS B 1 156 ? 36.334 -0.331 5.981 1.00 10.33 155 LYS B C 1
ATOM 2957 O O . LYS B 1 156 ? 35.837 0.792 6.077 1.00 10.60 155 LYS B O 1
ATOM 2963 N N . SER B 1 157 ? 35.601 -1.442 6.024 1.00 10.10 156 SER B N 1
ATOM 2964 C CA . SER B 1 157 ? 34.152 -1.372 6.189 1.00 9.21 156 SER B CA 1
ATOM 2965 C C . SER B 1 157 ? 33.616 -2.575 6.953 1.00 9.32 156 SER B C 1
ATOM 2966 O O . SER B 1 157 ? 34.293 -3.594 7.096 1.00 9.23 156 SER B O 1
ATOM 2969 N N . GLY B 1 158 ? 32.387 -2.453 7.432 1.00 9.35 157 GLY B N 1
ATOM 2970 C CA . GLY B 1 158 ? 31.789 -3.542 8.177 1.00 9.66 157 GLY B CA 1
ATOM 2971 C C . GLY B 1 158 ? 30.474 -3.148 8.806 1.00 9.89 157 GLY B C 1
ATOM 2972 O O . GLY B 1 158 ? 30.165 -1.964 8.958 1.00 9.40 157 GLY B O 1
ATOM 2973 N N . ARG B 1 159 ? 29.689 -4.147 9.178 1.00 10.04 158 ARG B N 1
ATOM 2974 C CA . ARG B 1 159 ? 28.404 -3.876 9.787 1.00 10.52 158 ARG B CA 1
ATOM 2975 C C . ARG B 1 159 ? 27.980 -5.022 10.682 1.00 9.93 158 ARG B C 1
ATOM 2976 O O . ARG B 1 159 ? 28.283 -6.184 10.404 1.00 10.66 158 ARG B O 1
ATOM 2984 N N . LEU B 1 160 ? 27.312 -4.678 11.775 1.00 9.79 159 LEU B N 1
ATOM 2985 C CA . LEU B 1 160 ? 26.769 -5.660 12.703 1.00 10.02 159 LEU B CA 1
ATOM 2986 C C . LEU B 1 160 ? 25.265 -5.592 12.494 1.00 10.17 159 LEU B C 1
ATOM 2987 O O . LEU B 1 160 ? 24.651 -4.544 12.707 1.00 10.25 159 LEU B O 1
ATOM 2992 N N . VAL B 1 161 ? 24.675 -6.703 12.063 1.00 10.59 160 VAL B N 1
ATOM 2993 C CA . VAL B 1 161 ? 23.236 -6.764 11.821 1.00 11.80 160 VAL B CA 1
ATOM 2994 C C . VAL B 1 161 ? 22.545 -7.706 12.799 1.00 11.66 160 VAL B C 1
ATOM 2995 O O . VAL B 1 161 ? 22.993 -8.833 13.004 1.00 12.41 160 VAL B O 1
ATOM 2999 N N . PHE B 1 162 ? 21.458 -7.239 13.405 1.00 11.92 161 PHE B N 1
ATOM 3000 C CA . PHE B 1 162 ? 20.699 -8.066 14.336 1.00 12.99 161 PHE B CA 1
ATOM 3001 C C . PHE B 1 162 ? 19.632 -8.767 13.514 1.00 13.62 161 PHE B C 1
ATOM 3002 O O . PHE B 1 162 ? 18.632 -8.164 13.131 1.00 13.71 161 PHE B O 1
ATOM 3010 N N . HIS B 1 163 ? 19.866 -10.038 13.220 1.00 14.51 162 HIS B N 1
ATOM 3011 C CA . HIS B 1 163 ? 18.920 -10.798 12.422 1.00 15.56 162 HIS B CA 1
ATOM 3012 C C . HIS B 1 163 ? 17.864 -11.406 13.327 1.00 16.67 162 HIS B C 1
ATOM 3013 O O . HIS B 1 163 ? 17.991 -12.543 13.793 1.00 17.30 162 HIS B O 1
ATOM 3020 N N . THR B 1 164 ? 16.827 -10.615 13.578 1.00 17.38 163 THR B N 1
ATOM 3021 C CA . THR B 1 164 ? 15.716 -11.015 14.424 1.00 18.44 163 THR B CA 1
ATOM 3022 C C . THR B 1 164 ? 14.871 -12.073 13.727 1.00 18.89 163 THR B C 1
ATOM 3023 O O . THR B 1 164 ? 14.833 -12.138 12.499 1.00 18.50 163 THR B O 1
ATOM 3027 N N . ASN B 1 165 ? 14.195 -12.896 14.520 1.00 19.71 164 ASN B N 1
ATOM 3028 C CA . ASN B 1 165 ? 13.363 -13.969 13.986 1.00 21.43 164 ASN B CA 1
ATOM 3029 C C . ASN B 1 165 ? 11.881 -13.614 13.886 1.00 22.79 164 ASN B C 1
ATOM 3030 O O . ASN B 1 165 ? 11.041 -14.505 13.744 1.00 23.45 164 ASN B O 1
ATOM 3035 N N . ASP B 1 166 ? 11.557 -12.325 13.953 1.00 24.01 165 ASP B N 1
ATOM 3036 C CA . ASP B 1 166 ? 10.163 -11.882 13.892 1.00 25.44 165 ASP B CA 1
ATOM 3037 C C . ASP B 1 166 ? 9.825 -10.970 12.711 1.00 25.87 165 ASP B C 1
ATOM 3038 O O . ASP B 1 166 ? 8.860 -10.207 12.769 1.00 26.04 165 ASP B O 1
ATOM 3043 N N . ASN B 1 167 ? 10.619 -11.050 11.650 1.00 26.79 166 ASN B N 1
ATOM 3044 C CA . ASN B 1 167 ? 10.405 -10.244 10.449 1.00 27.58 166 ASN B CA 1
ATOM 3045 C C . ASN B 1 167 ? 10.359 -8.736 10.671 1.00 27.86 166 ASN B C 1
ATOM 3046 O O . ASN B 1 167 ? 9.845 -7.995 9.832 1.00 28.27 166 ASN B O 1
ATOM 3051 N N . SER B 1 168 ? 10.888 -8.273 11.798 1.00 27.95 167 SER B N 1
ATOM 3052 C CA . SER B 1 168 ? 10.907 -6.843 12.064 1.00 27.87 167 SER B CA 1
ATOM 3053 C C . SER B 1 168 ? 12.026 -6.246 11.216 1.00 27.87 167 SER B C 1
ATOM 3054 O O . SER B 1 168 ? 12.885 -6.979 10.717 1.00 28.02 167 SER B O 1
ATOM 3057 N N . ASP B 1 169 ? 12.006 -4.929 11.032 1.00 27.75 168 ASP B N 1
ATOM 3058 C CA . ASP B 1 169 ? 13.043 -4.259 10.253 1.00 27.11 168 ASP B CA 1
ATOM 3059 C C . ASP B 1 169 ? 14.404 -4.628 10.840 1.00 25.92 168 ASP B C 1
ATOM 3060 O O . ASP B 1 169 ? 14.581 -4.631 12.058 1.00 26.22 168 ASP B O 1
ATOM 3065 N N . LYS B 1 170 ? 15.359 -4.942 9.970 1.00 24.00 169 LYS B N 1
ATOM 3066 C CA . LYS B 1 170 ? 16.697 -5.329 10.401 1.00 21.97 169 LYS B CA 1
ATOM 3067 C C . LYS B 1 170 ? 17.501 -4.142 10.912 1.00 19.63 169 LYS B C 1
ATOM 3068 O O . LYS B 1 170 ? 17.868 -3.250 10.148 1.00 20.02 169 LYS B O 1
ATOM 3074 N N . TYR B 1 171 ? 17.780 -4.149 12.210 1.00 16.16 170 TYR B N 1
ATOM 3075 C CA . TYR B 1 171 ? 18.541 -3.082 12.854 1.00 13.27 170 TYR B CA 1
ATOM 3076 C C . TYR B 1 171 ? 20.041 -3.368 12.714 1.00 11.93 170 TYR B C 1
ATOM 3077 O O . TYR B 1 171 ? 20.460 -4.527 12.744 1.00 11.19 170 TYR B O 1
ATOM 3086 N N . SER B 1 172 ? 20.852 -2.324 12.558 1.00 10.79 171 SER B N 1
ATOM 3087 C CA . SER B 1 172 ? 22.291 -2.529 12.409 1.00 10.13 171 SER B CA 1
ATOM 3088 C C . SER B 1 172 ? 23.157 -1.326 12.765 1.00 9.60 171 SER B C 1
ATOM 3089 O O . SER B 1 172 ? 22.667 -0.205 12.932 1.00 9.40 171 SER B O 1
ATOM 3092 N N . PHE B 1 173 ? 24.457 -1.582 12.882 1.00 9.26 172 PHE B N 1
ATOM 3093 C CA . PHE B 1 173 ? 25.442 -0.545 13.181 1.00 9.25 172 PHE B CA 1
ATOM 3094 C C . PHE B 1 173 ? 26.567 -0.638 12.158 1.00 9.15 172 PHE B C 1
ATOM 3095 O O . PHE B 1 173 ? 27.003 -1.737 11.807 1.00 9.33 172 PHE B O 1
ATOM 3103 N N . ASP B 1 174 ? 27.036 0.517 11.691 1.00 9.10 173 ASP B N 1
ATOM 3104 C CA . ASP B 1 174 ? 28.149 0.590 10.748 1.00 8.77 173 ASP B CA 1
ATOM 3105 C C . ASP B 1 174 ? 29.393 0.529 11.639 1.00 9.43 173 ASP B C 1
ATOM 3106 O O . ASP B 1 174 ? 29.622 1.427 12.444 1.00 10.03 173 ASP B O 1
ATOM 3111 N N . LEU 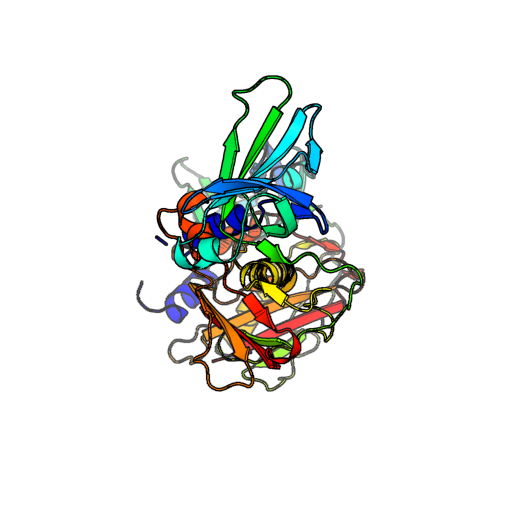B 1 175 ? 30.189 -0.526 11.501 1.00 8.89 174 LEU B N 1
ATOM 3112 C CA . LEU B 1 175 ? 31.382 -0.690 12.328 1.00 9.15 174 LEU B CA 1
ATOM 3113 C C . LEU B 1 175 ? 32.494 0.324 12.079 1.00 9.45 174 LEU B C 1
ATOM 3114 O O . LEU B 1 175 ? 33.453 0.394 12.851 1.00 9.44 174 LEU B O 1
ATOM 3119 N N . PHE B 1 176 ? 32.381 1.105 11.010 1.00 9.11 175 PHE B N 1
ATOM 3120 C CA . PHE B 1 176 ? 33.402 2.096 10.732 1.00 9.70 175 PHE B CA 1
ATOM 3121 C C . PHE B 1 176 ? 32.854 3.513 10.652 1.00 9.81 175 PHE B C 1
ATOM 3122 O O . PHE B 1 176 ? 33.376 4.354 9.926 1.00 10.21 175 PHE B O 1
ATOM 3130 N N . TYR B 1 177 ? 31.791 3.767 11.408 1.00 9.94 176 TYR B N 1
ATOM 3131 C CA . TYR B 1 177 ? 31.209 5.099 11.458 1.00 10.17 176 TYR B CA 1
ATOM 3132 C C . TYR B 1 177 ? 32.124 5.898 12.384 1.00 10.54 176 TYR B C 1
ATOM 3133 O O . TYR B 1 177 ? 32.382 5.474 13.509 1.00 10.64 176 TYR B O 1
ATOM 3142 N N . VAL B 1 178 ? 32.620 7.039 11.914 1.00 10.83 177 VAL B N 1
ATOM 3143 C CA . VAL B 1 178 ? 33.517 7.860 12.728 1.00 11.46 177 VAL B CA 1
ATOM 3144 C C . VAL B 1 178 ? 32.907 9.179 13.199 1.00 11.94 177 VAL B C 1
ATOM 3145 O O . VAL B 1 178 ? 33.569 9.941 13.905 1.00 12.41 177 VAL B O 1
ATOM 3149 N N . GLY B 1 179 ? 31.656 9.437 12.818 1.00 11.96 178 GLY B N 1
ATOM 3150 C CA . GLY B 1 179 ? 30.985 10.667 13.220 1.00 12.60 178 GLY B CA 1
ATOM 3151 C C . GLY B 1 179 ? 31.892 11.871 13.068 1.00 12.91 178 GLY B C 1
ATOM 3152 O O . GLY B 1 179 ? 32.449 12.093 11.989 1.00 13.51 178 GLY B O 1
ATOM 3153 N N . TYR B 1 180 ? 32.037 12.655 14.135 1.00 13.16 179 TYR B N 1
ATOM 3154 C CA . TYR B 1 180 ? 32.910 13.825 14.111 1.00 13.58 179 TYR B CA 1
ATOM 3155 C C . TYR B 1 180 ? 34.204 13.538 14.871 1.00 13.62 179 TYR B C 1
ATOM 3156 O O . TYR B 1 180 ? 34.838 14.439 15.427 1.00 13.32 179 TYR B O 1
ATOM 3165 N N . ARG B 1 181 ? 34.576 12.263 14.897 1.00 12.95 180 ARG B N 1
ATOM 3166 C CA . ARG B 1 181 ? 35.798 11.792 15.537 1.00 13.17 180 ARG B CA 1
ATOM 3167 C C . ARG B 1 181 ? 35.919 12.007 17.046 1.00 13.24 180 ARG B C 1
ATOM 3168 O O . ARG B 1 181 ? 37.009 12.289 17.556 1.00 13.95 180 ARG B O 1
ATOM 3176 N N . ASP B 1 182 ? 34.798 11.887 17.751 1.00 12.76 181 ASP B N 1
ATOM 3177 C CA . ASP B 1 182 ? 34.797 11.987 19.206 1.00 12.65 181 ASP B CA 1
ATOM 3178 C C . ASP B 1 182 ? 33.748 11.032 19.760 1.00 11.85 181 ASP B C 1
ATOM 3179 O O . ASP B 1 182 ? 32.905 10.522 19.012 1.00 11.82 181 ASP B O 1
ATOM 3184 N N . LYS B 1 183 ? 33.808 10.774 21.062 1.00 11.24 182 LYS B N 1
ATOM 3185 C CA . LYS B 1 183 ? 32.879 9.842 21.691 1.00 11.55 182 LYS B CA 1
ATOM 3186 C C . LYS B 1 183 ? 31.407 10.215 21.569 1.00 11.19 182 LYS B C 1
ATOM 3187 O O . LYS B 1 183 ? 30.568 9.360 21.267 1.00 11.01 182 LYS B O 1
ATOM 3193 N N . GLU B 1 184 ? 31.084 11.482 21.799 1.00 10.73 183 GLU B N 1
ATOM 3194 C CA . GLU B 1 184 ? 29.694 11.914 21.731 1.00 10.54 183 GLU B CA 1
ATOM 3195 C C . GLU B 1 184 ? 29.049 11.626 20.380 1.00 10.31 183 GLU B C 1
ATOM 3196 O O . GLU B 1 184 ? 27.957 11.073 20.330 1.00 10.82 183 GLU B O 1
ATOM 3202 N N . SER B 1 185 ? 29.723 11.976 19.288 1.00 10.51 184 SER B N 1
ATOM 3203 C CA . SER B 1 185 ? 29.144 11.750 17.963 1.00 10.90 184 SER B CA 1
ATOM 3204 C C . SER B 1 185 ? 29.113 10.276 17.557 1.00 10.82 184 SER B C 1
ATOM 3205 O O . SER B 1 185 ? 28.158 9.817 16.933 1.00 10.96 184 SER B O 1
ATOM 3208 N N . ILE B 1 186 ? 30.148 9.528 17.919 1.00 10.57 185 ILE B N 1
ATOM 3209 C CA . ILE B 1 186 ? 30.199 8.111 17.565 1.00 10.18 185 ILE B CA 1
ATOM 3210 C C . ILE B 1 186 ? 29.205 7.281 18.387 1.00 10.44 185 ILE B C 1
ATOM 3211 O O . ILE B 1 186 ? 28.583 6.346 17.872 1.00 10.03 185 ILE B O 1
ATOM 3216 N N . PHE B 1 187 ? 29.024 7.639 19.656 1.00 10.19 186 PHE B N 1
ATOM 3217 C CA . PHE B 1 187 ? 28.097 6.912 20.517 1.00 10.03 186 PHE B CA 1
ATOM 3218 C C . PHE B 1 187 ? 26.656 7.398 20.377 1.00 10.42 186 PHE B C 1
ATOM 3219 O O . PHE B 1 187 ? 25.743 6.816 20.963 1.00 9.95 186 PHE B O 1
ATOM 3227 N N . LYS B 1 188 ? 26.442 8.455 19.596 1.00 10.34 187 LYS B N 1
ATOM 3228 C CA . LYS B 1 188 ? 25.092 8.978 19.428 1.00 11.13 187 LYS B CA 1
ATOM 3229 C C . LYS B 1 188 ? 24.184 7.962 18.744 1.00 10.60 187 LYS B C 1
ATOM 3230 O O . LYS B 1 188 ? 22.960 8.084 18.800 1.00 10.52 187 LYS B O 1
ATOM 3236 N N . VAL B 1 189 ? 24.780 6.949 18.117 1.00 10.64 188 VAL B N 1
ATOM 3237 C CA . VAL B 1 189 ? 23.983 5.922 17.455 1.00 10.48 188 VAL B CA 1
ATOM 3238 C C . VAL B 1 189 ? 23.170 5.116 18.468 1.00 10.69 188 VAL B C 1
ATOM 3239 O O . VAL B 1 189 ? 22.240 4.407 18.096 1.00 10.97 188 VAL B O 1
ATOM 3243 N N . TYR B 1 190 ? 23.518 5.239 19.749 1.00 10.36 189 TYR B N 1
ATOM 3244 C CA . TYR B 1 190 ? 22.829 4.514 20.825 1.00 10.21 189 TYR B CA 1
ATOM 3245 C C . TYR B 1 190 ? 21.699 5.316 21.469 1.00 11.22 189 TYR B C 1
ATOM 3246 O O . TYR B 1 190 ? 20.975 4.802 22.326 1.00 11.21 189 TYR B O 1
ATOM 3255 N N . LYS B 1 191 ? 21.549 6.570 21.051 1.00 11.52 190 LYS B N 1
ATOM 3256 C CA . LYS B 1 191 ? 20.540 7.461 21.610 1.00 12.08 190 LYS B CA 1
ATOM 3257 C C . LYS B 1 191 ? 19.099 6.968 21.504 1.00 11.82 190 LYS B C 1
ATOM 3258 O O . LYS B 1 191 ? 18.239 7.415 22.259 1.00 12.42 190 LYS B O 1
ATOM 3264 N N . ASP B 1 192 ? 18.823 6.052 20.581 1.00 11.28 191 ASP B N 1
ATOM 3265 C CA . ASP B 1 192 ? 17.460 5.545 20.441 1.00 11.61 191 ASP B CA 1
ATOM 3266 C C . ASP B 1 192 ? 17.086 4.506 21.501 1.00 12.03 191 ASP B C 1
ATOM 3267 O O . ASP B 1 192 ? 15.926 4.101 21.599 1.00 11.69 191 ASP B O 1
ATOM 3272 N N . ASN B 1 193 ? 18.070 4.096 22.298 1.00 11.28 192 ASN B N 1
ATOM 3273 C CA . ASN B 1 193 ? 17.878 3.097 23.348 1.00 12.17 192 ASN B CA 1
ATOM 3274 C C . ASN B 1 193 ? 17.248 1.828 22.775 1.00 12.20 192 ASN B C 1
ATOM 3275 O O . ASN B 1 193 ? 16.481 1.128 23.448 1.00 12.22 192 ASN B O 1
ATOM 3280 N N . LYS B 1 194 ? 17.578 1.533 21.522 1.00 12.76 193 LYS B N 1
ATOM 3281 C CA . LYS B 1 194 ? 17.047 0.350 20.854 1.00 13.13 193 LYS B CA 1
ATOM 3282 C C . LYS B 1 194 ? 17.299 -0.900 21.691 1.00 13.12 193 LYS B C 1
ATOM 3283 O O . LYS B 1 194 ? 18.415 -1.133 22.146 1.00 12.66 193 LYS B O 1
ATOM 3289 N N . SER B 1 195 ? 16.258 -1.700 21.898 1.00 13.84 194 SER B N 1
ATOM 3290 C CA . SER B 1 195 ? 16.402 -2.933 22.662 1.00 14.45 194 SER B CA 1
ATOM 3291 C C . SER B 1 195 ? 15.622 -4.054 21.988 1.00 14.85 194 SER B C 1
ATOM 3292 O O . SER B 1 195 ? 14.775 -3.805 21.124 1.00 15.02 194 SER B O 1
ATOM 3295 N N . PHE B 1 196 ? 15.915 -5.289 22.381 1.00 15.17 195 PHE B N 1
ATOM 3296 C CA . PHE B 1 196 ? 15.232 -6.450 21.822 1.00 15.95 195 PHE B CA 1
ATOM 3297 C C . PHE B 1 196 ? 14.809 -7.413 22.916 1.00 17.13 195 PHE B C 1
ATOM 3298 O O . PHE B 1 196 ? 15.414 -7.461 23.990 1.00 16.56 195 PHE B O 1
ATOM 3306 N N . ASN B 1 197 ? 13.761 -8.178 22.637 1.00 18.42 196 ASN B N 1
ATOM 3307 C CA . ASN B 1 197 ? 13.321 -9.214 23.558 1.00 19.59 196 ASN B CA 1
ATOM 3308 C C . ASN B 1 197 ? 14.291 -10.318 23.150 1.00 19.79 196 ASN B C 1
ATOM 3309 O O . ASN B 1 197 ? 14.421 -10.616 21.961 1.00 19.60 196 ASN B O 1
ATOM 3314 N N . ILE B 1 198 ? 14.984 -10.901 24.120 1.00 20.28 197 ILE B N 1
ATOM 3315 C CA . ILE B 1 198 ? 15.974 -11.937 23.843 1.00 21.25 197 ILE B CA 1
ATOM 3316 C C . ILE B 1 198 ? 15.467 -13.093 22.975 1.00 21.84 197 ILE B C 1
ATOM 3317 O O . ILE B 1 198 ? 16.230 -13.665 22.189 1.00 21.82 197 ILE B O 1
ATOM 3322 N N . ASP B 1 199 ? 14.186 -13.427 23.101 1.00 22.38 198 ASP B N 1
ATOM 3323 C CA . ASP B 1 199 ? 13.608 -14.516 22.315 1.00 23.09 198 ASP B CA 1
ATOM 3324 C C . ASP B 1 199 ? 13.423 -14.119 20.849 1.00 22.91 198 ASP B C 1
ATOM 3325 O O . ASP B 1 199 ? 13.147 -14.968 20.002 1.00 23.10 198 ASP B O 1
ATOM 3330 N N . LYS B 1 200 ? 13.580 -12.831 20.554 1.00 22.60 199 LYS B N 1
ATOM 3331 C CA . LYS B 1 200 ? 13.411 -12.330 19.193 1.00 22.43 199 LYS B CA 1
ATOM 3332 C C . LYS B 1 200 ? 14.706 -12.216 18.389 1.00 21.99 199 LYS B C 1
ATOM 3333 O O . LYS B 1 200 ? 14.666 -11.977 17.184 1.00 21.48 199 LYS B O 1
ATOM 3339 N N . ILE B 1 201 ? 15.853 -12.372 19.043 1.00 21.89 200 ILE B N 1
ATOM 3340 C CA . ILE B 1 201 ? 17.126 -12.292 18.325 1.00 21.89 200 ILE B CA 1
ATOM 3341 C C . ILE B 1 201 ? 17.571 -13.678 17.868 1.00 21.44 200 ILE B C 1
ATOM 3342 O O . ILE B 1 201 ? 18.001 -14.497 18.682 1.00 22.51 200 ILE B O 1
ATOM 3347 N N . GLY B 1 202 ? 17.471 -13.941 16.570 1.00 20.61 201 GLY B N 1
ATOM 3348 C CA . GLY B 1 202 ? 17.878 -15.234 16.057 1.00 19.80 201 GLY B CA 1
ATOM 3349 C C . GLY B 1 202 ? 19.386 -15.381 16.112 1.00 18.95 201 GLY B C 1
ATOM 3350 O O . GLY B 1 202 ? 19.911 -16.348 16.665 1.00 19.57 201 GLY B O 1
ATOM 3351 N N . HIS B 1 203 ? 20.087 -14.415 15.530 1.00 17.05 202 HIS B N 1
ATOM 3352 C CA . HIS B 1 203 ? 21.539 -14.434 15.516 1.00 15.54 202 HIS B CA 1
ATOM 3353 C C . HIS B 1 203 ? 22.046 -13.082 15.044 1.00 14.48 202 HIS B C 1
ATOM 3354 O O . HIS B 1 203 ? 21.268 -12.220 14.633 1.00 14.19 202 HIS B O 1
ATOM 3361 N N . LEU B 1 204 ? 23.357 -12.910 15.111 1.00 13.55 203 LEU B N 1
ATOM 3362 C CA . LEU B 1 204 ? 23.985 -11.675 14.685 1.00 12.90 203 LEU B CA 1
ATOM 3363 C C . LEU B 1 204 ? 24.776 -11.960 13.424 1.00 12.38 203 LEU B C 1
ATOM 3364 O O . LEU B 1 204 ? 25.492 -12.962 13.349 1.00 13.25 203 LEU B O 1
ATOM 3369 N N . ASP B 1 205 ? 24.634 -11.094 12.427 1.00 11.70 204 ASP B N 1
ATOM 3370 C CA . ASP B 1 205 ? 25.381 -11.246 11.187 1.00 11.66 204 ASP B CA 1
ATOM 3371 C C . ASP B 1 205 ? 26.422 -10.145 11.174 1.00 11.57 204 ASP B C 1
ATOM 3372 O O . ASP B 1 205 ? 26.085 -8.963 11.264 1.00 12.34 204 ASP B O 1
ATOM 3377 N N . ILE B 1 206 ? 27.687 -10.533 11.073 1.00 11.11 205 ILE B N 1
ATOM 3378 C CA . ILE B 1 206 ? 28.763 -9.557 11.053 1.00 10.95 205 ILE B CA 1
ATOM 3379 C C . ILE B 1 206 ? 29.602 -9.686 9.796 1.00 11.24 205 ILE B C 1
ATOM 3380 O O . ILE B 1 206 ? 30.030 -10.786 9.427 1.00 11.14 205 ILE B O 1
ATOM 3385 N N . GLU B 1 207 ? 29.837 -8.555 9.144 1.00 10.99 206 GLU B N 1
ATOM 3386 C CA . GLU B 1 207 ? 30.657 -8.528 7.948 1.00 11.33 206 GLU B CA 1
ATOM 3387 C C . GLU B 1 207 ? 31.721 -7.448 8.116 1.00 10.71 206 GLU B C 1
ATOM 3388 O O . GLU B 1 207 ? 31.441 -6.352 8.607 1.00 11.00 206 GLU B O 1
ATOM 3394 N N . ILE B 1 208 ? 32.948 -7.787 7.751 1.00 9.57 207 ILE B N 1
ATOM 3395 C CA . ILE B 1 208 ? 34.074 -6.865 7.815 1.00 9.45 207 ILE B CA 1
ATOM 3396 C C . ILE B 1 208 ? 34.829 -7.079 6.510 1.00 9.51 207 ILE B C 1
ATOM 3397 O O . ILE B 1 208 ? 35.075 -8.221 6.113 1.00 10.30 207 ILE B O 1
ATOM 3402 N N . ASP B 1 209 ? 35.202 -5.991 5.847 1.00 9.38 208 ASP B N 1
ATOM 3403 C CA . ASP B 1 209 ? 35.912 -6.094 4.579 1.00 9.55 208 ASP B CA 1
ATOM 3404 C C . ASP B 1 209 ? 37.000 -5.050 4.428 1.00 10.10 208 ASP B C 1
ATOM 3405 O O . ASP B 1 209 ? 36.934 -3.976 5.026 1.00 9.98 208 ASP B O 1
ATOM 3410 N N . SER B 1 210 ? 38.001 -5.379 3.616 1.00 9.93 209 SER B N 1
ATOM 3411 C CA . SER B 1 210 ? 39.108 -4.478 3.354 1.00 11.10 209 SER B CA 1
ATOM 3412 C C . SER B 1 210 ? 38.933 -3.892 1.952 1.00 11.87 209 SER B C 1
ATOM 3413 O O . SER B 1 210 ? 39.954 -3.600 1.297 1.00 13.04 209 SER B O 1
#

Sequence (418 aa):
GLEVDNNSLLRNIYSTIVYEYSDIVIDFKTSHNLVTKKLDVRDARDFFINSEMDEYAANDFKTGDKIAVFSVPFDWNYLSKGKVTAYTYGGITPYQKTSIPKNIPVNLWINGKQISVPYNEISTNKTTVTAQEIDLKVRKFLIAQHQLYSSGSSYKSGRLVFHTNDNSDKYSFDLFYVGYRDKESIFKVYKDNKSFNIDKIGHLDIEIDSEVDNNSLLRNIYSTIVYEYSDIVIDFKTSHNLVTKKLDVRDARDFFINSEMDEYAANDFKTGDKIAVFSVPFDWNYLSKGKVTAYTYGGITPYQKTSIPKNIPVNLWINGKQISVPYNEISTNKTTVTAQEIDLKVRKFLIAQHQLYSSGSSYKSGRLVFHTNDNSDKYSFDLFYVGYRDKESIFKVYKDNKSFNIDKIGHLDIEIDS

B-factor: mean 17.46, std 6.63, range [6.71, 43.69]

Secondary structure (P-SEA, 3-state):
ccaaaaaaaaaaaaccbbbbbcccccccccccccccccccccccbbbbbbbbccccccccccccccbbbbbcccccccccccbbbbbbcccccccccbbbbbbbbbbbbcccbbbbbcccccccccccccaaaaaaaaaaaaaaccccccccccccccbbbbccccccccccccccccccccccccccccccccccccccccbbbbbbcc/cccaaaaaaaaaacbbbbbcccccccccccbbbbcccccccccbbbbbbbccccccccccccccccccccccccccccccbbbbbbcccccccccbbbbbbbbbbbbcccbbbbbcccccccccccccaaaaaaaaaaaaaaccccccccccccbbbbbbccccccccccccccccccccccccccccccccccccccccbbbbbbcc

InterPro domains:
  IPR006123 Staphylococcal/Streptococcal toxin, beta-grasp domain [PF02876] (103-207)
  IPR006126 Staphylococcal enterotoxin/Streptococcal pyrogenic exotoxin, conserved site [PS00278] (125-148)
  IPR006173 Staphylococcal/Streptococcal toxin, OB-fold [PF01123] (9-92)
  IPR006177 Staphylococcal/streptococcal toxin, bacterial [PR00279] (86-98)
  IPR006177 Staphylococcal/streptococcal toxin, bacterial [PR00279] (125-141)
  IPR008992 Enterotoxin [SSF50203] (3-95)
  IPR013307 Superantigen, staphylococcal/streptococcal toxin, bacterial [PR01898] (84-97)
  IPR013307 Superantigen, staphylococcal/streptococcal toxin, bacterial [PR01898] (125-138)
  IPR013307 Superantigen, staphylococcal/streptoco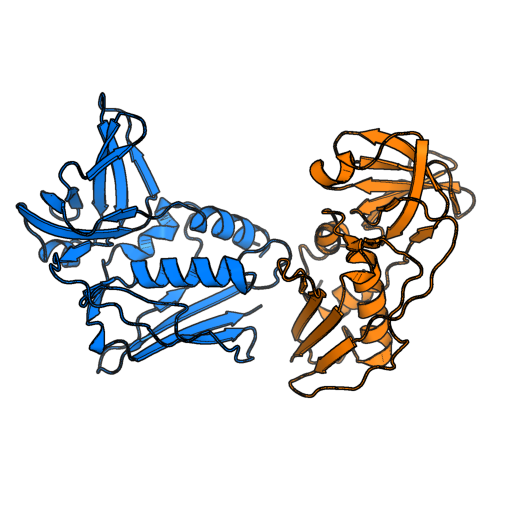ccal toxin, bacterial [PR01898] (138-152)
  IPR016091 Superantigen toxin, C-terminal [SSF54334] (98-207)